Protein AF-A0A1Q6T4A1-F1 (afdb_monomer)

Foldseek 3Di:
DPDLLVLAQFQPAEDDPVVLVVLVVVCVPVQDFLVSLSVSLNHDLPQVSLQVSLQSLLVCLVVPHDCVRNVSNLLNSLQQGHYPPVSLVSSLVSCVVVVCNVSSVVRNPHARDDDPVRDGFNEAEQQNVAQERAQDLAEPPRGQEYDYHLNHAEHAHANYHPHHQHNLECQSNQNHAEYACANPDNVDHQARHHHLNYAYYHCHVNCSNADACQSNQNHAYYHHEDEECPPDPYAHHLCHAEYHHALYEPCLSCLQRQLSVQNHAYYEHALYACAPRPCVSHHLNHQEYEHENYDPDDLNNQAPQSNQNHAEYEHEQHEDANVSHDHHANHEYHYHHPHPDDDPPPPPGYPDPPPPPPPDDDDDDDDDDDDDDDPPPPPVVVVVVVVPVPD

Nearest PDB structures (foldseek):
  4r5c-assembly1_A  TM=5.746E-01  e=1.316E-04  synthetic construct
  8xft-assembly1_A  TM=5.928E-01  e=2.518E-03  Homo sapiens
  2omz-assembly1_A  TM=5.271E-01  e=1.299E-03  Listeria monocytogenes EGD-e
  3zyn-assembly1_A  TM=4.724E-01  e=1.676E-03  Mus musculus
  5gmg-assembly1_B  TM=4.368E-01  e=5.683E-03  Macaca mulatta

pLDDT: mean 75.98, std 19.89, range [24.84, 98.69]

Radius of gyration: 30.17 Å; Cα contacts (8 Å, |Δi|>4): 807; chains: 1; bounding box: 77×59×86 Å

Secondary structure (DSSP, 8-state):
---TTTT----SS---HHHHHHHHHTTTTT---HHHHHHHHTT---HHHHHHHHHHHHHHHHTT--HHHHHHHHHHHHSS----HHHHHHHHHHHHHTT-HHHHHHHHTSPP---TTS----EEE-GGGTTEEE-TT-B-TT-SEEE--TT--EEE-TT-BS--GGGGB-TT-TT--EEE-TT---TT-S--B--TT--EEE-TT-GGG--B-TT-TT--EEE-TTSBGGG---B--TT--EEE-TT-B-THHHHHHHTT-TT--EEE-TT-B-TT--GGGS-TT--EEE-TT-B---GGGSB-TT-TT--EEE-TT---BGGG-B--TT-EEE--S--B-----S-SSS-EE--------------------SSSHHHHHHHHHSSSS--

Sequence (391 aa):
MTDKRDYIIEITARKDPLTCFKMIEEQDGKGFSPAFGEKMLTHTNNPKIISMLAECTAAALAQGGDFAAYEALVFGIVAGREINDDTRGKLQEAVAAHGRKADFDYIDGLPKFIDRDGRRSNLFDAWHMGEHADLAGRDFTGYTGIGFAPEVREINLSQAKNLPSAAFDFSGCRNLRSLSLRGADARRADKVKLPEGLEELDLCRNMRLAGDLSGQKKLKKLVLEGENLIENKLKLPENLEELHCSETKGILAITGNLADCTKLKKLSLIGCDLKGCGLSRLSESVEELDLSFSYNMSRFMTDITAYKNLKKVTFNGTDFAVGDLKLPEGCAAVINGRAAVGAMSGIETAEAVRMDKVVKAGRSEKAAPERSKVLHGMIAGKRAMMSRNRA

Solvent-accessible surface area (backbone atoms only — not comparable to full-atom values): 20905 Å² total; per-residue (Å²): 131,82,61,82,70,73,33,54,60,57,59,81,57,78,55,58,70,67,62,52,49,51,62,54,60,73,36,64,95,70,63,88,49,41,71,59,50,43,52,46,40,19,21,48,77,50,41,67,62,47,26,52,52,39,44,55,49,25,52,43,42,71,74,69,45,62,57,84,69,32,44,56,34,59,42,28,56,36,36,15,50,54,56,50,68,73,43,50,51,50,35,48,52,45,39,38,78,72,74,40,39,71,58,48,57,53,34,51,66,38,72,44,52,57,46,100,80,55,44,93,39,31,37,43,80,44,38,92,44,40,46,53,36,80,43,56,58,40,74,32,78,85,34,54,25,62,40,70,27,78,65,19,28,35,40,34,34,30,43,16,31,55,52,28,62,56,53,38,59,38,55,82,36,64,48,26,32,38,41,33,37,34,49,25,40,61,92,77,51,76,51,52,41,68,29,68,53,28,28,35,41,32,25,25,56,34,50,73,31,58,45,72,35,53,79,33,66,49,25,31,36,42,34,41,24,59,36,71,36,73,83,53,84,58,37,64,23,44,51,22,29,34,42,37,34,33,48,19,41,44,51,55,66,44,42,75,47,39,39,56,16,61,47,24,28,36,42,33,38,28,46,16,59,37,59,84,45,59,63,91,42,52,27,54,46,30,27,35,41,35,40,24,44,21,38,63,66,48,86,75,71,22,61,47,48,80,30,70,51,28,45,36,38,34,35,37,56,26,69,50,67,54,62,56,53,41,70,20,78,72,20,34,40,41,55,50,65,81,51,52,90,47,68,90,82,74,68,87,66,40,66,66,56,68,78,73,88,70,85,77,90,81,85,87,81,92,88,86,88,90,90,90,86,77,82,74,64,71,71,59,57,62,63,65,62,68,66,66,82,74,123

Mean predicted aligned error: 16.11 Å

Structure (mmCIF, N/CA/C/O backbone):
data_AF-A0A1Q6T4A1-F1
#
_entry.id   AF-A0A1Q6T4A1-F1
#
loop_
_atom_site.group_PDB
_atom_site.id
_atom_site.type_symbol
_atom_site.label_atom_id
_atom_site.label_alt_id
_atom_site.label_comp_id
_atom_site.label_asym_id
_atom_site.label_entity_id
_atom_site.label_seq_id
_atom_site.pdbx_PDB_ins_code
_atom_site.Cartn_x
_atom_site.Cartn_y
_atom_site.Cartn_z
_atom_site.occupancy
_atom_site.B_iso_or_equiv
_atom_site.auth_seq_id
_atom_site.auth_comp_id
_atom_site.auth_asym_id
_atom_site.auth_atom_id
_atom_site.pdbx_PDB_model_num
ATOM 1 N N . MET A 1 1 ? 13.408 -1.510 -43.267 1.00 42.97 1 MET A N 1
ATOM 2 C CA . MET A 1 1 ? 13.386 -0.641 -42.076 1.00 42.97 1 MET A CA 1
ATOM 3 C C . MET A 1 1 ? 13.182 -1.555 -40.893 1.00 42.97 1 MET A C 1
ATOM 5 O O . MET A 1 1 ? 12.149 -2.208 -40.854 1.00 42.97 1 MET A O 1
ATOM 9 N N . THR A 1 2 ? 14.183 -1.674 -40.026 1.00 53.03 2 THR A N 1
ATOM 10 C CA . THR A 1 2 ? 14.058 -2.335 -38.720 1.00 53.03 2 THR A CA 1
ATOM 11 C C . THR A 1 2 ? 12.907 -1.671 -37.965 1.00 53.03 2 THR A C 1
ATOM 13 O O . THR A 1 2 ? 12.791 -0.439 -38.021 1.00 53.03 2 THR A O 1
ATOM 16 N N . ASP A 1 3 ? 12.017 -2.441 -37.334 1.00 59.25 3 ASP A N 1
ATOM 17 C CA . ASP A 1 3 ? 11.015 -1.822 -36.468 1.00 59.25 3 ASP A CA 1
ATOM 18 C C . ASP A 1 3 ? 11.801 -1.173 -35.324 1.00 59.25 3 ASP A C 1
ATOM 20 O O . ASP A 1 3 ? 12.651 -1.798 -34.701 1.00 59.25 3 ASP A O 1
ATOM 24 N N . LYS A 1 4 ? 11.569 0.111 -35.043 1.00 63.44 4 LYS A N 1
ATOM 25 C CA . LYS A 1 4 ? 12.288 0.823 -33.972 1.00 63.44 4 LYS A CA 1
ATOM 26 C C . LYS A 1 4 ? 12.027 0.210 -32.585 1.00 63.44 4 LYS A C 1
ATOM 28 O O . LYS A 1 4 ? 12.697 0.575 -31.625 1.00 63.44 4 LYS A O 1
ATOM 33 N N . ARG A 1 5 ? 11.060 -0.710 -32.474 1.00 57.22 5 ARG A N 1
ATOM 34 C CA . ARG A 1 5 ? 10.808 -1.560 -31.300 1.00 57.22 5 ARG A CA 1
ATOM 35 C C . ARG A 1 5 ? 11.788 -2.729 -31.155 1.00 57.22 5 ARG A C 1
ATOM 37 O O . ARG A 1 5 ? 11.893 -3.255 -30.054 1.00 57.22 5 ARG A O 1
ATOM 44 N N . ASP A 1 6 ? 12.521 -3.096 -32.203 1.00 67.56 6 ASP A N 1
ATOM 45 C CA . ASP A 1 6 ? 13.479 -4.213 -32.194 1.00 67.56 6 ASP A CA 1
ATOM 46 C C . ASP A 1 6 ? 14.709 -3.929 -31.311 1.00 67.56 6 ASP A C 1
ATOM 48 O O . ASP A 1 6 ? 15.439 -4.844 -30.946 1.00 67.56 6 ASP A O 1
ATOM 52 N N . TYR A 1 7 ? 14.922 -2.667 -30.918 1.00 76.38 7 TYR A N 1
ATOM 53 C CA . TYR A 1 7 ? 15.981 -2.270 -29.985 1.00 76.38 7 TYR A CA 1
ATOM 54 C C . TYR A 1 7 ? 15.615 -2.479 -28.510 1.00 76.38 7 TYR A C 1
ATOM 56 O O . TYR A 1 7 ? 16.428 -2.214 -27.629 1.00 76.38 7 TYR A O 1
ATOM 64 N N . ILE A 1 8 ? 14.398 -2.936 -28.210 1.00 72.69 8 ILE A N 1
ATOM 65 C CA . ILE A 1 8 ? 14.000 -3.251 -26.839 1.00 72.69 8 ILE A CA 1
ATOM 66 C C . ILE A 1 8 ? 14.679 -4.558 -26.420 1.00 72.69 8 ILE A C 1
ATOM 68 O O . ILE A 1 8 ? 14.382 -5.625 -26.949 1.00 72.69 8 ILE A O 1
ATOM 72 N N . ILE A 1 9 ? 15.562 -4.476 -25.424 1.00 76.25 9 ILE A N 1
ATOM 73 C CA . ILE A 1 9 ? 16.248 -5.644 -24.861 1.00 76.25 9 ILE A CA 1
ATOM 74 C C . ILE A 1 9 ? 15.502 -6.125 -23.614 1.00 76.25 9 ILE A C 1
ATOM 76 O O . ILE A 1 9 ? 15.462 -5.420 -22.602 1.00 76.25 9 ILE A O 1
ATOM 80 N N . GLU A 1 10 ? 14.930 -7.328 -23.687 1.00 71.50 10 GLU A N 1
ATOM 81 C CA . GLU A 1 10 ? 14.207 -7.970 -22.584 1.00 71.50 10 GLU A CA 1
ATOM 82 C C . GLU A 1 10 ? 15.141 -8.418 -21.451 1.00 71.50 10 GLU A C 1
ATOM 84 O O . GLU A 1 10 ? 16.257 -8.893 -21.678 1.00 71.50 10 GLU A O 1
ATOM 89 N N . ILE A 1 11 ? 14.658 -8.327 -20.207 1.00 74.38 11 ILE A N 1
ATOM 90 C CA . ILE A 1 11 ? 15.348 -8.921 -19.057 1.00 74.38 11 ILE A CA 1
ATOM 91 C C . ILE A 1 11 ? 15.044 -10.415 -19.017 1.00 74.38 11 ILE A C 1
ATOM 93 O O . ILE A 1 11 ? 13.937 -10.823 -18.680 1.00 74.38 11 ILE A O 1
ATOM 97 N N . THR A 1 12 ? 16.052 -11.231 -19.311 1.00 69.50 12 THR A N 1
ATOM 98 C CA . THR A 1 12 ? 15.940 -12.697 -19.365 1.00 69.50 12 THR A CA 1
ATOM 99 C C . THR A 1 12 ? 16.652 -13.395 -18.205 1.00 69.50 12 THR A C 1
ATOM 101 O O . THR A 1 12 ? 16.352 -14.548 -17.904 1.00 69.50 12 THR A O 1
ATOM 104 N N . ALA A 1 13 ? 17.569 -12.708 -17.514 1.00 73.25 13 ALA A N 1
ATOM 105 C CA . ALA A 1 13 ? 18.370 -13.274 -16.427 1.00 73.25 13 ALA A CA 1
ATOM 106 C C . ALA A 1 13 ? 18.638 -12.233 -15.326 1.00 73.25 13 ALA A C 1
ATOM 108 O O . ALA A 1 13 ? 19.761 -11.755 -15.157 1.00 73.25 13 ALA A O 1
ATOM 109 N N . ARG A 1 14 ? 17.586 -11.855 -14.585 1.00 75.19 14 ARG A N 1
ATOM 110 C CA . ARG A 1 14 ? 17.636 -10.760 -13.603 1.00 75.19 14 ARG A CA 1
ATOM 111 C C . ARG A 1 14 ? 18.705 -10.987 -12.525 1.00 75.19 14 ARG A C 1
ATOM 113 O O . ARG A 1 14 ? 18.715 -12.029 -11.873 1.00 75.19 14 ARG A O 1
ATOM 120 N N . LYS A 1 15 ? 19.548 -9.979 -12.290 1.00 79.81 15 LYS A N 1
ATOM 121 C CA . LYS A 1 15 ? 20.547 -9.951 -11.210 1.00 79.81 15 LYS A CA 1
ATOM 122 C C . LYS A 1 15 ? 20.324 -8.761 -10.281 1.00 79.81 15 LYS A C 1
ATOM 124 O O . LYS A 1 15 ? 19.749 -7.749 -10.681 1.00 79.81 15 LYS A O 1
ATOM 129 N N . ASP A 1 16 ? 20.773 -8.880 -9.035 1.00 80.94 16 ASP A N 1
ATOM 130 C CA . ASP A 1 16 ? 20.716 -7.776 -8.078 1.00 80.94 16 ASP A CA 1
ATOM 131 C C . ASP A 1 16 ? 21.664 -6.622 -8.489 1.00 80.94 16 ASP A C 1
ATOM 133 O O . ASP A 1 16 ? 22.641 -6.845 -9.220 1.00 80.94 16 ASP A O 1
ATOM 137 N N . PRO A 1 17 ? 21.400 -5.375 -8.047 1.00 81.06 17 PRO A N 1
ATOM 138 C CA . PRO A 1 17 ? 22.189 -4.214 -8.457 1.00 81.06 17 PRO A CA 1
ATOM 139 C C . PRO A 1 17 ? 23.671 -4.291 -8.082 1.00 81.06 17 PRO A C 1
ATOM 141 O O . PRO A 1 17 ? 24.499 -3.812 -8.852 1.00 81.06 17 PRO A O 1
ATOM 144 N N . LEU A 1 18 ? 24.020 -4.896 -6.941 1.00 81.25 18 LEU A N 1
ATOM 145 C CA . LEU A 1 18 ? 25.410 -4.988 -6.491 1.00 81.25 18 LEU A CA 1
ATOM 146 C C . LEU A 1 18 ? 26.205 -5.951 -7.377 1.00 81.25 18 LEU A C 1
ATOM 148 O O . LEU A 1 18 ? 27.327 -5.643 -7.771 1.00 81.25 18 LEU A O 1
ATOM 152 N N . THR A 1 19 ? 25.614 -7.088 -7.740 1.00 88.69 19 THR A N 1
ATOM 153 C CA . THR A 1 19 ? 26.206 -8.007 -8.718 1.00 88.69 19 THR A CA 1
ATOM 154 C C . THR A 1 19 ? 26.381 -7.329 -10.073 1.00 88.69 19 THR A C 1
ATOM 156 O O . THR A 1 19 ? 27.435 -7.457 -10.690 1.00 88.69 19 THR A O 1
ATOM 159 N N . CYS A 1 20 ? 25.383 -6.566 -10.527 1.00 87.38 20 CYS A N 1
ATOM 160 C CA . CYS A 1 20 ? 25.482 -5.828 -11.785 1.00 87.38 20 CYS A CA 1
ATOM 161 C C . CYS A 1 20 ? 26.591 -4.768 -11.757 1.00 87.38 20 CYS A C 1
ATOM 163 O O . CYS A 1 20 ? 27.335 -4.639 -12.723 1.00 87.38 20 CYS A O 1
ATOM 165 N N . PHE A 1 21 ? 26.715 -4.038 -10.648 1.00 89.12 21 PHE A N 1
ATOM 166 C CA . PHE A 1 21 ? 27.763 -3.045 -10.439 1.00 89.12 21 PHE A CA 1
ATOM 167 C C . PHE A 1 21 ? 29.156 -3.676 -10.525 1.00 89.12 21 PHE A C 1
ATOM 169 O O . PHE A 1 21 ? 29.967 -3.241 -11.337 1.00 89.12 21 PHE A O 1
ATOM 176 N N . LYS A 1 22 ? 29.392 -4.770 -9.787 1.00 90.25 22 LYS A N 1
ATOM 177 C CA . LYS A 1 22 ? 30.661 -5.516 -9.831 1.00 90.25 22 LYS A CA 1
ATOM 178 C C . LYS A 1 22 ? 30.997 -6.010 -11.235 1.00 90.25 22 LYS A C 1
ATOM 180 O O . LYS A 1 22 ? 32.134 -5.891 -11.668 1.00 90.25 22 LYS A O 1
ATOM 185 N N . MET A 1 23 ? 30.003 -6.513 -11.971 1.00 91.62 23 MET A N 1
ATOM 186 C CA . MET A 1 23 ? 30.204 -6.945 -13.358 1.00 91.62 23 MET A CA 1
ATOM 187 C C . MET A 1 23 ? 30.684 -5.802 -14.264 1.00 91.62 23 MET A C 1
ATOM 189 O O . MET A 1 23 ? 31.467 -6.062 -15.175 1.00 91.62 23 MET A O 1
ATOM 193 N N . ILE A 1 24 ? 30.216 -4.566 -14.040 1.00 88.38 24 ILE A N 1
ATOM 194 C CA . ILE A 1 24 ? 30.664 -3.378 -14.784 1.00 88.38 24 ILE A CA 1
ATOM 195 C C . ILE A 1 24 ? 32.059 -2.944 -14.325 1.00 88.38 24 ILE A C 1
ATOM 197 O O . ILE A 1 24 ? 32.909 -2.707 -15.176 1.00 88.38 24 ILE A O 1
ATOM 201 N N . GLU A 1 25 ? 32.324 -2.890 -13.017 1.00 86.31 25 GLU A N 1
ATOM 202 C CA . GLU A 1 25 ? 33.660 -2.563 -12.486 1.00 86.31 25 GLU A CA 1
ATOM 203 C C . GLU A 1 25 ? 34.735 -3.533 -12.989 1.00 86.31 25 GLU A C 1
ATOM 205 O O . GLU A 1 25 ? 35.843 -3.126 -13.317 1.00 86.31 25 GLU A O 1
ATOM 210 N N . GLU A 1 26 ? 34.408 -4.817 -13.136 1.00 86.75 26 GLU A N 1
ATOM 211 C CA . GLU A 1 26 ? 35.318 -5.818 -13.699 1.00 86.75 26 GLU A CA 1
ATOM 212 C C . GLU A 1 26 ? 35.705 -5.553 -15.167 1.00 86.75 26 GLU A C 1
ATOM 214 O O . GLU A 1 26 ? 36.644 -6.191 -15.661 1.00 86.75 26 GLU A O 1
ATOM 219 N N . GLN A 1 27 ? 34.996 -4.661 -15.871 1.00 82.19 27 GLN A N 1
ATOM 220 C CA . GLN A 1 27 ? 35.345 -4.204 -17.222 1.00 82.19 27 GLN A CA 1
ATOM 221 C C . G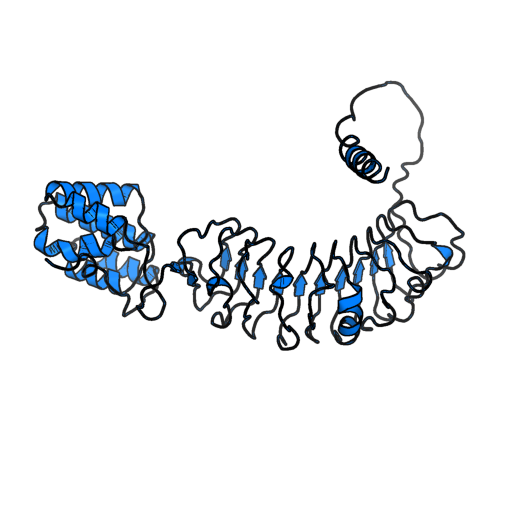LN A 1 27 ? 36.285 -2.995 -17.231 1.00 82.19 27 GLN A C 1
ATOM 223 O O . GLN A 1 27 ? 36.772 -2.625 -18.304 1.00 82.19 27 GLN A O 1
ATOM 228 N N . ASP A 1 28 ? 36.560 -2.387 -16.077 1.00 73.75 28 ASP A N 1
ATOM 229 C CA . ASP A 1 28 ? 37.467 -1.248 -16.001 1.00 73.75 28 ASP A CA 1
ATOM 230 C C . ASP A 1 28 ? 38.863 -1.624 -16.536 1.00 73.75 28 ASP A C 1
ATOM 232 O O . ASP A 1 28 ? 39.399 -2.703 -16.268 1.00 73.75 28 ASP A O 1
ATOM 236 N N . GLY A 1 29 ? 39.415 -0.770 -17.399 1.00 68.38 29 GLY A N 1
ATOM 237 C CA . GLY A 1 29 ? 40.675 -1.009 -18.113 1.00 68.38 29 GLY A CA 1
ATOM 238 C C . GLY A 1 29 ? 40.664 -2.092 -19.210 1.00 68.38 29 GLY A C 1
ATOM 239 O O . GLY A 1 29 ? 41.665 -2.232 -19.911 1.00 68.38 29 GLY A O 1
ATOM 240 N N . LYS A 1 30 ? 39.566 -2.839 -19.414 1.00 75.38 30 LYS A N 1
ATOM 241 C CA . LYS A 1 30 ? 39.453 -3.885 -20.462 1.00 75.38 30 LYS A CA 1
ATOM 242 C C . LYS A 1 30 ? 38.814 -3.399 -21.766 1.00 75.38 30 LYS A C 1
ATOM 244 O O . LYS A 1 30 ? 38.827 -4.124 -22.757 1.00 75.38 30 LYS A O 1
ATOM 249 N N . GLY A 1 31 ? 38.289 -2.174 -21.762 1.00 72.50 31 GLY A N 1
ATOM 250 C CA . GLY A 1 31 ? 37.495 -1.616 -22.852 1.00 72.50 31 GLY A CA 1
ATOM 251 C C . GLY A 1 31 ? 36.038 -2.065 -22.749 1.00 72.50 31 GLY A C 1
ATOM 252 O O . GLY A 1 31 ? 35.728 -3.255 -22.766 1.00 72.50 31 GLY A O 1
ATOM 253 N N . PHE A 1 32 ? 35.127 -1.101 -22.631 1.00 84.62 32 PHE A N 1
ATOM 254 C CA . PHE A 1 32 ? 33.694 -1.375 -22.640 1.00 84.62 32 PHE A CA 1
ATOM 255 C C . PHE A 1 32 ? 33.283 -1.851 -24.040 1.00 84.62 32 PHE A C 1
ATOM 257 O O . PHE A 1 32 ? 33.640 -1.212 -25.026 1.00 84.62 32 PHE A O 1
ATOM 264 N N . SER A 1 33 ? 32.570 -2.977 -24.139 1.00 90.81 33 SER A N 1
ATOM 265 C CA . SER A 1 33 ? 32.124 -3.535 -25.424 1.00 90.81 33 SER A CA 1
ATOM 266 C C . SER A 1 33 ? 30.596 -3.507 -25.555 1.00 90.81 33 SER A C 1
ATOM 268 O O . SER A 1 33 ? 29.904 -3.708 -24.549 1.00 90.81 33 SER A O 1
ATOM 270 N N . PRO A 1 34 ? 30.050 -3.339 -26.778 1.00 92.00 34 PRO A N 1
ATOM 271 C CA . PRO A 1 34 ? 28.604 -3.347 -27.004 1.00 92.00 34 PRO A CA 1
ATOM 272 C C . PRO A 1 34 ? 27.934 -4.626 -26.498 1.00 92.00 34 PRO A C 1
ATOM 274 O O . PRO A 1 34 ? 26.967 -4.570 -25.745 1.00 92.00 34 PRO A O 1
ATOM 277 N N . ALA A 1 35 ? 28.524 -5.785 -26.809 1.00 91.81 35 ALA A N 1
ATOM 278 C CA . ALA A 1 35 ? 27.999 -7.091 -26.417 1.00 91.81 35 ALA A CA 1
ATOM 279 C C . ALA A 1 35 ? 27.900 -7.264 -24.891 1.00 91.81 35 ALA A C 1
ATOM 281 O O . ALA A 1 35 ? 26.961 -7.882 -24.385 1.00 91.81 35 ALA A O 1
ATOM 282 N N . PHE A 1 36 ? 28.856 -6.709 -24.135 1.00 93.19 36 PHE A N 1
ATOM 283 C CA . PHE A 1 36 ? 28.770 -6.695 -22.677 1.00 93.19 36 PHE A CA 1
ATOM 284 C C . PHE A 1 36 ? 27.623 -5.802 -22.197 1.00 93.19 36 PHE A C 1
ATOM 286 O O . PHE A 1 36 ? 26.835 -6.230 -21.353 1.00 93.19 36 PHE A O 1
ATOM 293 N N . GLY A 1 37 ? 27.500 -4.589 -22.742 1.00 92.69 37 GLY A N 1
ATOM 294 C CA . GLY A 1 37 ? 26.412 -3.681 -22.390 1.00 92.69 37 GLY A CA 1
ATOM 295 C C . GLY A 1 37 ? 25.036 -4.283 -22.687 1.00 92.69 37 GLY A C 1
ATOM 296 O O . GLY A 1 37 ? 24.164 -4.262 -21.823 1.00 92.69 37 GLY A O 1
ATOM 297 N N . GLU A 1 38 ? 24.853 -4.907 -23.852 1.00 91.38 38 GLU A N 1
ATOM 298 C CA . GLU A 1 38 ? 23.599 -5.577 -24.227 1.00 91.38 38 GLU A CA 1
ATOM 299 C C . GLU A 1 38 ? 23.277 -6.725 -23.269 1.00 91.38 38 GLU A C 1
ATOM 301 O O . GLU A 1 38 ? 22.156 -6.838 -22.768 1.00 91.38 38 GLU A O 1
ATOM 306 N N . LYS A 1 39 ? 24.284 -7.533 -22.914 1.00 91.25 39 LYS A N 1
ATOM 307 C CA . LYS A 1 39 ? 24.136 -8.559 -21.879 1.00 91.25 39 LYS A CA 1
ATOM 308 C C . LYS A 1 39 ? 23.697 -7.947 -20.551 1.00 91.25 39 LYS A C 1
ATOM 310 O O . LYS A 1 39 ? 22.801 -8.495 -19.915 1.00 91.25 39 LYS A O 1
ATOM 315 N N . MET A 1 40 ? 24.270 -6.819 -20.137 1.00 91.00 40 MET A N 1
ATOM 316 C CA . MET A 1 40 ? 23.855 -6.129 -18.913 1.00 91.00 40 MET A CA 1
ATOM 317 C C . MET A 1 40 ? 22.398 -5.656 -18.974 1.00 91.00 40 MET A C 1
ATOM 319 O O . MET A 1 40 ? 21.677 -5.798 -17.983 1.00 91.00 40 MET A O 1
ATOM 323 N N . LEU A 1 41 ? 21.925 -5.188 -20.132 1.00 87.94 41 LEU A N 1
ATOM 324 C CA . LEU A 1 41 ? 20.521 -4.816 -20.329 1.00 87.94 41 LEU A CA 1
ATOM 325 C C . LEU A 1 41 ? 19.562 -6.005 -20.137 1.00 87.94 41 LEU A C 1
ATOM 327 O O . LEU A 1 41 ? 18.455 -5.810 -19.632 1.00 87.94 41 LEU A O 1
ATOM 331 N N . THR A 1 42 ? 19.996 -7.240 -20.418 1.00 85.81 42 THR A N 1
ATOM 332 C CA . THR A 1 42 ? 19.200 -8.451 -20.115 1.00 85.81 42 THR A CA 1
ATOM 333 C C . THR A 1 42 ? 19.160 -8.832 -18.629 1.00 85.81 42 THR A C 1
ATOM 335 O O . THR A 1 42 ? 18.426 -9.742 -18.241 1.00 85.81 42 THR A O 1
ATOM 338 N N . HIS A 1 43 ? 19.971 -8.189 -17.784 1.00 83.94 43 HIS A N 1
ATOM 339 C CA . HIS A 1 43 ? 20.129 -8.553 -16.373 1.00 83.94 43 HIS A CA 1
ATOM 340 C C . HIS A 1 43 ? 19.480 -7.549 -15.415 1.00 83.94 43 HIS A C 1
ATOM 342 O O . HIS A 1 43 ? 19.151 -7.911 -14.284 1.00 83.94 43 HIS A O 1
ATOM 348 N N . THR A 1 44 ? 19.298 -6.289 -15.816 1.00 80.69 44 THR A N 1
ATOM 349 C CA . THR A 1 44 ? 18.822 -5.241 -14.904 1.00 80.69 44 THR A CA 1
ATOM 350 C C . THR A 1 44 ? 18.153 -4.083 -15.633 1.00 80.69 44 THR A C 1
ATOM 352 O O . THR A 1 44 ? 18.463 -3.822 -16.791 1.00 80.69 44 THR A O 1
ATOM 355 N N . ASN A 1 45 ? 17.253 -3.378 -14.940 1.00 79.31 45 ASN A N 1
ATOM 356 C CA . ASN A 1 45 ? 16.752 -2.053 -15.326 1.00 79.31 45 ASN A CA 1
ATOM 357 C C . ASN A 1 45 ? 17.032 -0.985 -14.258 1.00 79.31 45 ASN A C 1
ATOM 359 O O . ASN A 1 45 ? 16.402 0.067 -14.238 1.00 79.31 45 ASN A O 1
ATOM 363 N N . ASN A 1 46 ? 17.941 -1.271 -13.319 1.00 80.94 46 ASN A N 1
ATOM 364 C CA . ASN A 1 46 ? 18.225 -0.363 -12.217 1.00 80.94 46 ASN A CA 1
ATOM 365 C C . ASN A 1 46 ? 18.727 0.994 -12.757 1.00 80.94 46 ASN A C 1
ATOM 367 O O . ASN A 1 46 ? 19.766 0.999 -13.419 1.00 80.94 46 ASN A O 1
ATOM 371 N N . PRO A 1 47 ? 18.082 2.132 -12.432 1.00 80.19 47 PRO A N 1
ATOM 372 C CA . PRO A 1 47 ? 18.401 3.417 -13.059 1.00 80.19 47 PRO A CA 1
ATOM 373 C C . PRO A 1 47 ? 19.861 3.847 -12.899 1.00 80.19 47 PRO A C 1
ATOM 375 O O . PRO A 1 47 ? 20.436 4.451 -13.803 1.00 80.19 47 PRO A O 1
ATOM 378 N N . LYS A 1 48 ? 20.498 3.502 -11.770 1.00 83.25 48 LYS A N 1
ATOM 379 C CA . LYS A 1 48 ? 21.918 3.803 -11.541 1.00 83.25 48 LYS A CA 1
ATOM 380 C C . LYS A 1 48 ? 22.810 2.975 -12.458 1.00 83.25 48 LYS A C 1
ATOM 382 O O . LYS A 1 48 ? 23.703 3.527 -13.085 1.00 83.25 48 LYS A O 1
ATOM 387 N N . ILE A 1 49 ? 22.535 1.677 -12.581 1.00 88.50 49 ILE A N 1
ATOM 388 C CA . ILE A 1 49 ? 23.294 0.787 -13.467 1.00 88.50 49 ILE A CA 1
ATOM 389 C C . ILE A 1 49 ? 23.085 1.159 -14.937 1.00 88.50 49 ILE A C 1
ATOM 391 O O . ILE A 1 49 ? 24.053 1.225 -15.686 1.00 88.50 49 ILE A O 1
ATOM 395 N N . ILE A 1 50 ? 21.848 1.452 -15.348 1.00 89.38 50 ILE A N 1
ATOM 396 C CA . ILE A 1 50 ? 21.562 1.904 -16.715 1.00 89.38 50 ILE A CA 1
ATOM 397 C C . ILE A 1 50 ? 22.269 3.232 -17.003 1.00 89.38 50 ILE A C 1
ATOM 399 O O . ILE A 1 50 ? 22.852 3.382 -18.073 1.00 89.38 50 ILE A O 1
ATOM 403 N N . SER A 1 51 ? 22.305 4.158 -16.039 1.00 89.44 51 SER A N 1
ATOM 404 C CA . SER A 1 51 ? 23.077 5.400 -16.178 1.00 89.44 51 SER A CA 1
ATOM 405 C C . SER A 1 51 ? 24.576 5.123 -16.325 1.00 89.44 51 SER A C 1
ATOM 407 O O . SER A 1 51 ? 25.198 5.672 -17.222 1.00 89.44 51 SER A O 1
ATOM 409 N N . MET A 1 52 ? 25.157 4.206 -15.547 1.00 91.19 52 MET A N 1
ATOM 410 C CA . MET A 1 52 ? 26.564 3.817 -15.731 1.00 91.19 52 MET A CA 1
ATOM 411 C C . MET A 1 52 ? 26.830 3.231 -17.125 1.00 91.19 52 MET A C 1
ATOM 413 O O . MET A 1 52 ? 27.790 3.622 -17.783 1.00 91.19 52 MET A O 1
ATOM 417 N N . LEU A 1 53 ? 25.967 2.330 -17.612 1.00 92.44 53 LEU A N 1
ATOM 418 C CA . LEU A 1 53 ? 26.087 1.773 -18.965 1.00 92.44 53 LEU A CA 1
ATOM 419 C C . LEU A 1 53 ? 25.997 2.867 -20.032 1.00 92.44 53 LEU A C 1
ATOM 421 O O . LEU A 1 53 ? 26.765 2.848 -20.993 1.00 92.44 53 LEU A O 1
ATOM 425 N N . ALA A 1 54 ? 25.088 3.826 -19.858 1.00 93.56 54 ALA A N 1
ATOM 426 C CA . ALA A 1 54 ? 24.933 4.970 -20.745 1.00 93.56 54 ALA A CA 1
ATOM 427 C C . ALA A 1 54 ? 26.179 5.867 -20.755 1.00 93.56 54 ALA A C 1
ATOM 429 O O . ALA A 1 54 ? 26.616 6.269 -21.831 1.00 93.56 54 ALA A O 1
ATOM 430 N N . GLU A 1 55 ? 26.802 6.120 -19.601 1.00 92.38 55 GLU A N 1
ATOM 431 C CA . GLU A 1 55 ? 28.061 6.873 -19.513 1.00 92.38 55 GLU A CA 1
ATOM 432 C C . GLU A 1 55 ? 29.208 6.157 -20.221 1.00 92.38 55 GLU A C 1
ATOM 434 O O . GLU A 1 55 ? 29.885 6.766 -21.050 1.00 92.38 55 GLU A O 1
ATOM 439 N N . CYS A 1 56 ? 29.397 4.860 -19.956 1.00 91.75 56 CYS A N 1
ATOM 440 C CA . CYS A 1 56 ? 30.418 4.058 -20.629 1.00 91.75 56 CYS A CA 1
ATOM 441 C C . CYS A 1 56 ? 30.201 4.028 -22.149 1.00 91.75 56 CYS A C 1
ATOM 443 O O . CYS A 1 56 ? 31.154 4.163 -22.915 1.00 91.75 56 CYS A O 1
ATOM 445 N N . THR A 1 57 ? 28.946 3.899 -22.585 1.00 93.31 57 THR A N 1
ATOM 446 C CA . THR A 1 57 ? 28.576 3.875 -24.006 1.00 93.31 57 THR A CA 1
ATOM 447 C C . THR A 1 57 ? 28.840 5.222 -24.677 1.00 93.31 57 THR A C 1
ATOM 449 O O . THR A 1 57 ? 29.464 5.269 -25.736 1.00 93.31 57 THR A O 1
ATOM 452 N N . ALA A 1 58 ? 28.422 6.328 -24.054 1.00 92.56 58 ALA A N 1
ATOM 453 C CA . ALA A 1 58 ? 28.666 7.670 -24.575 1.00 92.56 58 ALA A CA 1
ATOM 454 C C . ALA A 1 58 ? 30.171 7.973 -24.668 1.00 92.56 58 ALA A C 1
ATOM 456 O O . ALA A 1 58 ? 30.630 8.507 -25.677 1.00 92.56 58 ALA A O 1
ATOM 457 N N . ALA A 1 59 ? 30.951 7.579 -23.655 1.00 90.94 59 ALA A N 1
ATOM 458 C CA . ALA A 1 59 ? 32.403 7.733 -23.660 1.00 90.94 59 ALA A CA 1
ATOM 459 C C . ALA A 1 59 ? 33.073 6.914 -24.777 1.00 90.94 59 ALA A C 1
ATOM 461 O O . ALA A 1 59 ? 33.950 7.432 -25.466 1.00 90.94 59 ALA A O 1
ATOM 462 N N . ALA A 1 60 ? 32.643 5.666 -24.994 1.00 90.88 60 ALA A N 1
ATOM 463 C CA . ALA A 1 60 ? 33.174 4.815 -26.057 1.00 90.88 60 ALA A CA 1
ATOM 464 C C . ALA A 1 60 ? 32.891 5.387 -27.458 1.00 90.88 60 ALA A C 1
ATOM 466 O O . ALA A 1 60 ? 33.782 5.411 -28.307 1.00 90.88 60 ALA A O 1
ATOM 467 N N . LEU A 1 61 ? 31.681 5.906 -27.691 1.00 91.19 61 LEU A N 1
ATOM 468 C CA . LEU A 1 61 ? 31.331 6.580 -28.947 1.00 91.19 61 LEU A CA 1
ATOM 469 C C . LEU A 1 61 ? 32.150 7.862 -29.153 1.00 91.19 61 LEU A C 1
ATOM 471 O O . LEU A 1 61 ? 32.702 8.073 -30.230 1.00 91.19 61 LEU A O 1
ATOM 475 N N . ALA A 1 62 ? 32.311 8.682 -28.108 1.00 88.81 62 ALA A N 1
ATOM 476 C CA . ALA A 1 62 ? 33.120 9.901 -28.169 1.00 88.81 62 ALA A CA 1
ATOM 477 C C . ALA A 1 62 ? 34.609 9.630 -28.471 1.00 88.81 62 ALA A C 1
ATOM 479 O O . ALA A 1 62 ? 35.285 10.478 -29.049 1.00 88.81 62 ALA A O 1
ATOM 480 N N . GLN A 1 63 ? 35.118 8.445 -28.116 1.00 88.81 63 GLN A N 1
ATOM 481 C CA . GLN A 1 63 ? 36.484 7.997 -28.415 1.00 88.81 63 GLN A CA 1
ATOM 482 C C . GLN A 1 63 ? 36.630 7.346 -29.806 1.00 88.81 63 GLN A C 1
ATOM 484 O O . GLN A 1 63 ? 37.684 6.791 -30.114 1.00 88.81 63 GLN A O 1
ATOM 489 N N . GLY A 1 64 ? 35.606 7.428 -30.663 1.00 87.12 64 GLY A N 1
ATOM 490 C CA . GLY A 1 64 ? 35.642 6.911 -32.034 1.00 87.12 64 GLY A CA 1
ATOM 491 C C . GLY A 1 64 ? 35.127 5.479 -32.189 1.00 87.12 64 GLY A C 1
ATOM 492 O O . GLY A 1 64 ? 35.456 4.821 -33.174 1.00 87.12 64 GLY A O 1
ATOM 493 N N . GLY A 1 65 ? 34.338 4.980 -31.232 1.00 87.50 65 GLY A N 1
ATOM 494 C CA . GLY A 1 65 ? 33.649 3.698 -31.361 1.00 87.50 65 GLY A CA 1
ATOM 495 C C . GLY A 1 65 ? 32.727 3.650 -32.586 1.00 87.50 65 GLY A C 1
ATOM 496 O O . GLY A 1 65 ? 32.082 4.637 -32.937 1.00 87.50 65 GLY A O 1
ATOM 497 N N . ASP A 1 66 ? 32.649 2.486 -33.233 1.00 90.81 66 ASP A N 1
ATOM 498 C CA . ASP A 1 66 ? 31.763 2.279 -34.381 1.00 90.81 66 ASP A CA 1
ATOM 499 C C . ASP A 1 66 ? 30.297 2.259 -33.935 1.00 90.81 66 ASP A C 1
ATOM 501 O O . ASP A 1 66 ? 29.834 1.299 -33.316 1.00 90.81 66 ASP A O 1
ATOM 505 N N . PHE A 1 67 ? 29.552 3.310 -34.279 1.00 91.88 67 PHE A N 1
ATOM 506 C CA . PHE A 1 67 ? 28.141 3.418 -33.929 1.00 91.88 67 PHE A CA 1
ATOM 507 C C . PHE A 1 67 ? 27.322 2.214 -34.402 1.00 91.88 67 PHE A C 1
ATOM 509 O O . PHE A 1 67 ? 26.435 1.787 -33.672 1.00 91.88 67 PHE A O 1
ATOM 516 N N . ALA A 1 68 ? 27.625 1.624 -35.565 1.00 91.06 68 ALA A N 1
ATOM 517 C CA . ALA A 1 68 ? 26.878 0.469 -36.063 1.00 91.06 68 ALA A CA 1
ATOM 518 C C . ALA A 1 68 ? 26.978 -0.737 -35.111 1.00 91.06 68 ALA A C 1
ATOM 520 O O . ALA A 1 68 ? 26.008 -1.471 -34.936 1.00 91.06 68 ALA A O 1
ATOM 521 N N . ALA A 1 69 ? 28.122 -0.903 -34.441 1.00 92.19 69 ALA A N 1
ATOM 522 C CA . ALA A 1 69 ? 28.322 -1.935 -33.429 1.00 92.19 69 ALA A CA 1
ATOM 523 C C . ALA A 1 69 ? 27.647 -1.601 -32.087 1.00 92.19 69 ALA A C 1
ATOM 525 O O . ALA A 1 69 ? 27.300 -2.508 -31.338 1.00 92.19 69 ALA A O 1
ATOM 526 N N . TYR A 1 70 ? 27.465 -0.316 -31.773 1.00 93.56 70 TYR A N 1
ATOM 527 C CA . TYR A 1 70 ? 26.846 0.161 -30.530 1.00 93.56 70 TYR A CA 1
ATOM 528 C C . TYR A 1 70 ? 25.345 0.429 -30.646 1.00 93.56 70 TYR A C 1
ATOM 530 O O . TYR A 1 70 ? 24.689 0.648 -29.632 1.00 93.56 70 TYR A O 1
ATOM 538 N N . GLU A 1 71 ? 24.793 0.424 -31.856 1.00 92.19 71 GLU A N 1
ATOM 539 C CA . GLU A 1 71 ? 23.433 0.871 -32.139 1.00 92.19 71 GLU A CA 1
ATOM 540 C C . GLU A 1 71 ? 22.388 0.154 -31.274 1.00 92.19 71 GLU A C 1
ATOM 542 O O . GLU A 1 71 ? 21.538 0.802 -30.658 1.00 92.19 71 GLU A O 1
ATOM 547 N N . ALA A 1 72 ? 22.493 -1.174 -31.174 1.00 89.81 72 ALA A N 1
ATOM 548 C CA . ALA A 1 72 ? 21.582 -1.985 -30.375 1.00 89.81 72 ALA A CA 1
ATOM 549 C C . ALA A 1 72 ? 21.673 -1.669 -28.878 1.00 89.81 72 ALA A C 1
ATOM 551 O O . ALA A 1 72 ? 20.647 -1.514 -28.216 1.00 89.81 72 ALA A O 1
ATOM 552 N N . LEU A 1 73 ? 22.888 -1.489 -28.359 1.00 93.25 73 LEU A N 1
ATOM 553 C CA . LEU A 1 73 ? 23.110 -1.084 -26.977 1.00 93.25 73 LEU A CA 1
ATOM 554 C C . LEU A 1 73 ? 22.557 0.316 -26.692 1.00 93.25 73 LEU A C 1
ATOM 556 O O . LEU A 1 73 ? 21.834 0.506 -25.719 1.00 93.25 73 LEU A O 1
ATOM 560 N N . VAL A 1 74 ? 22.890 1.299 -27.527 1.00 93.62 74 VAL A N 1
ATOM 561 C CA . VAL A 1 74 ? 22.503 2.700 -27.322 1.00 93.62 74 VAL A CA 1
ATOM 562 C C . VAL A 1 74 ? 20.991 2.840 -27.293 1.00 93.62 74 VAL A C 1
ATOM 564 O O . VAL A 1 74 ? 20.436 3.434 -26.368 1.00 93.62 74 VAL A O 1
ATOM 567 N N . PHE A 1 75 ? 20.318 2.263 -28.284 1.00 90.81 75 PHE A N 1
ATOM 568 C CA . PHE A 1 75 ? 18.870 2.305 -28.326 1.00 90.81 75 PHE A CA 1
ATOM 569 C C . PHE A 1 75 ? 18.244 1.408 -27.264 1.00 90.81 75 PHE A C 1
ATOM 571 O O . PHE A 1 75 ? 17.262 1.825 -26.667 1.00 90.81 75 PHE A O 1
ATOM 578 N N . GLY A 1 76 ? 18.841 0.265 -26.922 1.00 87.69 76 GLY A N 1
ATOM 579 C CA . GLY A 1 76 ? 18.388 -0.574 -25.810 1.00 87.69 76 GLY A CA 1
ATOM 580 C C . GLY A 1 76 ? 18.510 0.080 -24.433 1.00 87.69 76 GLY A C 1
ATOM 581 O O . GLY A 1 76 ? 17.709 -0.218 -23.545 1.00 87.69 76 GLY A O 1
ATOM 582 N N . ILE A 1 77 ? 19.470 0.993 -24.256 1.00 89.94 77 ILE A N 1
ATOM 583 C CA . ILE A 1 77 ? 19.638 1.805 -23.047 1.00 89.94 77 ILE A CA 1
ATOM 584 C C . ILE A 1 77 ? 18.479 2.789 -22.898 1.00 89.94 77 ILE A C 1
ATOM 586 O O . ILE A 1 77 ? 17.960 2.920 -21.797 1.00 89.94 77 ILE A O 1
ATOM 590 N N . VAL A 1 78 ? 18.065 3.471 -23.970 1.00 87.75 78 VAL A N 1
ATOM 591 C CA . VAL A 1 78 ? 16.997 4.489 -23.902 1.00 87.75 78 VAL A CA 1
ATOM 592 C C . VAL A 1 78 ? 15.601 3.939 -24.163 1.00 87.75 78 VAL A C 1
ATOM 594 O O . VAL A 1 78 ? 14.615 4.576 -23.802 1.00 87.75 78 VAL A O 1
ATOM 597 N N . ALA A 1 79 ? 15.497 2.738 -24.733 1.00 81.25 79 ALA A N 1
ATOM 598 C CA . ALA A 1 79 ? 14.239 2.067 -25.018 1.00 81.25 79 ALA A CA 1
ATOM 599 C C . ALA A 1 79 ? 13.536 1.648 -23.724 1.00 81.25 79 ALA A C 1
ATOM 601 O O . ALA A 1 79 ? 13.646 0.521 -23.240 1.00 81.25 79 ALA A O 1
ATOM 602 N N . GLY A 1 80 ? 12.774 2.586 -23.176 1.00 65.56 80 GLY A N 1
ATOM 603 C CA . GLY A 1 80 ? 11.885 2.355 -22.060 1.00 65.56 80 GLY A CA 1
ATOM 604 C C . GLY A 1 80 ? 12.577 2.143 -20.711 1.00 65.56 80 GLY A C 1
ATOM 605 O O . GLY A 1 80 ? 12.015 1.475 -19.840 1.00 65.56 80 GLY A O 1
ATOM 606 N N . ARG A 1 81 ? 13.765 2.721 -20.513 1.00 76.81 81 ARG A N 1
ATOM 607 C CA . ARG A 1 81 ? 14.527 2.629 -19.259 1.00 76.81 81 ARG A CA 1
ATOM 608 C C . ARG A 1 81 ? 14.732 4.000 -18.633 1.00 76.81 81 ARG A C 1
ATOM 610 O O . ARG A 1 81 ? 14.683 5.033 -19.297 1.00 76.81 81 ARG A O 1
ATOM 617 N N . GLU A 1 82 ? 14.915 4.023 -17.319 1.00 76.12 82 GLU A N 1
ATOM 618 C CA . GLU A 1 82 ? 15.186 5.260 -16.593 1.00 76.12 82 GLU A CA 1
ATOM 619 C C . GLU A 1 82 ? 16.692 5.516 -16.505 1.00 76.12 82 GLU A C 1
ATOM 621 O O . GLU A 1 82 ? 17.475 4.627 -16.177 1.00 76.12 82 GLU A O 1
ATOM 626 N N . ILE A 1 83 ? 17.077 6.752 -16.815 1.00 81.69 83 ILE A N 1
ATOM 627 C CA . ILE A 1 83 ? 18.460 7.230 -16.899 1.00 81.69 83 ILE A CA 1
ATOM 628 C C . ILE A 1 83 ? 18.492 8.621 -16.271 1.00 81.69 83 ILE A C 1
ATOM 630 O O . ILE A 1 83 ? 17.520 9.370 -16.416 1.00 81.69 83 ILE A O 1
ATOM 634 N N . ASN A 1 84 ? 19.590 8.973 -15.606 1.00 83.19 84 ASN A N 1
ATOM 635 C CA . ASN A 1 84 ? 19.865 10.353 -15.214 1.00 83.19 84 ASN A CA 1
ATOM 636 C C . ASN A 1 84 ? 19.839 11.282 -16.450 1.00 83.19 84 ASN A C 1
ATOM 63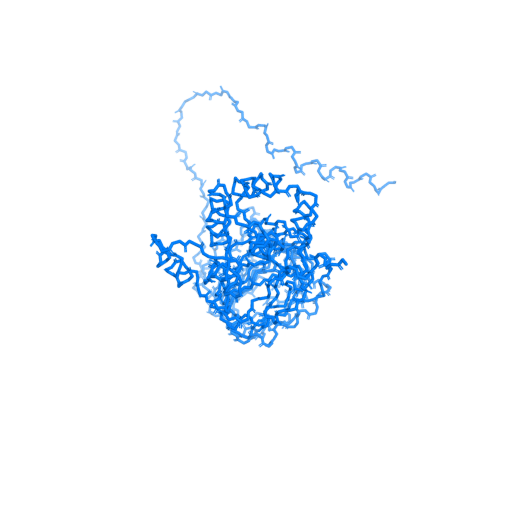8 O O . ASN A 1 84 ? 20.385 10.933 -17.497 1.00 83.19 84 ASN A O 1
ATOM 642 N N . ASP A 1 85 ? 19.214 12.454 -16.317 1.00 79.94 85 ASP A N 1
ATOM 643 C CA . ASP A 1 85 ? 19.076 13.469 -17.365 1.00 79.94 85 ASP A CA 1
ATOM 644 C C . ASP A 1 85 ? 20.431 13.930 -17.929 1.00 79.94 85 ASP A C 1
ATOM 646 O O . ASP A 1 85 ? 20.578 14.016 -19.150 1.00 79.94 85 ASP A O 1
ATOM 650 N N . ASP A 1 86 ? 21.442 14.129 -17.076 1.00 84.62 86 ASP A N 1
ATOM 651 C CA . ASP A 1 86 ? 22.788 14.547 -17.504 1.00 84.62 86 ASP A CA 1
ATOM 652 C C . ASP A 1 86 ? 23.434 13.494 -18.413 1.00 84.62 86 ASP A C 1
ATOM 654 O O . ASP A 1 86 ? 24.022 13.791 -19.456 1.00 84.62 86 ASP A O 1
ATOM 658 N N . THR A 1 87 ? 23.309 12.228 -18.020 1.00 86.81 87 THR A N 1
ATOM 659 C CA . THR A 1 87 ? 23.825 11.091 -18.776 1.00 86.81 87 THR A CA 1
ATOM 660 C C . THR A 1 87 ? 23.041 10.883 -20.072 1.00 86.81 87 THR A C 1
ATOM 662 O O . THR A 1 87 ? 23.639 10.608 -21.115 1.00 86.81 87 THR A O 1
ATOM 665 N N . ARG A 1 88 ? 21.711 11.047 -20.030 1.00 89.00 88 ARG A N 1
ATOM 666 C CA . ARG A 1 88 ? 20.848 10.979 -21.215 1.00 89.00 88 ARG A CA 1
ATOM 667 C C . ARG A 1 88 ? 21.274 12.018 -22.252 1.00 89.00 88 ARG A C 1
ATOM 669 O O . ARG A 1 88 ? 21.397 11.666 -23.421 1.00 89.00 88 ARG A O 1
ATOM 676 N N . GLY A 1 89 ? 21.554 13.252 -21.824 1.00 90.94 89 GLY A N 1
ATOM 677 C CA . GLY A 1 89 ? 22.041 14.323 -22.699 1.00 90.94 89 GLY A CA 1
ATOM 678 C C . GLY A 1 89 ? 23.347 13.957 -23.408 1.00 90.94 89 GLY A C 1
ATOM 679 O O . GLY A 1 89 ? 23.426 14.042 -24.631 1.00 90.94 89 GLY A O 1
ATOM 680 N N . LYS A 1 90 ? 24.338 13.435 -22.672 1.00 92.94 90 LYS A N 1
ATOM 681 C CA . LYS A 1 90 ? 25.620 12.985 -23.255 1.00 92.94 90 LYS A CA 1
ATOM 682 C C . LYS A 1 90 ? 25.437 11.883 -24.300 1.00 92.94 90 LYS A C 1
ATOM 684 O O . LYS A 1 90 ? 26.076 11.908 -25.351 1.00 92.94 90 LYS A O 1
ATOM 689 N N . LEU A 1 91 ? 24.570 10.909 -24.022 1.00 92.94 91 LEU A N 1
ATOM 690 C CA . LEU A 1 91 ? 24.295 9.822 -24.960 1.00 92.94 91 LEU A CA 1
ATOM 691 C C . LEU A 1 91 ? 23.561 10.337 -26.209 1.00 92.94 91 LEU A C 1
ATOM 693 O O . LEU A 1 91 ? 23.900 9.937 -27.320 1.00 92.94 91 LEU A O 1
ATOM 697 N N . GLN A 1 92 ? 22.616 11.266 -26.046 1.00 94.81 92 GLN A N 1
ATOM 698 C CA . GLN A 1 92 ? 21.920 11.918 -27.157 1.00 94.81 92 GLN A CA 1
ATOM 699 C C . GLN A 1 92 ? 22.887 12.701 -28.055 1.00 94.81 92 GLN A C 1
ATOM 701 O O . GLN A 1 92 ? 22.794 12.603 -29.278 1.00 94.81 92 GLN A O 1
ATOM 706 N N . GLU A 1 93 ? 23.820 13.459 -27.472 1.00 93.50 93 GLU A N 1
ATOM 707 C CA . GLU A 1 93 ? 24.850 14.199 -28.211 1.00 93.50 93 GLU A CA 1
ATOM 708 C C . GLU A 1 93 ? 25.759 13.259 -29.009 1.00 93.50 93 GLU A C 1
ATOM 710 O O . GLU A 1 93 ? 25.978 13.484 -30.202 1.00 93.50 93 GLU A O 1
ATOM 715 N N . ALA A 1 94 ? 26.218 12.166 -28.389 1.00 90.75 94 ALA A N 1
ATOM 716 C CA . ALA A 1 94 ? 27.011 11.146 -29.070 1.00 90.75 94 ALA A CA 1
ATOM 717 C C . ALA A 1 94 ? 26.246 10.556 -30.266 1.00 90.75 94 ALA A C 1
ATOM 719 O O . ALA A 1 94 ? 26.773 10.473 -31.371 1.00 90.75 94 ALA A O 1
ATOM 720 N N . VAL A 1 95 ? 24.965 10.226 -30.091 1.00 91.69 95 VAL A N 1
ATOM 721 C CA . VAL A 1 95 ? 24.107 9.692 -31.163 1.00 91.69 95 VAL A CA 1
ATOM 722 C C . VAL A 1 95 ? 23.845 10.726 -32.263 1.00 91.69 95 VAL A C 1
ATOM 724 O O . VAL A 1 95 ? 23.771 10.386 -33.450 1.00 91.69 95 VAL A O 1
ATOM 727 N N . ALA A 1 96 ? 23.714 12.000 -31.892 1.00 92.62 96 ALA A N 1
ATOM 728 C CA . ALA A 1 96 ? 23.523 13.097 -32.830 1.00 92.62 96 ALA A CA 1
ATOM 729 C C . ALA A 1 96 ? 24.742 13.296 -33.739 1.00 92.62 96 ALA A C 1
ATOM 731 O O . ALA A 1 96 ? 24.555 13.537 -34.933 1.00 92.62 96 ALA A O 1
ATOM 732 N N . ALA A 1 97 ? 25.962 13.110 -33.221 1.00 91.19 97 ALA A N 1
ATOM 733 C CA . ALA A 1 97 ? 27.193 13.157 -34.015 1.00 91.19 97 ALA A CA 1
ATOM 734 C C . ALA A 1 97 ? 27.224 12.103 -35.142 1.00 91.19 97 ALA A C 1
ATOM 736 O O . ALA A 1 97 ? 27.869 12.313 -36.166 1.00 91.19 97 ALA A O 1
ATOM 737 N N . HIS A 1 98 ? 26.461 11.014 -34.999 1.00 89.56 98 HIS A N 1
ATOM 738 C CA . HIS A 1 98 ? 26.291 9.971 -36.016 1.00 89.56 98 HIS A CA 1
ATOM 739 C C . HIS A 1 98 ? 25.016 10.134 -36.866 1.00 89.56 98 HIS A C 1
ATOM 741 O O . HIS A 1 98 ? 24.645 9.231 -37.612 1.00 89.56 98 HIS A O 1
ATOM 747 N N . GLY A 1 99 ? 24.315 11.271 -36.768 1.00 91.38 99 GLY A N 1
ATOM 748 C CA . GLY A 1 99 ? 23.120 11.560 -37.569 1.00 91.38 99 GLY A CA 1
ATOM 749 C C . GLY A 1 99 ? 21.859 10.800 -37.141 1.00 91.38 99 GLY A C 1
ATOM 750 O O . GLY A 1 99 ? 20.883 10.762 -37.887 1.00 91.38 99 GLY A O 1
ATOM 751 N N . ARG A 1 100 ? 21.847 10.201 -35.942 1.00 92.19 100 ARG A N 1
ATOM 752 C CA . ARG A 1 100 ? 20.761 9.323 -35.464 1.00 92.19 100 ARG A CA 1
ATOM 753 C C . ARG A 1 100 ? 19.896 9.939 -34.357 1.00 92.19 100 ARG A C 1
ATOM 755 O O . ARG A 1 100 ? 19.098 9.246 -33.732 1.00 92.19 100 ARG A O 1
ATOM 762 N N . LYS A 1 101 ? 19.992 11.258 -34.141 1.00 92.12 101 LYS A N 1
ATOM 763 C CA . LYS A 1 101 ? 19.233 11.989 -33.105 1.00 92.12 101 LYS A CA 1
ATOM 764 C C . LYS A 1 101 ? 17.719 11.760 -33.185 1.00 92.12 101 LYS A C 1
ATOM 766 O O . LYS A 1 101 ? 17.080 11.544 -32.168 1.00 92.12 101 LYS A O 1
ATOM 771 N N . ALA A 1 102 ? 17.142 11.775 -34.387 1.00 88.94 102 ALA A N 1
ATOM 772 C CA . ALA A 1 102 ? 15.700 11.578 -34.558 1.00 88.94 102 ALA A CA 1
ATOM 773 C C . ALA A 1 102 ? 15.233 10.174 -34.130 1.00 88.94 102 ALA A C 1
ATOM 775 O O . ALA A 1 102 ? 14.105 10.006 -33.670 1.00 88.94 102 ALA A O 1
ATOM 776 N N . ASP A 1 103 ? 16.094 9.166 -34.276 1.00 88.19 103 ASP A N 1
ATOM 777 C CA . ASP A 1 103 ? 15.799 7.812 -33.813 1.00 88.19 103 ASP A CA 1
ATOM 778 C C . ASP A 1 103 ? 15.929 7.715 -32.299 1.00 88.19 103 ASP A C 1
ATOM 780 O O . ASP A 1 103 ? 15.056 7.135 -31.663 1.00 88.19 103 ASP A O 1
ATOM 784 N N . PHE A 1 104 ? 16.947 8.358 -31.725 1.00 91.06 104 PHE A N 1
ATOM 785 C CA . PHE A 1 104 ? 17.091 8.484 -30.279 1.00 91.06 104 PHE A CA 1
ATOM 786 C C . PHE A 1 104 ? 15.864 9.135 -29.643 1.00 91.06 104 PHE A C 1
ATOM 788 O O . PHE A 1 104 ? 15.255 8.535 -28.770 1.00 91.06 104 PHE A O 1
ATOM 795 N N . ASP A 1 105 ? 15.462 10.316 -30.122 1.00 87.25 105 ASP A N 1
ATOM 796 C CA . ASP A 1 105 ? 14.328 11.072 -29.576 1.00 87.25 105 ASP A CA 1
ATOM 797 C C . ASP A 1 105 ? 13.024 10.265 -29.669 1.00 87.25 105 ASP A C 1
ATOM 799 O O . ASP A 1 105 ? 12.195 10.285 -28.760 1.00 87.25 105 ASP A O 1
ATOM 803 N N . TYR A 1 106 ? 12.847 9.515 -30.763 1.00 83.44 106 TYR A N 1
ATOM 804 C CA . TYR A 1 106 ? 11.708 8.617 -30.922 1.00 83.44 106 TYR A CA 1
ATOM 805 C C . TYR A 1 106 ? 11.739 7.463 -29.911 1.00 83.44 106 TYR A C 1
ATOM 807 O O . TYR A 1 106 ? 10.707 7.160 -29.317 1.00 83.44 106 TYR A O 1
ATOM 815 N N . ILE A 1 107 ? 12.893 6.807 -29.741 1.00 82.06 107 ILE A N 1
ATOM 816 C CA . ILE A 1 107 ? 13.047 5.618 -28.890 1.00 82.06 107 ILE A CA 1
ATOM 817 C C . ILE A 1 107 ? 13.018 5.988 -27.399 1.00 82.06 107 ILE A C 1
ATOM 819 O O . ILE A 1 107 ? 12.352 5.303 -26.630 1.00 82.06 107 ILE A O 1
ATOM 823 N N . ASP A 1 108 ? 13.656 7.087 -26.998 1.00 82.94 108 ASP A N 1
ATOM 824 C CA . ASP A 1 108 ? 13.602 7.643 -25.635 1.00 82.94 108 ASP A CA 1
ATOM 825 C C . ASP A 1 108 ? 12.181 8.116 -25.275 1.00 82.94 108 ASP A C 1
ATOM 827 O O . ASP A 1 108 ? 11.734 7.989 -24.136 1.00 82.94 108 ASP A O 1
ATOM 831 N N . GLY A 1 109 ? 11.421 8.580 -26.275 1.00 71.31 109 GLY A N 1
ATOM 832 C CA . GLY A 1 109 ? 9.999 8.892 -26.145 1.00 71.31 109 GLY A CA 1
ATOM 833 C C . GLY A 1 109 ? 9.076 7.668 -26.079 1.00 71.31 109 GLY A C 1
ATOM 834 O O . GLY A 1 109 ? 7.867 7.834 -25.871 1.00 71.31 109 GLY A O 1
ATOM 835 N N . LEU A 1 110 ? 9.589 6.442 -26.261 1.00 69.25 110 LEU A N 1
ATOM 836 C CA . LEU A 1 110 ? 8.779 5.238 -26.092 1.00 69.25 110 LEU A CA 1
ATOM 837 C C . LEU A 1 110 ? 8.411 5.048 -24.609 1.00 69.25 110 LEU A C 1
ATOM 839 O O . LEU A 1 110 ? 9.196 5.369 -23.717 1.00 69.25 110 LEU A O 1
ATOM 843 N N . PRO A 1 111 ? 7.220 4.497 -24.311 1.00 56.19 111 PRO A N 1
ATOM 844 C CA . PRO A 1 111 ? 6.826 4.201 -22.936 1.00 56.19 111 PRO A CA 1
ATOM 845 C C . PRO A 1 111 ? 7.869 3.338 -22.207 1.00 56.19 111 PRO A C 1
ATOM 847 O O . PRO A 1 111 ? 8.481 2.462 -22.811 1.00 56.19 111 PRO A O 1
ATOM 850 N N . LYS A 1 112 ? 8.066 3.564 -20.904 1.00 63.22 112 LYS A N 1
ATOM 851 C CA . LYS A 1 112 ? 9.026 2.801 -20.090 1.00 63.22 112 LYS A CA 1
ATOM 852 C C . LYS A 1 112 ? 8.530 1.364 -19.867 1.00 63.22 112 LYS A C 1
ATOM 854 O O . LYS A 1 112 ? 7.424 1.187 -19.360 1.00 63.22 112 LYS A O 1
ATOM 859 N N . PHE A 1 113 ? 9.304 0.357 -20.293 1.00 51.56 113 PHE A N 1
ATOM 860 C CA . PHE A 1 113 ? 8.905 -1.057 -20.380 1.00 51.56 113 PHE A CA 1
ATOM 861 C C . PHE A 1 113 ? 9.739 -1.942 -19.442 1.00 51.56 113 PHE A C 1
ATOM 863 O O . PHE A 1 113 ? 10.954 -1.785 -19.366 1.00 51.56 113 PHE A O 1
ATOM 870 N N . ILE A 1 114 ? 9.072 -2.891 -18.770 1.00 49.91 114 ILE A N 1
ATOM 871 C CA . ILE A 1 114 ? 9.405 -4.330 -18.622 1.00 49.91 114 ILE A CA 1
ATOM 872 C C . ILE A 1 114 ? 8.632 -4.868 -17.404 1.00 49.91 114 ILE A C 1
ATOM 874 O O . ILE A 1 114 ? 8.795 -4.377 -16.285 1.00 49.91 114 ILE A O 1
ATOM 878 N N . ASP A 1 115 ? 7.798 -5.891 -17.617 1.00 46.84 115 ASP A N 1
ATOM 879 C CA . ASP A 1 115 ? 7.225 -6.693 -16.532 1.00 46.84 115 ASP A CA 1
ATOM 880 C C . ASP A 1 115 ? 8.041 -7.934 -16.181 1.00 46.84 115 ASP A C 1
ATOM 882 O O . ASP A 1 115 ? 9.093 -8.217 -16.751 1.00 46.84 115 ASP A O 1
ATOM 886 N N . ARG A 1 116 ? 7.552 -8.657 -15.169 1.00 40.25 116 ARG A N 1
ATOM 887 C CA . ARG A 1 116 ? 8.208 -9.821 -14.571 1.00 40.25 116 ARG A CA 1
ATOM 888 C C . ARG A 1 116 ? 8.401 -10.992 -15.545 1.00 40.25 116 ARG A C 1
ATOM 890 O O . ARG A 1 116 ? 9.206 -11.861 -15.230 1.00 40.25 116 ARG A O 1
ATOM 897 N N . ASP A 1 117 ? 7.703 -10.993 -16.682 1.00 40.91 117 ASP A N 1
ATOM 898 C CA . ASP A 1 117 ? 7.656 -12.093 -17.651 1.00 40.91 117 ASP A CA 1
ATOM 899 C C . ASP A 1 117 ? 8.140 -11.665 -19.056 1.00 40.91 117 ASP A C 1
ATOM 901 O O . ASP A 1 117 ? 7.874 -12.360 -20.037 1.00 40.91 117 ASP A O 1
ATOM 905 N N . GLY A 1 118 ? 8.821 -10.515 -19.174 1.00 42.25 118 GLY A N 1
ATOM 906 C CA . GLY A 1 118 ? 9.323 -9.992 -20.454 1.00 42.25 118 GLY A CA 1
ATOM 907 C C . GLY A 1 118 ? 8.231 -9.434 -21.370 1.00 42.25 118 GLY A C 1
ATOM 908 O O . GLY A 1 118 ? 8.496 -9.082 -22.515 1.00 42.25 118 GLY A O 1
ATOM 909 N N . ARG A 1 119 ? 6.988 -9.312 -20.890 1.00 40.59 119 ARG A N 1
ATOM 910 C CA . ARG A 1 119 ? 5.886 -8.763 -21.676 1.00 40.59 119 ARG A CA 1
ATOM 911 C C . ARG A 1 119 ? 5.786 -7.247 -21.522 1.00 40.59 119 ARG A C 1
ATOM 913 O O . ARG A 1 119 ? 6.242 -6.604 -20.574 1.00 40.59 119 ARG A O 1
ATOM 920 N N . ARG A 1 120 ? 5.201 -6.650 -22.556 1.00 44.53 120 ARG A N 1
ATOM 921 C CA . ARG A 1 120 ? 5.003 -5.212 -22.704 1.00 44.53 120 ARG A CA 1
ATOM 922 C C . ARG A 1 120 ? 3.986 -4.707 -21.675 1.00 44.53 120 ARG A C 1
ATOM 924 O O . ARG A 1 120 ? 2.785 -4.867 -21.881 1.00 44.53 120 ARG A O 1
ATOM 931 N N . SER A 1 121 ? 4.436 -4.020 -20.628 1.00 51.66 121 SER A N 1
ATOM 932 C CA . SER A 1 121 ? 3.559 -3.177 -19.805 1.00 51.66 121 SER A CA 1
ATOM 933 C C . SER A 1 121 ? 4.303 -1.974 -19.211 1.00 51.66 121 SER A C 1
ATOM 935 O O . SER A 1 121 ? 5.506 -2.031 -18.958 1.00 51.66 121 SER A O 1
ATOM 937 N N . ASN A 1 122 ? 3.591 -0.854 -19.042 1.00 62.59 122 ASN A N 1
ATOM 938 C CA . ASN A 1 122 ? 4.120 0.399 -18.496 1.00 62.59 122 ASN A CA 1
ATOM 939 C C . ASN A 1 122 ? 4.223 0.292 -16.963 1.00 62.59 122 ASN A C 1
ATOM 941 O O . ASN A 1 122 ? 3.500 0.973 -16.240 1.00 62.59 122 ASN A O 1
ATOM 945 N N . LEU A 1 123 ? 5.026 -0.617 -16.422 1.00 70.06 123 LEU A N 1
ATOM 946 C CA . LEU A 1 123 ? 5.137 -0.764 -14.969 1.00 70.06 123 LEU A CA 1
ATOM 947 C C . LEU A 1 123 ? 6.142 0.225 -14.384 1.00 70.06 123 LEU A C 1
ATOM 949 O O . LEU A 1 123 ? 7.208 0.461 -14.944 1.00 70.06 123 LEU A O 1
ATOM 953 N N . PHE A 1 124 ? 5.813 0.777 -13.222 1.00 76.75 124 PHE A N 1
ATOM 954 C CA . PHE A 1 124 ? 6.774 1.490 -12.397 1.00 76.75 124 PHE A CA 1
ATOM 955 C C . PHE A 1 124 ? 7.661 0.480 -11.646 1.00 76.75 124 PHE A C 1
ATOM 957 O O . PHE A 1 124 ? 7.134 -0.340 -10.895 1.00 76.75 124 PHE A O 1
ATOM 964 N N . ASP A 1 125 ? 8.986 0.519 -11.825 1.00 73.94 125 ASP A N 1
ATOM 965 C CA . ASP A 1 125 ? 9.915 -0.405 -11.150 1.00 73.94 125 ASP A CA 1
ATOM 966 C C . ASP A 1 125 ? 10.296 0.094 -9.743 1.00 73.94 125 ASP A C 1
ATOM 968 O O . ASP A 1 125 ? 11.172 0.944 -9.569 1.00 73.94 125 ASP A O 1
ATOM 972 N N . ALA A 1 126 ? 9.653 -0.472 -8.721 1.00 80.62 126 ALA A N 1
ATOM 973 C CA . ALA A 1 126 ? 9.949 -0.238 -7.309 1.00 80.62 126 ALA A CA 1
ATOM 974 C C . ALA A 1 126 ? 10.884 -1.305 -6.705 1.00 80.62 126 ALA A C 1
ATOM 976 O O . ALA A 1 126 ? 11.104 -1.319 -5.496 1.00 80.62 126 ALA A O 1
ATOM 977 N N . TRP A 1 127 ? 11.459 -2.211 -7.503 1.00 72.94 127 TRP A N 1
ATOM 978 C CA . TRP A 1 127 ? 12.254 -3.329 -6.979 1.00 72.94 127 TRP A CA 1
ATOM 979 C C . TRP A 1 127 ? 13.520 -2.871 -6.251 1.00 72.94 127 TRP A C 1
ATOM 981 O O . TRP A 1 127 ? 13.925 -3.457 -5.253 1.00 72.94 127 TRP A O 1
ATOM 991 N N . HIS A 1 128 ? 14.144 -1.789 -6.713 1.00 65.69 128 HIS A N 1
ATOM 992 C CA . HIS A 1 128 ? 15.353 -1.237 -6.096 1.00 65.69 128 HIS A CA 1
ATOM 993 C C . HIS A 1 1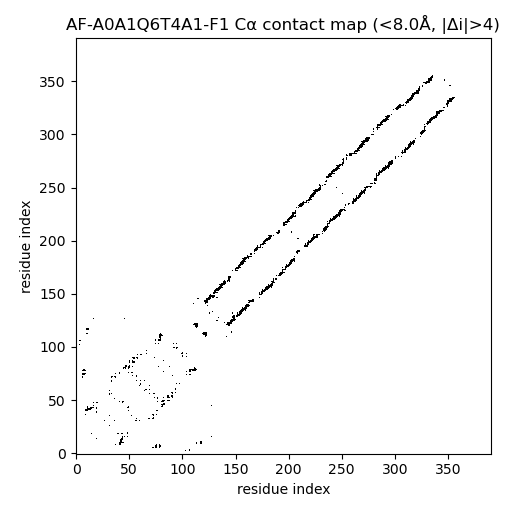28 ? 15.146 -0.734 -4.654 1.00 65.69 128 HIS A C 1
ATOM 995 O O . HIS A 1 128 ? 16.128 -0.420 -3.986 1.00 65.69 128 HIS A O 1
ATOM 1001 N N . MET A 1 129 ? 13.897 -0.645 -4.184 1.00 77.00 129 MET A N 1
ATOM 1002 C CA . MET A 1 129 ? 13.549 -0.224 -2.825 1.00 77.00 129 MET A CA 1
ATOM 1003 C C . MET A 1 129 ? 13.674 -1.361 -1.792 1.00 77.00 129 MET A C 1
ATOM 1005 O O . MET A 1 129 ? 13.700 -1.098 -0.592 1.00 77.00 129 MET A O 1
ATOM 1009 N N . GLY A 1 130 ? 13.810 -2.618 -2.234 1.00 81.38 130 GLY A N 1
ATOM 1010 C CA . GLY A 1 130 ? 14.034 -3.766 -1.350 1.00 81.38 130 GLY A CA 1
ATOM 1011 C C . GLY A 1 130 ? 12.848 -4.052 -0.422 1.00 81.38 130 GLY A C 1
ATOM 1012 O O . GLY A 1 130 ? 11.709 -4.160 -0.877 1.00 81.38 130 GLY A O 1
ATOM 1013 N N . GLU A 1 131 ? 13.111 -4.197 0.883 1.00 92.44 131 GLU A N 1
ATOM 1014 C CA . GLU A 1 131 ? 12.086 -4.564 1.875 1.00 92.44 131 GLU A CA 1
ATOM 1015 C C . GLU A 1 131 ? 11.053 -3.447 2.139 1.00 92.44 131 GLU A C 1
ATOM 1017 O O . GLU A 1 131 ? 9.920 -3.755 2.517 1.00 92.44 131 GLU A O 1
ATOM 1022 N N . HIS A 1 132 ? 11.402 -2.177 1.899 1.00 96.06 132 HIS A N 1
ATOM 1023 C CA . HIS A 1 132 ? 10.558 -1.018 2.212 1.00 96.06 132 HIS A CA 1
ATOM 1024 C C . HIS A 1 132 ? 10.356 -0.136 0.976 1.00 96.06 132 HIS A C 1
ATOM 1026 O O . HIS A 1 132 ? 11.247 0.613 0.577 1.00 96.06 132 HIS A O 1
ATOM 1032 N N . ALA A 1 133 ? 9.165 -0.192 0.383 1.00 92.44 133 ALA A N 1
ATOM 1033 C CA . ALA A 1 133 ? 8.798 0.623 -0.768 1.00 92.44 133 ALA A CA 1
ATOM 1034 C C . ALA A 1 133 ? 7.949 1.827 -0.333 1.00 92.44 133 ALA A C 1
ATOM 1036 O O . ALA A 1 133 ? 6.720 1.737 -0.250 1.00 92.44 133 ALA A O 1
ATOM 1037 N N . ASP A 1 134 ? 8.605 2.961 -0.075 1.00 95.38 134 ASP A N 1
ATOM 1038 C CA . ASP A 1 134 ? 7.922 4.232 0.181 1.00 95.38 134 ASP A CA 1
ATOM 1039 C C . ASP A 1 134 ? 7.719 5.025 -1.116 1.00 95.38 134 ASP A C 1
ATOM 1041 O O . ASP A 1 134 ? 8.657 5.496 -1.762 1.00 95.38 134 ASP A O 1
ATOM 1045 N N . LEU A 1 135 ? 6.457 5.137 -1.513 1.00 93.50 135 LEU A N 1
ATOM 1046 C CA . LEU A 1 135 ? 5.986 5.766 -2.742 1.00 93.50 135 LEU A CA 1
ATOM 1047 C C . LEU A 1 135 ? 4.914 6.824 -2.441 1.00 93.50 135 LEU A C 1
ATOM 1049 O O . LEU A 1 135 ? 4.101 7.160 -3.310 1.00 93.50 135 LEU A O 1
ATOM 1053 N N . ALA A 1 136 ? 4.896 7.346 -1.212 1.00 95.12 136 ALA A N 1
ATOM 1054 C CA . ALA A 1 136 ? 3.910 8.325 -0.793 1.00 95.12 136 ALA A CA 1
ATOM 1055 C C . ALA A 1 136 ? 3.937 9.595 -1.665 1.00 95.12 136 ALA A C 1
ATOM 1057 O O . ALA A 1 136 ? 4.989 10.129 -2.012 1.00 95.12 136 ALA A O 1
ATOM 1058 N N . GLY A 1 137 ? 2.754 10.087 -2.035 1.00 91.62 137 GLY A N 1
ATOM 1059 C CA . GLY A 1 137 ? 2.568 11.314 -2.815 1.00 91.62 137 GLY A CA 1
ATOM 1060 C C . GLY A 1 137 ? 2.958 11.222 -4.294 1.00 91.62 137 GLY A C 1
ATOM 1061 O O . GLY A 1 137 ? 2.762 12.194 -5.028 1.00 91.62 137 GLY A O 1
ATOM 1062 N N . ARG A 1 138 ? 3.494 10.082 -4.750 1.00 90.12 138 ARG A N 1
ATOM 1063 C CA . ARG A 1 138 ? 3.990 9.911 -6.119 1.00 90.12 138 ARG A CA 1
ATOM 1064 C C . ARG A 1 138 ? 2.861 9.934 -7.148 1.00 90.12 138 ARG A C 1
ATOM 1066 O O . ARG A 1 138 ? 1.783 9.400 -6.905 1.00 90.12 138 ARG A O 1
ATOM 1073 N N . ASP A 1 139 ? 3.132 10.512 -8.315 1.00 87.38 139 ASP A N 1
ATOM 1074 C CA . ASP A 1 139 ? 2.238 10.473 -9.474 1.00 87.38 139 ASP A CA 1
ATOM 1075 C C . ASP A 1 139 ? 2.603 9.312 -10.408 1.00 87.38 139 ASP A C 1
ATOM 1077 O O . ASP A 1 139 ? 3.751 9.192 -10.842 1.00 87.38 139 ASP A O 1
ATOM 1081 N N . PHE A 1 140 ? 1.619 8.465 -10.708 1.00 83.69 140 PHE A N 1
ATOM 1082 C CA . PHE A 1 140 ? 1.753 7.300 -11.579 1.00 83.69 140 PHE A CA 1
ATOM 1083 C C . PHE A 1 140 ? 1.133 7.500 -12.972 1.00 83.69 140 PHE A C 1
ATOM 1085 O O . PHE A 1 140 ? 0.882 6.529 -13.689 1.00 83.69 140 PHE A O 1
ATOM 1092 N N . THR A 1 141 ? 0.914 8.746 -13.399 1.00 81.94 141 THR A N 1
ATOM 1093 C CA . THR A 1 141 ? 0.455 9.055 -14.761 1.00 81.94 141 THR A CA 1
ATOM 1094 C C . THR A 1 141 ? 1.336 8.370 -15.809 1.00 81.94 141 THR A C 1
ATOM 1096 O O . THR A 1 141 ? 2.553 8.534 -15.825 1.00 81.94 141 THR A O 1
ATOM 1099 N N . GLY A 1 142 ? 0.706 7.602 -16.700 1.00 75.25 142 GLY A N 1
ATOM 1100 C CA . GLY A 1 142 ? 1.381 6.873 -17.778 1.00 75.25 142 GLY A CA 1
ATOM 1101 C C . GLY A 1 142 ? 1.790 5.440 -17.427 1.00 75.25 142 GLY A C 1
ATOM 1102 O O . GLY A 1 142 ? 2.039 4.654 -18.346 1.00 75.25 142 GLY A O 1
ATOM 1103 N N . TYR A 1 143 ? 1.780 5.062 -16.145 1.00 77.19 143 TYR A N 1
ATOM 1104 C CA . TYR A 1 143 ? 2.035 3.688 -15.721 1.00 77.19 143 TYR A CA 1
ATOM 1105 C C . TYR A 1 143 ? 0.751 2.848 -15.739 1.00 77.19 143 TYR A C 1
ATOM 1107 O O . TYR A 1 143 ? -0.342 3.327 -15.452 1.00 77.19 143 TYR A O 1
ATOM 1115 N N . THR A 1 144 ? 0.884 1.569 -16.075 1.00 75.38 144 THR A N 1
ATOM 1116 C CA . THR A 1 144 ? -0.164 0.544 -16.066 1.00 75.38 144 THR A CA 1
ATOM 1117 C C . THR A 1 144 ? -0.070 -0.379 -14.852 1.00 75.38 144 THR A C 1
ATOM 1119 O O . THR A 1 144 ? -0.970 -1.188 -14.664 1.00 75.38 144 THR A O 1
ATOM 1122 N N . GLY A 1 145 ? 0.970 -0.266 -14.019 1.00 79.56 145 GLY A N 1
ATOM 1123 C CA . GLY A 1 145 ? 1.133 -1.030 -12.775 1.00 79.56 145 GLY A CA 1
ATOM 1124 C C . GLY A 1 145 ? 2.427 -0.678 -12.034 1.00 79.56 145 GLY A C 1
ATOM 1125 O O . GLY A 1 145 ? 3.128 0.253 -12.425 1.00 79.56 145 GLY A O 1
ATOM 1126 N N . ILE A 1 146 ? 2.737 -1.413 -10.964 1.00 83.44 146 ILE A N 1
ATOM 1127 C CA . ILE A 1 146 ? 3.940 -1.226 -10.139 1.00 83.44 146 ILE A CA 1
ATOM 1128 C C . ILE A 1 146 ? 4.576 -2.597 -9.879 1.00 83.44 146 ILE A C 1
ATOM 1130 O O . ILE A 1 146 ? 3.881 -3.532 -9.486 1.00 83.44 146 ILE A O 1
ATOM 1134 N N . GLY A 1 147 ? 5.884 -2.721 -10.102 1.00 80.94 147 GLY A N 1
ATOM 1135 C CA . GLY A 1 147 ? 6.665 -3.916 -9.796 1.00 80.94 147 GLY A CA 1
ATOM 1136 C C . GLY A 1 147 ? 7.420 -3.759 -8.480 1.00 80.94 147 GLY A C 1
ATOM 1137 O O . GLY A 1 147 ? 8.328 -2.940 -8.394 1.00 80.94 147 GLY A O 1
ATOM 1138 N N . PHE A 1 148 ? 7.070 -4.553 -7.469 1.00 83.44 148 PHE A N 1
ATOM 1139 C CA . PHE A 1 148 ? 7.766 -4.577 -6.179 1.00 83.44 148 PHE A CA 1
ATOM 1140 C C . PHE A 1 148 ? 8.804 -5.703 -6.104 1.00 83.44 148 PHE A C 1
ATOM 1142 O O . PHE A 1 148 ? 8.703 -6.705 -6.819 1.00 83.44 148 PHE A O 1
ATOM 1149 N N . ALA A 1 149 ? 9.784 -5.546 -5.212 1.00 77.06 149 ALA A N 1
ATOM 1150 C CA . ALA A 1 149 ? 10.767 -6.584 -4.925 1.00 77.06 149 ALA A CA 1
ATOM 1151 C C . ALA A 1 149 ? 10.103 -7.821 -4.275 1.00 77.06 149 ALA A C 1
ATOM 1153 O O . ALA A 1 149 ? 9.169 -7.663 -3.486 1.00 77.06 149 ALA A O 1
ATOM 1154 N N . PRO A 1 150 ? 10.562 -9.056 -4.550 1.00 76.88 150 PRO A N 1
ATOM 1155 C CA . PRO A 1 150 ? 10.050 -10.271 -3.907 1.00 76.88 150 PRO A CA 1
ATOM 1156 C C . PRO A 1 150 ? 10.139 -10.257 -2.373 1.00 76.88 150 PRO A C 1
ATOM 1158 O O . PRO A 1 150 ? 9.308 -10.860 -1.692 1.00 76.88 150 PRO A O 1
ATOM 1161 N N . GLU A 1 151 ? 11.148 -9.584 -1.832 1.00 82.81 151 GLU A N 1
ATOM 1162 C CA . GLU A 1 151 ? 11.418 -9.409 -0.407 1.00 82.81 151 GLU A CA 1
ATOM 1163 C C . GLU A 1 151 ? 10.625 -8.267 0.246 1.00 82.81 151 GLU A C 1
ATOM 1165 O O . GLU A 1 151 ? 10.734 -8.095 1.457 1.00 82.81 151 GLU A O 1
ATOM 1170 N N . VAL A 1 152 ? 9.812 -7.513 -0.511 1.00 92.50 152 VAL A N 1
ATOM 1171 C CA . VAL A 1 152 ? 9.060 -6.369 0.025 1.00 92.50 152 VAL A CA 1
ATOM 1172 C C . VAL A 1 152 ? 8.198 -6.784 1.223 1.00 92.50 152 VAL A C 1
ATOM 1174 O O . VAL A 1 152 ? 7.417 -7.739 1.155 1.00 92.50 152 VAL A O 1
ATOM 1177 N N . ARG A 1 153 ? 8.345 -6.055 2.330 1.00 97.81 153 ARG A N 1
ATOM 1178 C CA . ARG A 1 153 ? 7.598 -6.242 3.581 1.00 97.81 153 ARG A CA 1
ATOM 1179 C C . ARG A 1 153 ? 6.671 -5.080 3.874 1.00 97.81 153 ARG A C 1
ATOM 1181 O O . ARG A 1 153 ? 5.635 -5.287 4.504 1.00 97.81 153 ARG A O 1
ATOM 1188 N N . GLU A 1 154 ? 7.005 -3.892 3.390 1.00 98.56 154 GLU A N 1
ATOM 1189 C CA . GLU A 1 154 ? 6.233 -2.680 3.635 1.00 98.56 154 GLU A CA 1
ATOM 1190 C C . GLU A 1 154 ? 6.052 -1.892 2.342 1.00 98.56 154 GLU A C 1
ATOM 1192 O O . GLU A 1 154 ? 7.012 -1.626 1.618 1.00 98.56 154 GLU A O 1
ATOM 1197 N N . ILE A 1 155 ? 4.805 -1.520 2.054 1.00 98.19 155 ILE A N 1
ATOM 1198 C CA . ILE A 1 155 ? 4.453 -0.668 0.918 1.00 98.19 155 ILE A CA 1
ATOM 1199 C C . ILE A 1 155 ? 3.661 0.525 1.438 1.00 98.19 155 ILE A C 1
ATOM 1201 O O . ILE A 1 155 ? 2.573 0.371 1.999 1.00 98.19 155 ILE A O 1
ATOM 1205 N N . ASN A 1 156 ? 4.178 1.725 1.189 1.00 98.00 156 ASN A N 1
ATOM 1206 C CA . ASN A 1 156 ? 3.482 2.969 1.471 1.00 98.00 156 ASN A CA 1
ATOM 1207 C C . ASN A 1 156 ? 3.124 3.686 0.166 1.00 98.00 156 ASN A C 1
ATOM 1209 O O . ASN A 1 156 ? 3.981 4.234 -0.518 1.00 98.00 156 ASN A O 1
ATOM 1213 N N . LEU A 1 157 ? 1.836 3.706 -0.168 1.00 96.38 157 LEU A N 1
ATOM 1214 C CA . LEU A 1 157 ? 1.263 4.412 -1.319 1.00 96.38 157 LEU A CA 1
ATOM 1215 C C . LEU A 1 157 ? 0.346 5.559 -0.868 1.00 96.38 157 LEU A C 1
ATOM 1217 O O . LEU A 1 157 ? -0.543 5.992 -1.606 1.00 96.38 157 LEU A O 1
ATOM 1221 N N . SER A 1 158 ? 0.539 6.057 0.356 1.00 96.00 158 SER A N 1
ATOM 1222 C CA . SER A 1 158 ? -0.237 7.170 0.903 1.00 96.00 158 SER A CA 1
ATOM 1223 C C . SER A 1 158 ? -0.224 8.368 -0.044 1.00 96.00 158 SER A C 1
ATOM 1225 O O . SER A 1 158 ? 0.834 8.809 -0.472 1.00 96.00 158 SER A O 1
ATOM 1227 N N . GLN A 1 159 ? -1.388 8.940 -0.352 1.00 94.81 159 GLN A N 1
ATOM 1228 C CA . GLN A 1 159 ? -1.534 10.119 -1.220 1.00 94.81 159 GLN A CA 1
ATOM 1229 C C . GLN A 1 159 ? -0.977 9.950 -2.648 1.00 94.81 159 GLN A C 1
ATOM 1231 O O . GLN A 1 159 ? -0.814 10.947 -3.355 1.00 94.81 159 GLN A O 1
ATOM 1236 N N . ALA A 1 160 ? -0.681 8.724 -3.092 1.00 93.62 160 ALA A N 1
ATOM 1237 C CA . ALA A 1 160 ? -0.274 8.473 -4.469 1.00 93.62 160 ALA A CA 1
ATOM 1238 C C . ALA A 1 160 ? -1.377 8.909 -5.449 1.00 93.62 160 ALA A C 1
ATOM 1240 O O . ALA A 1 160 ? -2.566 8.740 -5.174 1.00 93.62 160 ALA A O 1
ATOM 1241 N N . LYS A 1 161 ? -0.988 9.469 -6.594 1.00 90.50 161 LYS A N 1
ATOM 1242 C CA . LYS A 1 161 ? -1.886 10.019 -7.617 1.00 90.50 161 LYS A CA 1
ATOM 1243 C C . LYS A 1 161 ? -1.892 9.141 -8.858 1.00 90.50 161 LYS A C 1
ATOM 1245 O O . LYS A 1 161 ? -0.857 8.587 -9.221 1.00 90.50 161 LYS A O 1
ATOM 1250 N N . ASN A 1 162 ? -3.041 9.065 -9.531 1.00 86.50 162 ASN A N 1
ATOM 1251 C CA . ASN A 1 162 ? -3.197 8.344 -10.795 1.00 86.50 162 ASN A CA 1
ATOM 1252 C C . ASN A 1 162 ? -2.723 6.880 -10.714 1.00 86.50 162 ASN A C 1
ATOM 1254 O O . ASN A 1 162 ? -2.092 6.383 -11.646 1.00 86.50 162 ASN A O 1
ATOM 1258 N N . LEU A 1 163 ? -3.011 6.194 -9.597 1.00 88.00 163 LEU A N 1
ATOM 1259 C CA . LEU A 1 163 ? -2.618 4.797 -9.433 1.00 88.00 163 LEU A CA 1
ATOM 1260 C C . LEU A 1 163 ? -3.279 3.930 -10.513 1.00 88.00 163 LEU A C 1
ATOM 1262 O O . LEU A 1 163 ? -4.505 3.974 -10.672 1.00 88.00 163 LEU A O 1
ATOM 1266 N N . PRO A 1 164 ? -2.504 3.110 -11.238 1.00 81.81 164 PRO A N 1
ATOM 1267 C CA . PRO A 1 164 ? -3.076 2.202 -12.214 1.00 81.81 164 PRO A CA 1
ATOM 1268 C C . PRO A 1 164 ? -3.912 1.124 -11.531 1.00 81.81 164 PRO A C 1
ATOM 1270 O O . PRO A 1 164 ? -3.542 0.619 -10.474 1.00 81.81 164 PRO A O 1
ATOM 1273 N N . SER A 1 165 ? -5.005 0.693 -12.168 1.00 80.31 165 SER A N 1
ATOM 1274 C CA . SER A 1 165 ? -5.878 -0.350 -11.608 1.00 80.31 165 SER A CA 1
ATOM 1275 C C . SER A 1 165 ? -5.127 -1.653 -11.287 1.00 80.31 165 SER A C 1
ATOM 1277 O O . SER A 1 165 ? -5.463 -2.315 -10.310 1.00 80.31 165 SER A O 1
ATOM 1279 N N . ALA A 1 166 ? -4.077 -2.003 -12.042 1.00 76.75 166 ALA A N 1
ATOM 1280 C CA . ALA A 1 166 ? -3.266 -3.191 -11.758 1.00 76.75 166 ALA A CA 1
ATOM 1281 C C . ALA A 1 166 ? -2.387 -3.060 -10.498 1.00 76.75 166 ALA A C 1
ATOM 1283 O O . ALA A 1 166 ? -1.964 -4.075 -9.956 1.00 76.75 166 ALA A O 1
ATOM 1284 N N . ALA A 1 167 ? -2.134 -1.844 -9.992 1.00 81.12 167 ALA A N 1
ATOM 1285 C CA . ALA A 1 167 ? -1.384 -1.646 -8.748 1.00 81.12 167 ALA A CA 1
ATOM 1286 C C . ALA A 1 167 ? -2.154 -2.099 -7.496 1.00 81.12 167 ALA A C 1
ATOM 1288 O O . ALA A 1 167 ? -1.566 -2.170 -6.425 1.00 81.12 167 ALA A O 1
ATOM 1289 N N . PHE A 1 168 ? -3.447 -2.419 -7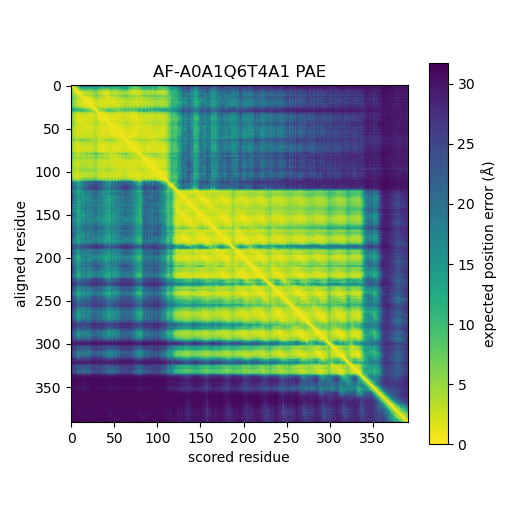.613 1.00 85.94 168 PHE A N 1
ATOM 1290 C CA . PHE A 1 168 ? -4.270 -2.908 -6.503 1.00 85.94 168 PHE A CA 1
ATOM 1291 C C . PHE A 1 168 ? -4.282 -4.445 -6.379 1.00 85.94 168 PHE A C 1
ATOM 1293 O O . PHE A 1 168 ? -5.097 -4.990 -5.632 1.00 85.94 168 PHE A O 1
ATOM 1300 N N . ASP A 1 169 ? -3.390 -5.155 -7.081 1.00 87.69 169 ASP A N 1
ATOM 1301 C CA . ASP A 1 169 ? -3.168 -6.594 -6.905 1.00 87.69 169 ASP A CA 1
ATOM 1302 C C . ASP A 1 169 ? -1.847 -6.880 -6.173 1.00 87.69 169 ASP A C 1
ATOM 1304 O O . ASP A 1 169 ? -0.784 -7.003 -6.779 1.00 87.69 169 ASP A O 1
ATOM 1308 N N . PHE A 1 170 ? -1.919 -7.018 -4.848 1.00 90.75 170 PHE A N 1
ATOM 1309 C CA . PHE A 1 170 ? -0.773 -7.335 -3.989 1.00 90.75 170 PHE A CA 1
ATOM 1310 C C . PHE A 1 170 ? -0.667 -8.828 -3.660 1.00 90.75 170 PHE A C 1
ATOM 1312 O O . PHE A 1 170 ? 0.173 -9.220 -2.849 1.00 90.75 170 PHE A O 1
ATOM 1319 N N . SER A 1 171 ? -1.480 -9.687 -4.283 1.00 86.62 171 SER A N 1
ATOM 1320 C CA . SER A 1 171 ? -1.482 -11.132 -4.001 1.00 86.62 171 SER A CA 1
ATOM 1321 C C . SER A 1 171 ? -0.123 -11.799 -4.271 1.00 86.62 171 SER A C 1
ATOM 1323 O O . SER A 1 171 ? 0.250 -12.765 -3.603 1.00 86.62 171 SER A O 1
ATOM 1325 N N . GLY A 1 172 ? 0.660 -11.241 -5.200 1.00 82.56 172 GLY A N 1
ATOM 1326 C CA . GLY A 1 172 ? 2.023 -11.675 -5.510 1.00 82.56 172 GLY A CA 1
ATOM 1327 C C . GLY A 1 172 ? 3.086 -11.272 -4.476 1.00 82.56 172 GLY A C 1
ATOM 1328 O O . GLY A 1 172 ? 4.166 -11.863 -4.468 1.00 82.56 172 GLY A O 1
ATOM 1329 N N . CYS A 1 173 ? 2.798 -10.316 -3.587 1.00 89.56 173 CYS A N 1
ATOM 1330 C CA . CYS A 1 173 ? 3.740 -9.794 -2.590 1.00 89.56 173 CYS A CA 1
ATOM 1331 C C . CYS A 1 173 ? 3.731 -10.670 -1.323 1.00 89.56 173 CYS A C 1
ATOM 1333 O O . CYS A 1 173 ? 3.244 -10.272 -0.268 1.00 89.56 173 CYS A O 1
ATOM 1335 N N . ARG A 1 174 ? 4.243 -11.904 -1.422 1.00 89.88 174 ARG A N 1
ATOM 1336 C CA . ARG A 1 174 ? 4.128 -12.943 -0.368 1.00 89.88 174 ARG A CA 1
ATOM 1337 C C . ARG A 1 174 ? 4.752 -12.555 0.986 1.00 89.88 174 ARG A C 1
ATOM 1339 O O . ARG A 1 174 ? 4.325 -13.051 2.033 1.00 89.88 174 ARG A O 1
ATOM 1346 N N . ASN A 1 175 ? 5.751 -11.676 0.971 1.00 94.12 175 ASN A N 1
ATOM 1347 C CA . ASN A 1 175 ? 6.451 -11.206 2.168 1.00 94.12 175 ASN A CA 1
ATOM 1348 C C . ASN A 1 175 ? 5.862 -9.925 2.766 1.00 94.12 175 ASN A C 1
ATOM 1350 O O . ASN A 1 175 ? 6.260 -9.553 3.867 1.00 94.12 175 ASN A O 1
ATOM 1354 N N . LEU A 1 176 ? 4.873 -9.312 2.108 1.00 97.75 176 LEU A N 1
ATOM 1355 C CA . LEU A 1 176 ? 4.246 -8.082 2.571 1.00 97.75 176 LEU A CA 1
ATOM 1356 C C . LEU A 1 176 ? 3.584 -8.294 3.939 1.00 97.75 176 LEU A C 1
ATOM 1358 O O . LEU A 1 176 ? 2.886 -9.290 4.164 1.00 97.75 176 LEU A O 1
ATOM 1362 N N . ARG A 1 177 ? 3.828 -7.353 4.848 1.00 98.31 177 ARG A N 1
ATOM 1363 C CA . ARG A 1 177 ? 3.297 -7.304 6.214 1.00 98.31 177 ARG A CA 1
ATOM 1364 C C . ARG A 1 177 ? 2.528 -6.020 6.477 1.00 98.31 177 ARG A C 1
ATOM 1366 O O . ARG A 1 177 ? 1.495 -6.108 7.128 1.00 98.31 177 ARG A O 1
ATOM 1373 N N . SER A 1 178 ? 2.957 -4.887 5.924 1.00 98.69 178 SER A N 1
ATOM 1374 C CA . SER A 1 178 ? 2.257 -3.606 6.068 1.00 98.69 178 SER A CA 1
ATOM 1375 C C . SER A 1 178 ? 1.961 -2.970 4.710 1.00 98.69 178 SER A C 1
ATOM 1377 O O . SER A 1 178 ? 2.831 -2.906 3.837 1.00 98.69 178 SER A O 1
ATOM 1379 N N . LEU A 1 179 ? 0.721 -2.519 4.522 1.00 98.06 179 LEU A N 1
ATOM 1380 C CA . LEU A 1 179 ? 0.268 -1.811 3.326 1.00 98.06 179 LEU A CA 1
ATOM 1381 C C . LEU A 1 179 ? -0.510 -0.556 3.723 1.00 98.06 179 LEU A C 1
ATOM 1383 O O . LEU A 1 179 ? -1.553 -0.653 4.370 1.00 98.06 179 LEU A O 1
ATOM 1387 N N . SER A 1 180 ? -0.062 0.609 3.253 1.00 97.75 180 SER A N 1
ATOM 1388 C CA . SER A 1 180 ? -0.835 1.848 3.351 1.00 97.75 180 SER A CA 1
ATOM 1389 C C . SER A 1 180 ? -1.260 2.363 1.981 1.00 97.75 180 SER A C 1
ATOM 1391 O O . SER A 1 180 ? -0.440 2.591 1.094 1.00 97.75 180 SER A O 1
ATOM 1393 N N . LEU A 1 181 ? -2.564 2.582 1.830 1.00 95.25 181 LEU A N 1
ATOM 1394 C CA . LEU A 1 181 ? -3.212 3.229 0.689 1.00 95.25 181 LEU A CA 1
ATOM 1395 C C . LEU A 1 181 ? -3.909 4.523 1.132 1.00 95.25 181 LEU A C 1
ATOM 1397 O O . LEU A 1 181 ? -4.877 4.958 0.505 1.00 95.25 181 LEU A O 1
ATOM 1401 N N . ARG A 1 182 ? -3.453 5.149 2.223 1.00 94.38 182 ARG A N 1
ATOM 1402 C CA . ARG A 1 182 ? -4.106 6.312 2.834 1.00 94.38 182 ARG A CA 1
ATOM 1403 C C . ARG A 1 182 ? -4.311 7.459 1.846 1.00 94.38 182 ARG A C 1
ATOM 1405 O O . ARG A 1 182 ? -3.362 8.124 1.432 1.00 94.38 182 ARG A O 1
ATOM 1412 N N . GLY A 1 183 ? -5.565 7.741 1.502 1.00 91.88 183 GLY A N 1
ATOM 1413 C CA . GLY A 1 183 ? -5.963 8.788 0.557 1.00 91.88 183 GLY A CA 1
ATOM 1414 C C . GLY A 1 183 ? -5.284 8.701 -0.812 1.00 91.88 183 GLY A C 1
ATOM 1415 O O . GLY A 1 183 ? -5.163 9.711 -1.497 1.00 91.88 183 GLY A O 1
ATOM 1416 N N . ALA A 1 184 ? -4.819 7.513 -1.191 1.00 91.75 184 ALA A N 1
ATOM 1417 C CA . ALA A 1 184 ? -4.361 7.220 -2.533 1.00 91.75 184 ALA A CA 1
ATOM 1418 C C . ALA A 1 184 ? -5.501 7.372 -3.555 1.00 91.75 184 ALA A C 1
ATOM 1420 O O . ALA A 1 184 ? -6.670 7.089 -3.291 1.00 91.75 184 ALA A O 1
ATOM 1421 N N . ASP A 1 185 ? -5.166 7.801 -4.754 1.00 85.38 185 ASP A N 1
ATOM 1422 C CA . ASP A 1 185 ? -6.124 8.058 -5.810 1.00 85.38 185 ASP A CA 1
ATOM 1423 C C . ASP A 1 185 ? -6.523 6.768 -6.546 1.00 85.38 185 ASP A C 1
ATOM 1425 O O . ASP A 1 185 ? -5.981 6.422 -7.595 1.00 85.38 185 ASP A O 1
ATOM 1429 N N . ALA A 1 186 ? -7.485 6.041 -5.977 1.00 74.56 186 ALA A N 1
ATOM 1430 C CA . ALA A 1 186 ? -7.974 4.764 -6.496 1.00 74.56 186 ALA A CA 1
ATOM 1431 C C . ALA A 1 186 ? -9.265 4.909 -7.325 1.00 74.56 186 ALA A C 1
ATOM 1433 O O . ALA A 1 186 ? -10.231 4.172 -7.120 1.00 74.56 186 ALA A O 1
ATOM 1434 N N . ARG A 1 187 ? -9.323 5.904 -8.223 1.00 66.56 187 ARG A N 1
ATOM 1435 C CA . ARG A 1 187 ? -10.534 6.333 -8.963 1.00 66.56 187 ARG A CA 1
ATOM 1436 C C . ARG A 1 187 ? -11.248 5.241 -9.792 1.00 66.56 187 ARG A C 1
ATOM 1438 O O . ARG A 1 187 ? -12.359 5.493 -10.249 1.00 66.56 187 ARG A O 1
ATOM 1445 N N . ARG A 1 188 ? -10.642 4.065 -10.020 1.00 63.91 188 ARG A N 1
ATOM 1446 C CA . ARG A 1 188 ? -11.159 2.997 -10.911 1.00 63.91 188 ARG A CA 1
ATOM 1447 C C . ARG A 1 188 ? -10.861 1.562 -10.440 1.00 63.91 188 ARG A C 1
ATOM 1449 O O . ARG A 1 188 ? -10.696 0.674 -11.275 1.00 63.91 188 ARG A O 1
ATOM 1456 N N . ALA A 1 189 ? -10.705 1.336 -9.139 1.00 63.84 189 ALA A N 1
ATOM 1457 C CA . ALA A 1 189 ? -10.433 0.001 -8.603 1.00 63.84 189 ALA A CA 1
ATOM 1458 C C . ALA A 1 189 ? -11.657 -0.542 -7.860 1.00 63.84 189 ALA A C 1
ATOM 1460 O O . ALA A 1 189 ? -12.201 0.151 -7.003 1.00 63.84 189 ALA A O 1
ATOM 1461 N N . ASP A 1 190 ? -12.058 -1.776 -8.181 1.00 69.06 190 ASP A N 1
ATOM 1462 C CA . ASP A 1 190 ? -13.178 -2.439 -7.509 1.00 69.06 190 ASP A CA 1
ATOM 1463 C C . ASP A 1 190 ? -12.803 -2.774 -6.061 1.00 69.06 190 ASP A C 1
ATOM 1465 O O . ASP A 1 190 ? -13.453 -2.312 -5.128 1.00 69.06 190 ASP A O 1
ATOM 1469 N N . LYS A 1 191 ? -11.742 -3.571 -5.866 1.00 84.50 191 LYS A N 1
ATOM 1470 C CA . LYS A 1 191 ? -11.233 -4.014 -4.558 1.00 84.50 191 LYS A CA 1
ATOM 1471 C C . LYS A 1 191 ? -9.736 -4.285 -4.624 1.00 84.50 191 LYS A C 1
ATOM 1473 O O . LYS A 1 191 ? -9.232 -4.715 -5.661 1.00 84.50 191 LYS A O 1
ATOM 1478 N N . VAL A 1 192 ? -9.043 -4.090 -3.505 1.00 89.75 192 VAL A N 1
ATOM 1479 C CA . VAL A 1 192 ? -7.639 -4.492 -3.376 1.00 89.75 192 VAL A CA 1
ATOM 1480 C C . VAL A 1 192 ? -7.544 -6.004 -3.148 1.00 89.75 192 VAL A C 1
ATOM 1482 O O . VAL A 1 192 ? -8.263 -6.562 -2.317 1.00 89.75 192 VAL A O 1
ATOM 1485 N N . LYS A 1 193 ? -6.657 -6.686 -3.877 1.00 91.12 193 LYS A N 1
ATOM 1486 C CA . LYS A 1 193 ? -6.302 -8.080 -3.583 1.00 91.12 193 LYS A CA 1
ATOM 1487 C C . LYS A 1 193 ? -5.094 -8.087 -2.663 1.00 91.12 193 LYS A C 1
ATOM 1489 O O . LYS A 1 193 ? -4.048 -7.541 -3.004 1.00 91.12 193 LYS A O 1
ATOM 1494 N N . LEU A 1 194 ? -5.250 -8.700 -1.498 1.00 94.00 194 LEU A N 1
ATOM 1495 C CA . LEU A 1 194 ? -4.256 -8.686 -0.429 1.00 94.00 194 LEU A CA 1
ATOM 1496 C C . LEU A 1 194 ? -3.530 -10.037 -0.345 1.00 94.00 194 LEU A C 1
ATOM 1498 O O . LEU A 1 194 ? -4.160 -11.071 -0.578 1.00 94.00 194 LEU A O 1
ATOM 1502 N N . PRO A 1 195 ? -2.239 -10.061 0.022 1.00 93.56 195 PRO A N 1
ATOM 1503 C CA . PRO A 1 195 ? -1.542 -11.306 0.317 1.00 93.56 195 PRO A CA 1
ATOM 1504 C C . PRO A 1 195 ? -2.015 -11.888 1.658 1.00 93.56 195 PRO A C 1
ATOM 1506 O O . PRO A 1 195 ? -2.343 -11.157 2.591 1.00 93.56 195 PRO A O 1
ATOM 1509 N N . GLU A 1 196 ? -2.001 -13.218 1.788 1.00 91.75 196 GLU A N 1
ATOM 1510 C CA . GLU A 1 196 ? -2.431 -13.924 3.014 1.00 91.75 196 GLU A CA 1
ATOM 1511 C C . GLU A 1 196 ? -1.602 -13.557 4.257 1.00 91.75 196 GLU A C 1
ATOM 1513 O O . GLU A 1 196 ? -2.053 -13.715 5.392 1.00 91.75 196 GLU A O 1
ATOM 1518 N N . GLY A 1 197 ? -0.366 -13.100 4.037 1.00 95.06 197 GLY A N 1
ATOM 1519 C CA . GLY A 1 197 ? 0.601 -12.767 5.075 1.00 95.06 197 GLY A CA 1
ATOM 1520 C C . GLY A 1 197 ? 0.451 -11.379 5.697 1.00 95.06 197 GLY A C 1
ATOM 1521 O O . GLY A 1 197 ? 1.235 -11.070 6.588 1.00 95.06 197 GLY A O 1
ATOM 1522 N N . LEU A 1 198 ? -0.486 -10.553 5.221 1.00 97.56 198 LEU A N 1
ATOM 1523 C CA . LEU A 1 198 ? -0.602 -9.154 5.629 1.00 97.56 198 LEU A CA 1
ATOM 1524 C C . LEU A 1 198 ? -1.002 -9.024 7.107 1.00 97.56 198 LEU A C 1
ATOM 1526 O O . LEU A 1 198 ? -1.946 -9.677 7.552 1.00 97.5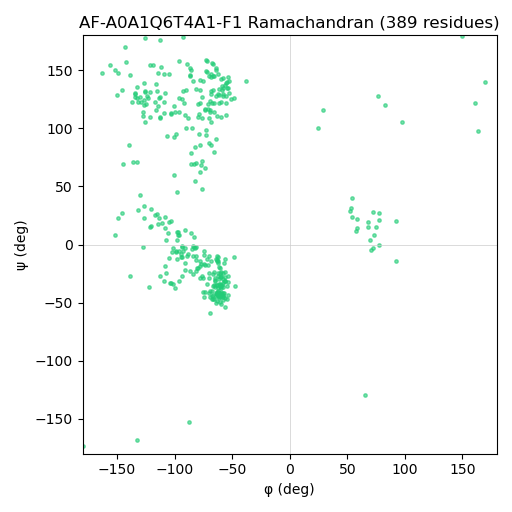6 198 LEU A O 1
ATOM 1530 N N . GLU A 1 199 ? -0.301 -8.163 7.845 1.00 98.31 199 GLU A N 1
ATOM 1531 C CA . GLU A 1 199 ? -0.505 -7.920 9.279 1.00 98.31 199 GLU A CA 1
ATOM 1532 C C . GLU A 1 199 ? -1.119 -6.542 9.554 1.00 98.31 199 GLU A C 1
ATOM 1534 O O . GLU A 1 199 ? -1.921 -6.404 10.479 1.00 98.31 199 GLU A O 1
ATOM 1539 N N . GLU A 1 200 ? -0.822 -5.545 8.719 1.00 98.56 200 GLU A N 1
ATOM 1540 C CA . GLU A 1 200 ? -1.324 -4.180 8.856 1.00 98.56 200 GLU A CA 1
ATOM 1541 C C . GLU A 1 200 ? -1.862 -3.639 7.529 1.00 98.56 200 GLU A C 1
ATOM 1543 O O . GLU A 1 200 ? -1.232 -3.776 6.475 1.00 98.56 200 GLU A O 1
ATOM 1548 N N . LEU A 1 201 ? -3.029 -2.997 7.591 1.00 97.69 201 LEU A N 1
ATOM 1549 C CA . LEU A 1 201 ? -3.682 -2.396 6.436 1.00 97.69 201 LEU A CA 1
ATOM 1550 C C . LEU A 1 201 ? -4.256 -1.019 6.780 1.00 97.69 201 LEU A C 1
ATOM 1552 O O . LEU A 1 201 ? -5.127 -0.896 7.644 1.00 97.69 201 LEU A O 1
ATOM 1556 N N . ASP A 1 202 ? -3.821 0.002 6.047 1.00 96.94 202 ASP A N 1
ATOM 1557 C CA . ASP A 1 202 ? -4.366 1.356 6.130 1.00 96.94 202 ASP A CA 1
ATOM 1558 C C . ASP A 1 202 ? -5.104 1.739 4.841 1.00 96.94 202 ASP A C 1
ATOM 1560 O O . ASP A 1 202 ? -4.506 1.942 3.782 1.00 96.94 202 ASP A O 1
ATOM 1564 N N . LEU A 1 203 ? -6.431 1.839 4.949 1.00 93.06 203 LEU A N 1
ATOM 1565 C CA . LEU A 1 203 ? -7.353 2.281 3.902 1.00 93.06 203 LEU A CA 1
ATOM 1566 C C . LEU A 1 203 ? -8.056 3.591 4.287 1.00 93.06 203 LEU A C 1
ATOM 1568 O O . LEU A 1 203 ? -9.167 3.851 3.814 1.00 93.06 203 LEU A O 1
ATOM 1572 N N . CYS A 1 204 ? -7.447 4.424 5.135 1.00 91.38 204 CYS A N 1
ATOM 1573 C CA . CYS A 1 204 ? -7.949 5.765 5.433 1.00 91.38 204 CYS A CA 1
ATOM 1574 C C . CYS A 1 204 ? -8.277 6.499 4.119 1.00 91.38 204 CYS A C 1
ATOM 1576 O O . CYS A 1 204 ? -7.445 6.568 3.210 1.00 91.38 204 CYS A O 1
ATOM 1578 N N . ARG A 1 205 ? -9.504 7.022 3.989 1.00 87.94 205 ARG A N 1
ATOM 1579 C CA . ARG A 1 205 ? -10.019 7.656 2.754 1.00 87.94 205 ARG A CA 1
ATOM 1580 C C . ARG A 1 205 ? -10.037 6.772 1.490 1.00 87.94 205 ARG A C 1
ATOM 1582 O O . ARG A 1 205 ? -10.015 7.275 0.368 1.00 87.94 205 ARG A O 1
ATOM 1589 N N . ASN A 1 206 ? -10.026 5.449 1.657 1.00 87.75 206 ASN A N 1
ATOM 1590 C CA . ASN A 1 206 ? -10.067 4.455 0.576 1.00 87.75 206 ASN A CA 1
ATOM 1591 C C . ASN A 1 206 ? -10.771 3.149 0.966 1.00 87.75 206 ASN A C 1
ATOM 1593 O O . ASN A 1 206 ? -10.582 2.110 0.337 1.00 87.75 206 ASN A O 1
ATOM 1597 N N . MET A 1 207 ? -11.638 3.193 1.972 1.00 81.06 207 MET A N 1
ATOM 1598 C CA . MET A 1 207 ? -12.353 2.023 2.481 1.00 81.06 207 MET A CA 1
ATOM 1599 C C . MET A 1 207 ? -13.165 1.273 1.417 1.00 81.06 207 MET A C 1
ATOM 1601 O O . MET A 1 207 ? -13.323 0.069 1.538 1.00 81.06 207 MET A O 1
ATOM 1605 N N . ARG A 1 208 ? -13.641 1.930 0.352 1.00 81.88 208 ARG A N 1
ATOM 1606 C CA . ARG A 1 208 ? -14.319 1.250 -0.775 1.00 81.88 208 ARG A CA 1
ATOM 1607 C C . ARG A 1 208 ? -13.477 0.145 -1.426 1.00 81.88 208 ARG A C 1
ATOM 1609 O O . ARG A 1 208 ? -14.025 -0.756 -2.045 1.00 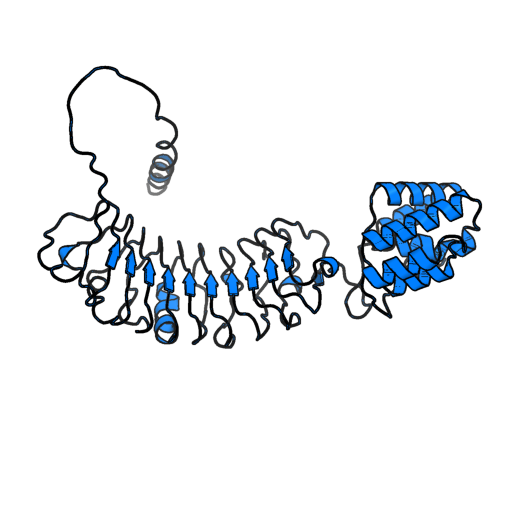81.88 208 ARG A O 1
ATOM 1616 N N . LEU A 1 209 ? -12.151 0.219 -1.286 1.00 83.94 209 LEU A N 1
ATOM 1617 C CA . LEU A 1 209 ? -11.233 -0.816 -1.755 1.00 83.94 209 LEU A CA 1
ATOM 1618 C C . LEU A 1 209 ? -11.267 -2.061 -0.868 1.00 83.94 209 LEU A C 1
ATOM 1620 O O . LEU A 1 209 ? -10.799 -3.119 -1.292 1.00 83.94 209 LEU A O 1
ATOM 1624 N N . ALA A 1 210 ? -11.791 -1.940 0.354 1.00 80.00 210 ALA A N 1
ATOM 1625 C CA . ALA A 1 210 ? -11.940 -3.046 1.274 1.00 80.00 210 ALA A CA 1
ATOM 1626 C C . ALA A 1 210 ? -12.948 -4.051 0.703 1.00 80.00 210 ALA A C 1
ATOM 1628 O O . ALA A 1 210 ? -14.100 -3.741 0.392 1.00 80.00 210 ALA A O 1
ATOM 1629 N N . GLY A 1 211 ? -12.482 -5.284 0.536 1.00 80.88 211 GLY A N 1
ATOM 1630 C CA . GLY A 1 211 ? -13.324 -6.416 0.192 1.00 80.88 211 GLY A CA 1
ATOM 1631 C C . GLY A 1 211 ? -13.913 -7.101 1.419 1.00 80.88 211 GLY A C 1
ATOM 1632 O O . GLY A 1 211 ? -14.114 -6.504 2.472 1.00 80.88 211 GLY A O 1
ATOM 1633 N N . ASP A 1 212 ? -14.188 -8.391 1.261 1.00 86.19 212 ASP A N 1
ATOM 1634 C CA . ASP A 1 212 ? -14.368 -9.278 2.406 1.00 86.19 212 ASP A CA 1
ATOM 1635 C C . ASP A 1 212 ? -12.981 -9.525 3.020 1.00 86.19 212 ASP A C 1
ATOM 1637 O O . ASP A 1 212 ? -12.111 -10.055 2.326 1.00 86.19 212 ASP A O 1
ATOM 1641 N N . LEU A 1 213 ? -12.763 -9.097 4.270 1.00 90.75 213 LEU A N 1
ATOM 1642 C CA . LEU A 1 213 ? -11.488 -9.279 4.971 1.00 90.75 213 LEU A CA 1
ATOM 1643 C C . LEU A 1 213 ? -11.494 -10.488 5.920 1.00 90.75 213 LEU A C 1
ATOM 1645 O O . LEU A 1 213 ? -10.506 -10.725 6.610 1.00 90.75 213 LEU A O 1
ATOM 1649 N N . SER A 1 214 ? -12.571 -11.281 5.966 1.00 88.69 214 SER A N 1
ATOM 1650 C CA . SER A 1 214 ? -12.672 -12.434 6.877 1.00 88.69 214 SER A CA 1
ATOM 1651 C C . SER A 1 214 ? -11.609 -13.511 6.608 1.00 88.69 214 SER A C 1
ATOM 1653 O O . SER A 1 214 ? -11.215 -14.246 7.514 1.00 88.69 214 SER A O 1
ATOM 1655 N N . GLY A 1 215 ? -11.089 -13.578 5.377 1.00 89.38 215 GLY A N 1
ATOM 1656 C CA . GLY A 1 215 ? -10.004 -14.481 4.984 1.00 89.38 215 GLY A CA 1
ATOM 1657 C C . GLY A 1 215 ? -8.603 -14.033 5.421 1.00 89.38 215 GLY A C 1
ATOM 1658 O O . GLY A 1 215 ? -7.675 -14.843 5.397 1.00 89.38 215 GLY A O 1
ATOM 1659 N N . GLN A 1 216 ? -8.417 -12.778 5.844 1.00 93.75 216 GLN A N 1
ATOM 1660 C CA . GLN A 1 216 ? -7.116 -12.220 6.232 1.00 93.75 216 GLN A CA 1
ATOM 1661 C C . GLN A 1 216 ? -6.746 -12.619 7.668 1.00 93.75 216 GLN A C 1
ATOM 1663 O O . GLN A 1 216 ? -6.697 -11.806 8.588 1.00 93.75 216 GLN A O 1
ATOM 1668 N N . LYS A 1 217 ? -6.439 -13.905 7.860 1.00 92.88 217 LYS A N 1
ATOM 1669 C CA . LYS A 1 217 ? -6.190 -14.515 9.179 1.00 92.88 217 LYS A CA 1
ATOM 1670 C C . LYS A 1 217 ? -5.000 -13.931 9.947 1.00 92.88 217 LYS A C 1
ATOM 1672 O O . LYS A 1 217 ? -4.926 -14.152 11.151 1.00 92.88 217 LYS A O 1
ATOM 1677 N N . LYS A 1 218 ? -4.062 -13.250 9.283 1.00 96.25 218 LYS A N 1
ATOM 1678 C CA . LYS A 1 218 ? -2.894 -12.626 9.928 1.00 96.25 218 LYS A CA 1
ATOM 1679 C C . LYS A 1 218 ? -3.050 -11.128 10.181 1.00 96.25 218 LYS A C 1
ATOM 1681 O O . LYS A 1 218 ? -2.179 -10.561 10.833 1.00 96.25 218 LYS A O 1
ATOM 1686 N N . LEU A 1 219 ? -4.131 -10.507 9.704 1.00 97.06 219 LEU A N 1
ATOM 1687 C CA . LEU A 1 219 ? -4.328 -9.071 9.844 1.00 97.06 219 LEU A CA 1
ATOM 1688 C C . LEU A 1 219 ? -4.629 -8.728 11.303 1.00 97.06 219 LEU A C 1
ATOM 1690 O O . LEU A 1 219 ? -5.645 -9.153 11.849 1.00 97.06 219 LEU A O 1
ATOM 1694 N N . LYS A 1 220 ? -3.735 -7.952 11.913 1.00 97.69 220 LYS A N 1
ATOM 1695 C CA . LYS A 1 220 ? -3.810 -7.497 13.305 1.00 97.69 220 LYS A CA 1
ATOM 1696 C C . LYS A 1 220 ? -4.289 -6.058 13.400 1.00 97.69 220 LYS A C 1
ATOM 1698 O O . LYS A 1 220 ? -4.998 -5.735 14.345 1.00 97.69 220 LYS A O 1
ATOM 1703 N N . LYS A 1 221 ? -3.933 -5.206 12.436 1.00 98.12 221 LYS A N 1
ATOM 1704 C CA . LYS A 1 221 ? -4.265 -3.778 12.457 1.00 98.12 221 LYS A CA 1
ATOM 1705 C C . LYS A 1 221 ? -4.982 -3.338 11.193 1.00 98.12 221 LYS A C 1
ATOM 1707 O O . LYS A 1 221 ? -4.512 -3.593 10.084 1.00 98.12 221 LYS A O 1
ATOM 1712 N N . LEU A 1 222 ? -6.091 -2.627 11.375 1.00 95.69 222 LEU A N 1
ATOM 1713 C CA . LEU A 1 222 ? -6.906 -2.102 10.288 1.00 95.69 222 LEU A CA 1
ATOM 1714 C C . LEU A 1 222 ? -7.300 -0.642 10.545 1.00 95.69 222 LEU A C 1
ATOM 1716 O O . LEU A 1 222 ? -7.868 -0.309 11.585 1.00 95.69 222 LEU A O 1
ATOM 1720 N N . VAL A 1 223 ? -7.023 0.227 9.571 1.00 94.94 223 VAL A N 1
ATOM 1721 C CA . VAL A 1 223 ? -7.366 1.657 9.608 1.00 94.94 223 VAL A CA 1
ATOM 1722 C C . VAL A 1 223 ? -8.343 1.982 8.480 1.00 94.94 223 VAL A C 1
ATOM 1724 O O . VAL A 1 223 ? -8.050 1.751 7.308 1.00 94.94 223 VAL A O 1
ATOM 1727 N N . LEU A 1 224 ? -9.511 2.519 8.834 1.00 90.38 224 LEU A N 1
ATOM 1728 C CA . LEU A 1 224 ? -10.648 2.774 7.940 1.00 90.38 224 LEU A CA 1
ATOM 1729 C C . LEU A 1 224 ? -11.220 4.196 8.092 1.00 90.38 224 LEU A C 1
ATOM 1731 O O . LEU A 1 224 ? -12.413 4.419 7.920 1.00 90.38 224 LEU A O 1
ATOM 1735 N N . GLU A 1 225 ? -10.391 5.167 8.457 1.00 87.81 225 GLU A N 1
ATOM 1736 C CA . GLU A 1 225 ? -10.861 6.496 8.863 1.00 87.81 225 GLU A CA 1
ATOM 1737 C C . GLU A 1 225 ? -11.403 7.360 7.706 1.00 87.81 225 GLU A C 1
ATOM 1739 O O . GLU A 1 225 ? -10.891 7.324 6.580 1.00 87.81 225 GLU A O 1
ATOM 1744 N N . GLY A 1 226 ? -12.385 8.212 8.027 1.00 75.38 226 GLY A N 1
ATOM 1745 C CA . GLY A 1 226 ? -12.835 9.331 7.191 1.00 75.38 226 GLY A CA 1
ATOM 1746 C C . GLY A 1 226 ? -13.740 8.982 6.002 1.00 75.38 226 GLY A C 1
ATOM 1747 O O . GLY A 1 226 ? -13.816 9.772 5.062 1.00 75.38 226 GLY A O 1
ATOM 1748 N N . GLU A 1 227 ? -14.407 7.824 6.016 1.00 73.94 227 GLU A N 1
ATOM 1749 C CA . GLU A 1 227 ? -15.241 7.317 4.908 1.00 73.94 227 GLU A CA 1
ATOM 1750 C C . GLU A 1 227 ? -16.679 6.960 5.338 1.00 73.94 227 GLU A C 1
ATOM 1752 O O . GLU A 1 227 ? -17.062 7.093 6.503 1.00 73.94 227 GLU A O 1
ATOM 1757 N N . ASN A 1 228 ? -17.516 6.536 4.383 1.00 76.56 228 ASN A N 1
ATOM 1758 C CA . ASN A 1 228 ? -18.888 6.083 4.633 1.00 76.56 228 ASN A CA 1
ATOM 1759 C C . ASN A 1 228 ? -19.001 4.545 4.588 1.00 76.56 228 ASN A C 1
ATOM 1761 O O . ASN A 1 228 ? -18.869 3.937 3.528 1.00 76.56 228 ASN A O 1
ATOM 1765 N N . LEU A 1 229 ? -19.298 3.916 5.730 1.00 73.94 229 LEU A N 1
ATOM 1766 C CA . LEU A 1 229 ? -19.471 2.463 5.866 1.00 73.94 229 LEU A CA 1
ATOM 1767 C C . LEU A 1 229 ? -20.819 1.937 5.366 1.00 73.94 229 LEU A C 1
ATOM 1769 O O . LEU A 1 229 ? -20.929 0.739 5.127 1.00 73.94 229 LEU A O 1
ATOM 1773 N N . ILE A 1 230 ? -21.839 2.789 5.204 1.00 67.38 230 ILE A N 1
ATOM 1774 C CA . ILE A 1 230 ? -23.219 2.349 4.898 1.00 67.38 230 ILE A CA 1
ATOM 1775 C C . ILE A 1 230 ? -23.286 1.524 3.600 1.00 67.38 230 ILE A C 1
ATOM 1777 O O . ILE A 1 230 ? -24.125 0.638 3.466 1.00 67.38 230 ILE A O 1
ATOM 1781 N N . GLU A 1 231 ? -22.383 1.787 2.657 1.00 61.94 231 GLU A N 1
ATOM 1782 C CA . GLU A 1 231 ? -22.364 1.151 1.336 1.00 61.94 231 GLU A CA 1
ATOM 1783 C C . GLU A 1 231 ? -21.412 -0.058 1.253 1.00 61.94 231 GLU A C 1
ATOM 1785 O O . GLU A 1 231 ? -21.404 -0.774 0.251 1.00 61.94 231 GLU A O 1
ATOM 1790 N N . ASN A 1 232 ? -20.636 -0.337 2.307 1.00 63.97 232 ASN A N 1
ATOM 1791 C CA . ASN A 1 232 ? -19.621 -1.387 2.303 1.00 63.97 232 ASN A CA 1
ATOM 1792 C C . ASN A 1 232 ? -20.109 -2.660 3.010 1.00 63.97 232 ASN A C 1
ATOM 1794 O O . ASN A 1 232 ? -20.344 -2.678 4.215 1.00 63.97 232 ASN A O 1
ATOM 1798 N N . LYS A 1 233 ? -20.165 -3.780 2.274 1.00 70.88 233 LYS A N 1
ATOM 1799 C CA . LYS A 1 233 ? -20.353 -5.141 2.827 1.00 70.88 233 LYS A CA 1
ATOM 1800 C C . LYS A 1 233 ? -19.056 -5.674 3.456 1.00 70.88 233 LYS A C 1
ATOM 1802 O O . LYS A 1 233 ? -18.616 -6.777 3.135 1.00 70.88 233 LYS A O 1
ATOM 1807 N N . LEU A 1 234 ? -18.406 -4.857 4.279 1.00 81.25 234 LEU A N 1
ATOM 1808 C CA . LEU A 1 234 ? -17.149 -5.204 4.926 1.00 81.25 234 LEU A CA 1
ATOM 1809 C C . LEU A 1 234 ? -17.395 -6.309 5.955 1.00 81.25 234 LEU A C 1
ATOM 1811 O O . LEU A 1 234 ? -18.290 -6.187 6.785 1.00 81.25 234 LEU A O 1
ATOM 1815 N N . LYS A 1 235 ? -16.572 -7.356 5.928 1.00 85.50 235 LYS A N 1
ATOM 1816 C CA . LYS A 1 235 ? -16.455 -8.331 7.016 1.00 85.50 235 LYS A CA 1
ATOM 1817 C C . LYS A 1 235 ? -15.060 -8.236 7.597 1.00 85.50 235 LYS A C 1
ATOM 1819 O O . LYS A 1 235 ? -14.097 -8.197 6.836 1.00 85.50 235 LYS A O 1
ATOM 1824 N N . LEU A 1 236 ? -14.975 -8.165 8.917 1.00 88.88 236 LEU A N 1
ATOM 1825 C CA . LEU A 1 236 ? -13.713 -8.029 9.634 1.00 88.88 236 LEU A CA 1
ATOM 1826 C C . LEU A 1 236 ? -13.078 -9.413 9.867 1.00 88.88 236 LEU A C 1
ATOM 1828 O O . LEU A 1 236 ? -13.809 -10.401 9.964 1.00 88.88 236 LEU A O 1
ATOM 1832 N N . PRO A 1 237 ? -11.740 -9.508 9.942 1.00 90.25 237 PRO A N 1
ATOM 1833 C CA . PRO A 1 237 ? -11.073 -10.742 10.334 1.00 90.25 237 PRO A CA 1
ATOM 1834 C C . PRO A 1 237 ? -11.185 -10.980 11.843 1.00 90.25 237 PRO A C 1
ATOM 1836 O O . PRO A 1 237 ? -11.009 -10.064 12.640 1.00 90.25 237 PRO A O 1
ATOM 1839 N N . GLU A 1 238 ? -11.384 -12.237 12.238 1.00 89.38 238 GLU A N 1
ATOM 1840 C CA . GLU A 1 238 ? -11.505 -12.659 13.645 1.00 89.38 238 GLU A CA 1
ATOM 1841 C C . GLU A 1 238 ? -10.260 -12.316 14.490 1.00 89.38 238 GLU A C 1
ATOM 1843 O O . GLU A 1 238 ? -10.365 -11.966 15.664 1.00 89.38 238 GLU A O 1
ATOM 1848 N N . ASN A 1 239 ? -9.068 -12.379 13.883 1.00 91.69 239 ASN A N 1
ATOM 1849 C CA . ASN A 1 239 ? -7.789 -12.147 14.564 1.00 91.69 239 ASN A CA 1
ATOM 1850 C C . ASN A 1 239 ? -7.397 -10.666 14.696 1.00 91.69 239 ASN A C 1
ATOM 1852 O O . ASN A 1 239 ? -6.280 -10.386 15.130 1.00 91.69 239 ASN A O 1
ATOM 1856 N N . LEU A 1 240 ? -8.274 -9.734 14.315 1.00 95.25 240 LEU A N 1
ATOM 1857 C CA . LEU A 1 240 ? -7.981 -8.309 14.386 1.00 95.25 240 LEU A CA 1
ATOM 1858 C C . LEU A 1 240 ? -7.740 -7.878 15.841 1.00 95.25 240 LEU A C 1
ATOM 1860 O O . LEU A 1 240 ? -8.560 -8.158 16.708 1.00 95.25 240 LEU A O 1
ATOM 1864 N N . GLU A 1 241 ? -6.634 -7.181 16.097 1.00 96.69 241 GLU A N 1
ATOM 1865 C CA . GLU A 1 241 ? -6.236 -6.693 17.425 1.00 96.69 241 GLU A CA 1
ATOM 1866 C C . GLU A 1 241 ? -6.481 -5.184 17.587 1.00 96.69 241 GLU A C 1
ATOM 1868 O O . GLU A 1 241 ? -6.834 -4.730 18.676 1.00 96.69 241 GLU A O 1
ATOM 1873 N N . GLU A 1 242 ? -6.333 -4.407 16.511 1.00 97.19 242 GLU A N 1
ATOM 1874 C CA . GLU A 1 242 ? -6.502 -2.951 16.497 1.00 97.19 242 GLU A CA 1
ATOM 1875 C C . GLU A 1 242 ? -7.386 -2.506 15.322 1.00 97.19 242 GLU A C 1
ATOM 1877 O O . GLU A 1 242 ? -7.096 -2.801 14.157 1.00 97.19 242 GLU A O 1
ATOM 1882 N N . LEU A 1 243 ? -8.448 -1.752 15.623 1.00 94.00 243 LEU A N 1
ATOM 1883 C CA . LEU A 1 243 ? -9.343 -1.162 14.628 1.00 94.00 243 LEU A CA 1
ATOM 1884 C C . LEU A 1 243 ? -9.499 0.346 14.843 1.00 94.00 243 LEU A C 1
ATOM 1886 O O . LEU A 1 243 ? -9.936 0.798 15.904 1.00 94.00 243 LEU A O 1
ATOM 1890 N N . HIS A 1 244 ? -9.212 1.116 13.793 1.00 93.75 244 HIS A N 1
ATOM 1891 C CA . HIS A 1 244 ? -9.380 2.567 13.772 1.00 93.75 244 HIS A CA 1
ATOM 1892 C C . HIS A 1 244 ? -10.435 2.977 12.743 1.00 93.75 244 HIS A C 1
ATOM 1894 O O . HIS A 1 244 ? -10.249 2.793 11.540 1.00 93.75 244 HIS A O 1
ATOM 1900 N N . CYS A 1 245 ? -11.533 3.564 13.214 1.00 90.19 245 CYS A N 1
ATOM 1901 C CA . CYS A 1 245 ? -12.645 4.038 12.391 1.00 90.19 245 CYS A CA 1
ATOM 1902 C C . CYS A 1 245 ? -12.977 5.512 12.667 1.00 90.19 245 CYS A C 1
ATOM 1904 O O . CYS A 1 245 ? -14.133 5.913 12.563 1.00 90.19 245 CYS A O 1
ATOM 1906 N N . SER A 1 246 ? -11.986 6.338 12.998 1.00 88.06 246 SER A N 1
ATOM 1907 C CA . SER A 1 246 ? -12.181 7.768 13.247 1.00 88.06 246 SER A CA 1
ATOM 1908 C C . SER A 1 246 ? -12.915 8.476 12.097 1.00 88.06 246 SER A C 1
ATOM 1910 O O . SER A 1 246 ? -12.689 8.186 10.921 1.00 88.06 246 SER A O 1
ATOM 1912 N N . GLU A 1 247 ? -13.807 9.405 12.435 1.00 86.38 247 GLU A N 1
ATOM 1913 C CA . GLU A 1 247 ? -14.610 10.235 11.529 1.00 86.38 247 GLU A CA 1
ATOM 1914 C C . GLU A 1 247 ? -15.396 9.436 10.473 1.00 86.38 247 GLU A C 1
ATOM 1916 O O . GLU A 1 247 ? -15.682 9.924 9.377 1.00 86.38 247 GLU A O 1
ATOM 1921 N N . THR A 1 248 ? -15.760 8.193 10.794 1.00 84.88 248 THR A N 1
ATOM 1922 C CA . THR A 1 248 ? -16.448 7.295 9.863 1.00 84.88 248 THR A CA 1
ATOM 1923 C C . THR A 1 248 ? -17.964 7.401 10.011 1.00 84.88 248 THR A C 1
ATOM 1925 O O . THR A 1 248 ? -18.518 7.335 11.110 1.00 84.88 248 THR A O 1
ATOM 1928 N N . LYS A 1 249 ? -18.675 7.534 8.888 1.00 81.12 249 LYS A N 1
ATOM 1929 C CA . LYS A 1 249 ? -20.147 7.512 8.861 1.00 81.12 249 LYS A CA 1
ATOM 1930 C C . LYS A 1 249 ? -20.655 6.080 8.755 1.00 81.12 249 LYS A C 1
ATOM 1932 O O . LYS A 1 249 ? -20.058 5.272 8.056 1.00 81.12 249 LYS A O 1
ATOM 1937 N N . GLY A 1 250 ? -21.787 5.770 9.389 1.00 77.56 250 GLY A N 1
ATOM 1938 C CA . GLY A 1 250 ? -22.436 4.464 9.230 1.00 77.56 250 GLY A CA 1
ATOM 1939 C C . GLY A 1 250 ? -21.796 3.315 9.998 1.00 77.56 250 GLY A C 1
ATOM 1940 O O . GLY A 1 250 ? -21.927 2.170 9.577 1.00 77.56 250 GLY A O 1
ATOM 1941 N N . ILE A 1 251 ? -21.122 3.599 11.114 1.00 79.81 251 ILE A N 1
ATOM 1942 C CA . ILE A 1 251 ? -20.426 2.593 11.928 1.00 79.81 251 ILE A CA 1
ATOM 1943 C C . ILE A 1 251 ? -21.330 1.420 12.347 1.00 79.81 251 ILE A C 1
ATOM 1945 O O . ILE A 1 251 ? -20.857 0.290 12.452 1.00 79.81 251 ILE A O 1
ATOM 1949 N N . LEU A 1 252 ? -22.649 1.642 12.455 1.00 75.56 252 LEU A N 1
ATOM 1950 C CA . LEU A 1 252 ? -23.658 0.600 12.665 1.00 75.56 252 LEU A CA 1
ATOM 1951 C C . LEU A 1 252 ? -23.492 -0.603 11.718 1.00 75.56 252 LEU A C 1
ATOM 1953 O O . LEU A 1 252 ? -23.692 -1.734 12.154 1.00 75.56 252 LEU A O 1
ATOM 1957 N N . ALA A 1 253 ? -23.072 -0.377 10.469 1.00 74.94 253 ALA A N 1
ATOM 1958 C CA . ALA A 1 253 ? -22.887 -1.423 9.463 1.00 74.94 253 ALA A CA 1
ATOM 1959 C C . ALA A 1 253 ? -21.843 -2.482 9.861 1.00 74.94 253 ALA A C 1
ATOM 1961 O O . ALA A 1 253 ? -21.964 -3.632 9.448 1.00 74.94 253 ALA A O 1
ATOM 1962 N N . ILE A 1 254 ? -20.851 -2.121 10.684 1.00 73.81 254 ILE A N 1
ATOM 1963 C CA . ILE A 1 254 ? -19.815 -3.057 11.148 1.00 73.81 254 ILE A CA 1
ATOM 1964 C C . ILE A 1 254 ? -20.002 -3.496 12.596 1.00 73.81 254 ILE A C 1
ATOM 1966 O O . ILE A 1 254 ? -19.356 -4.451 13.010 1.00 73.81 254 ILE A O 1
ATOM 1970 N N . THR A 1 255 ? -20.894 -2.859 13.363 1.00 68.75 255 THR A N 1
ATOM 1971 C CA . THR A 1 255 ? -21.103 -3.206 14.783 1.00 68.75 255 THR A CA 1
ATOM 1972 C C . THR A 1 255 ? -21.481 -4.668 15.011 1.00 68.75 255 THR A C 1
ATOM 1974 O O . THR A 1 255 ? -21.086 -5.230 16.026 1.00 68.75 255 THR A O 1
ATOM 1977 N N . GLY A 1 256 ? -22.184 -5.306 14.067 1.00 67.12 256 GLY A N 1
ATOM 1978 C CA . GLY A 1 256 ? -22.467 -6.744 14.125 1.00 67.12 256 GLY A CA 1
ATOM 1979 C C . GLY A 1 256 ? -21.213 -7.615 13.996 1.00 67.12 256 GLY A C 1
ATOM 1980 O O . GLY A 1 256 ? -21.116 -8.622 14.681 1.00 67.12 256 GLY A O 1
ATOM 1981 N N . ASN A 1 257 ? -20.235 -7.187 13.194 1.00 74.62 257 ASN A N 1
ATOM 1982 C CA . ASN A 1 257 ? -18.982 -7.916 12.967 1.00 74.62 257 ASN A CA 1
ATOM 1983 C C . ASN A 1 257 ? -17.960 -7.715 14.099 1.00 74.62 257 ASN A C 1
ATOM 1985 O O . ASN A 1 257 ? -17.021 -8.495 14.225 1.00 74.62 257 ASN A O 1
ATOM 1989 N N . LEU A 1 258 ? -18.091 -6.651 14.903 1.00 79.31 258 LEU A N 1
ATOM 1990 C CA . LEU A 1 258 ? -17.164 -6.384 16.014 1.00 79.31 258 LEU A CA 1
ATOM 1991 C C . LEU A 1 258 ? -17.263 -7.439 17.123 1.00 79.31 258 LEU A C 1
ATOM 1993 O O . LEU A 1 258 ? -16.284 -7.652 17.836 1.00 79.31 258 LEU A O 1
ATOM 1997 N N . ALA A 1 259 ? -18.415 -8.104 17.249 1.00 78.75 259 ALA A N 1
ATOM 1998 C CA . ALA A 1 259 ? -18.601 -9.238 18.154 1.00 78.75 259 ALA A CA 1
ATOM 1999 C C . ALA A 1 259 ? -17.705 -10.428 17.772 1.00 78.75 259 ALA A C 1
ATOM 2001 O O . ALA A 1 259 ? -17.187 -11.118 18.645 1.00 78.75 259 ALA A O 1
ATOM 2002 N N . ASP A 1 260 ? -17.486 -10.624 16.469 1.00 83.12 260 ASP A N 1
ATOM 2003 C CA . ASP A 1 260 ? -16.698 -11.733 15.922 1.00 83.12 260 ASP A CA 1
ATOM 2004 C C . ASP A 1 260 ? -15.183 -11.465 15.982 1.00 83.12 260 ASP A C 1
ATOM 2006 O O . ASP A 1 260 ? -14.375 -12.360 15.745 1.00 83.12 260 ASP A O 1
ATOM 2010 N N . CYS A 1 261 ? -14.765 -10.238 16.309 1.00 87.94 261 CYS A N 1
ATOM 2011 C CA . CYS A 1 261 ? -13.357 -9.869 16.454 1.00 87.94 261 CYS A CA 1
ATOM 2012 C C . CYS A 1 261 ? -12.846 -10.257 17.853 1.00 87.94 261 CYS A C 1
ATOM 2014 O O . CYS A 1 261 ? -12.571 -9.398 18.691 1.00 87.94 261 CYS A O 1
ATOM 2016 N N . THR A 1 262 ? -12.731 -11.560 18.115 1.00 88.12 262 THR A N 1
ATOM 2017 C CA . THR A 1 262 ? -12.447 -12.133 19.448 1.00 88.12 262 THR A CA 1
ATOM 2018 C C . THR A 1 262 ? -11.082 -11.754 20.032 1.00 88.12 262 THR A C 1
ATOM 2020 O O . THR A 1 262 ? -10.838 -11.970 21.220 1.00 88.12 262 THR A O 1
ATOM 2023 N N . LYS A 1 263 ? -10.185 -11.180 19.220 1.00 92.94 263 LYS A N 1
ATOM 2024 C CA . LYS A 1 263 ? -8.863 -10.684 19.640 1.00 92.94 263 LYS A CA 1
ATOM 2025 C C . LYS A 1 263 ? -8.744 -9.164 19.678 1.00 92.94 263 LYS A C 1
ATOM 2027 O O . LYS A 1 263 ? -7.654 -8.664 19.958 1.00 92.94 263 LYS A O 1
ATOM 2032 N N . LEU A 1 264 ? -9.826 -8.431 19.418 1.00 93.25 264 LEU A N 1
ATOM 2033 C CA . LEU A 1 264 ? -9.796 -6.975 19.344 1.00 93.25 264 LEU A CA 1
ATOM 2034 C C . LEU A 1 264 ? -9.460 -6.393 20.713 1.00 93.25 264 LEU A C 1
ATOM 2036 O O . LEU A 1 264 ? -10.254 -6.523 21.639 1.00 93.25 264 LEU A O 1
ATOM 2040 N N . LYS A 1 265 ? -8.301 -5.746 20.832 1.00 95.19 265 LYS A N 1
ATOM 2041 C CA . LYS A 1 265 ? -7.827 -5.091 22.057 1.00 95.19 265 LYS A CA 1
ATOM 2042 C C . LYS A 1 265 ? -8.068 -3.592 22.016 1.00 95.19 265 LYS A C 1
ATOM 2044 O O . LYS A 1 265 ? -8.395 -3.012 23.045 1.00 95.19 265 LYS A O 1
ATOM 2049 N N . LYS A 1 266 ? -7.908 -2.958 20.851 1.00 95.75 266 LYS A N 1
ATOM 2050 C CA . LYS A 1 266 ? -8.047 -1.504 20.705 1.00 95.75 266 LYS A CA 1
ATOM 2051 C C . LYS A 1 266 ? -9.084 -1.149 19.658 1.00 95.75 266 LYS A C 1
ATOM 2053 O O . LYS A 1 266 ? -8.998 -1.595 18.514 1.00 95.75 266 LYS A O 1
ATOM 2058 N N . LEU A 1 267 ? -10.024 -0.297 20.047 1.00 92.62 267 LEU A N 1
ATOM 2059 C CA . LEU A 1 267 ? -11.058 0.224 19.168 1.00 92.62 267 LEU A CA 1
ATOM 2060 C C . LEU A 1 267 ? -11.119 1.748 19.262 1.00 92.62 267 LEU A C 1
ATOM 2062 O O . LEU A 1 267 ? -11.357 2.311 20.328 1.00 92.62 267 LEU A O 1
ATOM 2066 N N . SER A 1 268 ? -10.946 2.418 18.125 1.00 92.56 268 SER A N 1
ATOM 2067 C CA . SER A 1 268 ? -11.083 3.869 18.014 1.00 92.56 268 SER A CA 1
ATOM 2068 C C . SER A 1 268 ? -12.265 4.231 17.119 1.00 92.56 268 SER A C 1
ATOM 2070 O O . SER A 1 268 ? -12.294 3.876 15.941 1.00 92.56 268 SER A O 1
ATOM 2072 N N . LEU A 1 269 ? -13.235 4.946 17.689 1.00 89.62 269 LEU A N 1
ATOM 2073 C CA . LEU A 1 269 ? -14.444 5.445 17.027 1.00 89.62 269 LEU A CA 1
ATOM 2074 C C . LEU A 1 269 ? -14.532 6.974 17.111 1.00 89.62 269 LEU A C 1
ATOM 2076 O O . LEU A 1 269 ? -15.624 7.538 17.168 1.00 89.62 269 LEU A O 1
ATOM 2080 N N . ILE A 1 270 ? -13.386 7.654 17.143 1.00 88.88 270 ILE A N 1
ATOM 2081 C CA . ILE A 1 270 ? -13.313 9.105 17.335 1.00 88.88 270 ILE A CA 1
ATOM 2082 C C . ILE A 1 270 ? -14.198 9.819 16.305 1.00 88.88 270 ILE A C 1
ATOM 2084 O O . ILE A 1 270 ? -14.160 9.487 15.128 1.00 88.88 270 ILE A O 1
ATOM 2088 N N . GLY A 1 271 ? -15.001 10.803 16.705 1.00 87.12 271 GLY A N 1
ATOM 2089 C CA . GLY A 1 271 ? -15.783 11.612 15.763 1.00 87.12 271 GLY A CA 1
ATOM 2090 C C . GLY A 1 271 ? -16.911 10.866 15.034 1.00 87.12 271 GLY A C 1
ATOM 2091 O O . GLY A 1 271 ? -17.408 11.370 14.023 1.00 87.12 271 GLY A O 1
ATOM 2092 N N . CYS A 1 272 ? -17.310 9.675 15.493 1.00 85.81 272 CYS A N 1
ATOM 2093 C CA . CYS A 1 272 ? -18.362 8.883 14.850 1.00 85.81 272 CYS A CA 1
ATOM 2094 C C . CYS A 1 272 ? -19.777 9.256 15.325 1.00 85.81 272 CYS A C 1
ATOM 2096 O O . CYS A 1 272 ? -19.992 9.663 16.470 1.00 85.81 272 CYS A O 1
ATOM 2098 N N . ASP A 1 273 ? -20.763 9.044 14.445 1.00 83.00 273 ASP A N 1
ATOM 2099 C CA . ASP A 1 273 ? -22.179 8.984 14.832 1.00 83.00 273 ASP A CA 1
ATOM 2100 C C . ASP A 1 273 ? -22.466 7.610 15.438 1.00 83.00 273 ASP A C 1
ATOM 2102 O O . ASP A 1 273 ? -22.432 6.593 14.742 1.00 83.00 273 ASP A O 1
ATOM 2106 N N . LEU A 1 274 ? -22.749 7.584 16.735 1.00 80.12 274 LEU A N 1
ATOM 2107 C CA . LEU A 1 274 ? -22.954 6.355 17.490 1.00 80.12 274 LEU A CA 1
ATOM 2108 C C . LEU A 1 274 ? -24.436 5.994 17.660 1.00 80.12 274 LEU A C 1
ATOM 2110 O O . LEU A 1 274 ? -24.777 5.066 18.401 1.00 80.12 274 LEU A O 1
ATOM 2114 N N . LYS A 1 275 ? -25.345 6.677 16.954 1.00 77.88 275 LYS A N 1
ATOM 2115 C CA . LYS A 1 275 ? -26.781 6.398 17.030 1.00 77.88 275 LYS A CA 1
ATOM 2116 C C . LYS A 1 275 ? -27.084 4.931 16.712 1.00 77.88 275 LYS A C 1
ATOM 2118 O O . LYS A 1 275 ? -26.786 4.433 15.630 1.00 77.88 275 LYS A O 1
ATOM 2123 N N . GLY A 1 276 ? -27.718 4.242 17.662 1.00 72.06 276 GLY A N 1
ATOM 2124 C CA . GLY A 1 276 ? -28.137 2.845 17.505 1.00 72.06 276 GLY A CA 1
ATOM 2125 C C . GLY A 1 276 ? -26.992 1.830 17.462 1.00 72.06 276 GLY A C 1
ATOM 2126 O O . GLY A 1 276 ? -27.253 0.646 17.272 1.00 72.06 276 GLY A O 1
ATOM 2127 N N . CYS A 1 277 ? -25.743 2.260 17.652 1.00 72.94 277 CYS A N 1
ATOM 2128 C CA . CYS A 1 277 ? -24.609 1.351 17.696 1.00 72.94 277 CYS A CA 1
ATOM 2129 C C . CYS A 1 277 ? -24.696 0.522 18.978 1.00 72.94 277 CYS A C 1
ATOM 2131 O O . CYS A 1 277 ? -24.622 1.045 20.087 1.00 72.94 277 CYS A O 1
ATOM 2133 N N . GLY A 1 278 ? -24.911 -0.781 18.836 1.00 65.00 278 GLY A N 1
ATOM 2134 C CA . GLY A 1 278 ? -25.002 -1.694 19.969 1.00 65.00 278 GLY A CA 1
ATOM 2135 C C . GLY A 1 278 ? -23.619 -2.013 20.511 1.00 65.00 278 GLY A C 1
ATOM 2136 O O . GLY A 1 278 ? -23.180 -3.148 20.353 1.00 65.00 278 GLY A O 1
ATOM 2137 N N . LEU A 1 279 ? -22.932 -1.036 21.122 1.00 67.75 279 LEU A N 1
ATOM 2138 C CA . LEU A 1 279 ? -21.608 -1.278 21.700 1.00 67.75 279 LEU A CA 1
ATOM 2139 C C . LEU A 1 279 ? -21.661 -2.462 22.655 1.00 67.75 279 LEU A C 1
ATOM 2141 O O . LEU A 1 279 ? -20.722 -3.238 22.637 1.00 67.75 279 LEU A O 1
ATOM 2145 N N . SER A 1 280 ? -22.774 -2.706 23.363 1.00 63.16 280 SER A N 1
ATOM 2146 C CA . SER A 1 280 ? -23.018 -3.893 24.211 1.00 63.16 280 SER A CA 1
ATOM 2147 C C . SER A 1 280 ? -22.698 -5.257 23.564 1.00 63.16 280 SER A C 1
ATOM 2149 O O . SER A 1 280 ? -22.734 -6.272 24.246 1.00 63.16 280 SER A O 1
ATOM 2151 N N . ARG A 1 281 ? -22.436 -5.296 22.251 1.00 66.69 281 ARG A N 1
ATOM 2152 C CA . ARG A 1 281 ? -22.031 -6.460 21.454 1.00 66.69 281 ARG A CA 1
ATOM 2153 C C . ARG A 1 281 ? -20.548 -6.456 21.045 1.00 66.69 281 ARG A C 1
ATOM 2155 O O . ARG A 1 281 ? -20.167 -7.244 20.192 1.00 66.69 281 ARG A O 1
ATOM 2162 N N . LEU A 1 282 ? -19.719 -5.559 21.577 1.00 73.62 282 LEU A N 1
ATOM 2163 C CA . LEU A 1 282 ? -18.269 -5.605 21.381 1.00 73.62 282 LEU A CA 1
ATOM 2164 C C . LEU A 1 282 ? -17.696 -6.875 22.018 1.00 73.62 282 LEU A C 1
ATOM 2166 O O . LEU A 1 282 ? -18.209 -7.348 23.032 1.00 73.62 282 LEU A O 1
ATOM 2170 N N . SER A 1 283 ? -16.607 -7.384 21.442 1.00 75.38 283 SER A N 1
ATOM 2171 C CA . SER A 1 283 ? -15.842 -8.483 22.032 1.00 75.38 283 SER A CA 1
ATOM 2172 C C . SER A 1 283 ? -15.395 -8.148 23.462 1.00 75.38 283 SER A C 1
ATOM 2174 O O . SER A 1 283 ? -14.929 -7.039 23.734 1.00 75.38 283 SER A O 1
ATOM 2176 N N . GLU A 1 284 ? -15.467 -9.125 24.372 1.00 82.81 284 GLU A N 1
ATOM 2177 C CA . GLU A 1 284 ? -14.948 -8.990 25.742 1.00 82.81 284 GLU A CA 1
ATOM 2178 C C . GLU A 1 284 ? -13.427 -8.760 25.776 1.00 82.81 284 GLU A C 1
ATOM 2180 O O . GLU A 1 284 ? -12.895 -8.366 26.810 1.00 82.81 284 GLU A O 1
ATOM 2185 N N . SER A 1 285 ? -12.715 -8.990 24.667 1.00 88.31 285 SER A N 1
ATOM 2186 C CA . SER A 1 285 ? -11.265 -8.789 24.544 1.00 88.31 285 SER A CA 1
ATOM 2187 C C . SER A 1 285 ? -10.825 -7.323 24.515 1.00 88.31 285 SER A C 1
ATOM 2189 O O . SER A 1 285 ? -9.627 -7.064 24.614 1.00 88.31 285 SER A O 1
ATOM 2191 N N . VAL A 1 286 ? -11.749 -6.371 24.339 1.00 90.44 286 VAL A N 1
ATOM 2192 C CA . VAL A 1 286 ? -11.402 -4.952 24.180 1.00 90.44 286 VAL A CA 1
ATOM 2193 C C . VAL A 1 286 ? -10.821 -4.402 25.482 1.00 90.44 286 VAL A C 1
ATOM 2195 O O . VAL A 1 286 ? -11.474 -4.408 26.522 1.00 90.44 286 VAL A O 1
ATOM 2198 N N . GLU A 1 287 ? -9.597 -3.887 25.398 1.00 93.88 287 GLU A N 1
ATOM 2199 C CA . GLU A 1 287 ? -8.845 -3.291 26.503 1.00 93.88 287 GLU A CA 1
ATOM 2200 C C . GLU A 1 287 ? -8.848 -1.756 26.447 1.00 93.88 287 GLU A C 1
ATOM 2202 O O . GLU A 1 287 ? -8.853 -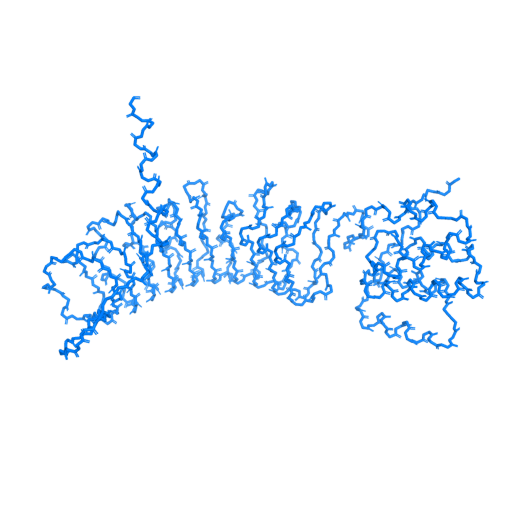1.098 27.488 1.00 93.88 287 GLU A O 1
ATOM 2207 N N . GLU A 1 288 ? -8.870 -1.174 25.244 1.00 94.06 288 GLU A N 1
ATOM 2208 C CA . GLU A 1 288 ? -8.869 0.273 25.027 1.00 94.06 288 GLU A CA 1
ATOM 2209 C C . GLU A 1 288 ? -9.974 0.695 24.054 1.00 94.06 288 GLU A C 1
ATOM 2211 O O . GLU A 1 288 ? -10.052 0.206 22.923 1.00 94.06 288 GLU A O 1
ATOM 2216 N N . LEU A 1 289 ? -10.794 1.656 24.484 1.00 90.25 289 LEU A N 1
ATOM 2217 C CA . LEU A 1 289 ? -11.884 2.221 23.695 1.00 90.25 289 LEU A CA 1
ATOM 2218 C C . LEU A 1 289 ? -11.778 3.750 23.625 1.00 90.25 289 LEU A C 1
ATOM 2220 O O . LEU A 1 289 ? -11.834 4.438 24.645 1.00 90.25 289 LEU A O 1
ATOM 2224 N N . ASP A 1 290 ? -11.662 4.304 22.421 1.00 90.56 290 ASP A N 1
ATOM 2225 C CA . ASP A 1 290 ? -11.658 5.754 22.208 1.00 90.56 290 ASP A CA 1
ATOM 2226 C C . ASP A 1 290 ? -12.945 6.218 21.520 1.00 90.56 290 ASP A C 1
ATOM 2228 O O . ASP A 1 290 ? -13.201 5.893 20.360 1.00 90.56 290 ASP A O 1
ATOM 2232 N N . LEU A 1 291 ? -13.749 6.989 22.253 1.00 87.19 291 LEU A N 1
ATOM 2233 C CA . LEU A 1 291 ? -15.024 7.565 21.826 1.00 87.19 291 LEU A CA 1
ATOM 2234 C C . LEU A 1 291 ? -14.961 9.097 21.755 1.00 87.19 291 LEU A C 1
ATOM 2236 O O . LEU A 1 291 ? -16.005 9.757 21.740 1.00 87.19 291 LEU A O 1
ATOM 2240 N N . SER A 1 292 ? -13.762 9.683 21.717 1.00 86.38 292 SER A N 1
ATOM 2241 C CA . SER A 1 292 ? -13.576 11.136 21.666 1.00 86.38 292 SER A CA 1
ATOM 2242 C C . SER A 1 292 ? -14.346 11.771 20.505 1.00 86.38 292 SER A C 1
ATOM 2244 O O . SER A 1 292 ? -14.392 11.225 19.410 1.00 86.38 292 SER A O 1
ATOM 2246 N N . PHE A 1 293 ? -14.963 12.929 20.724 1.00 84.94 293 PHE A N 1
ATOM 2247 C CA . PHE A 1 293 ? -15.723 13.713 19.742 1.00 84.94 293 PHE A CA 1
ATOM 2248 C C . PHE A 1 293 ? -16.891 12.967 19.078 1.00 84.94 293 PHE A C 1
ATOM 2250 O O . PHE A 1 293 ? -17.454 13.448 18.093 1.00 84.94 293 PHE A O 1
ATOM 2257 N N . SER A 1 294 ? -17.267 11.799 19.599 1.00 83.25 294 SER A N 1
ATOM 2258 C CA . SER A 1 294 ? -18.425 11.050 19.115 1.00 83.25 294 SER A CA 1
ATOM 2259 C C . SER A 1 294 ? -19.728 11.739 19.520 1.00 83.25 294 SER A C 1
ATOM 2261 O O . SER A 1 294 ? -19.769 12.516 20.475 1.00 83.25 294 SER A O 1
ATOM 2263 N N . TYR A 1 295 ? -20.814 11.466 18.801 1.00 78.31 295 TYR A N 1
ATOM 2264 C CA . TYR A 1 295 ? -22.106 12.117 19.038 1.00 78.31 295 TYR A CA 1
ATOM 2265 C C . TYR A 1 295 ? -23.287 11.159 18.837 1.00 78.31 295 TYR A C 1
ATOM 2267 O O . TYR A 1 295 ? -23.125 10.029 18.379 1.00 78.31 295 TYR A O 1
ATOM 2275 N N . ASN A 1 296 ? -24.487 11.608 19.233 1.00 77.00 296 ASN A N 1
ATOM 2276 C CA . ASN A 1 296 ? -25.725 10.813 19.271 1.00 77.00 296 ASN A CA 1
ATOM 2277 C C . ASN A 1 296 ? -25.602 9.494 20.054 1.00 77.00 296 ASN A C 1
ATOM 2279 O O . ASN A 1 296 ? -26.279 8.508 19.745 1.00 77.00 296 ASN A O 1
ATOM 2283 N N . MET A 1 297 ? -24.757 9.476 21.085 1.00 71.81 297 MET A N 1
ATOM 2284 C CA . MET A 1 297 ? -24.687 8.347 21.999 1.00 71.81 297 MET A CA 1
ATOM 2285 C C . MET A 1 297 ? -26.038 8.171 22.693 1.00 71.81 297 MET A C 1
ATOM 2287 O O . MET A 1 297 ? -26.561 9.093 23.319 1.00 71.81 297 MET A O 1
ATOM 2291 N N . SER A 1 298 ? -26.636 6.989 22.547 1.00 64.12 298 SER A N 1
ATOM 2292 C CA . SER A 1 298 ? -27.893 6.688 23.231 1.00 64.12 298 SER A CA 1
ATOM 2293 C C . SER A 1 298 ? -27.658 6.468 24.727 1.00 64.12 298 SER A C 1
ATOM 2295 O O . SER A 1 298 ? -26.567 6.083 25.140 1.00 64.12 298 SER A O 1
ATOM 2297 N N . ARG A 1 299 ? -28.715 6.613 25.532 1.00 54.91 299 ARG A N 1
ATOM 2298 C CA . ARG A 1 299 ? -28.708 6.314 26.975 1.00 54.91 299 ARG A CA 1
ATOM 2299 C C . ARG A 1 299 ? -28.303 4.868 27.315 1.00 54.91 299 ARG A C 1
ATOM 2301 O O . ARG A 1 299 ? -27.975 4.579 28.451 1.00 54.91 299 ARG A O 1
ATOM 2308 N N . PHE A 1 300 ? -28.320 3.961 26.334 1.00 48.25 300 PHE A N 1
ATOM 2309 C CA . PHE A 1 300 ? -27.875 2.570 26.471 1.00 48.25 300 PHE A CA 1
ATOM 2310 C C . PHE A 1 300 ? -26.359 2.391 26.296 1.00 48.25 300 PHE A C 1
ATOM 2312 O O . PHE A 1 300 ? -25.844 1.311 26.552 1.00 48.25 300 PHE A O 1
ATOM 2319 N N . MET A 1 301 ? -25.636 3.424 25.850 1.00 58.53 301 MET A N 1
ATOM 2320 C CA . MET A 1 301 ? -24.177 3.371 25.662 1.00 58.53 301 MET A CA 1
ATOM 2321 C C . MET A 1 301 ? -23.384 3.638 26.930 1.00 58.53 301 MET A C 1
ATOM 2323 O O . MET A 1 301 ? -22.158 3.680 26.903 1.00 58.53 301 MET A O 1
ATOM 2327 N N . THR A 1 302 ? -24.083 3.898 28.019 1.00 58.84 302 THR A N 1
ATOM 2328 C CA . THR A 1 302 ? -23.461 4.336 29.246 1.00 58.84 302 THR A CA 1
ATOM 2329 C C . THR A 1 302 ? -23.271 3.171 30.212 1.00 58.84 302 THR A C 1
ATOM 2331 O O . THR A 1 302 ? -22.472 3.305 31.116 1.00 58.84 302 THR A O 1
ATOM 2334 N N . ASP A 1 303 ? -23.875 1.995 29.999 1.00 69.50 303 ASP A N 1
ATOM 2335 C CA . ASP A 1 303 ? -23.548 0.782 30.763 1.00 69.50 303 ASP A CA 1
ATOM 2336 C C . ASP A 1 303 ? -22.581 -0.115 29.977 1.00 69.50 303 ASP A C 1
ATOM 2338 O O . ASP A 1 303 ? -22.995 -0.892 29.116 1.00 69.50 303 ASP A O 1
ATOM 2342 N N . ILE A 1 304 ? -21.282 0.026 30.253 1.00 76.12 304 ILE A N 1
ATOM 2343 C CA . ILE A 1 304 ? -20.207 -0.749 29.613 1.00 76.12 304 ILE A CA 1
ATOM 2344 C C . ILE A 1 304 ? -19.537 -1.732 30.584 1.00 76.12 304 ILE A C 1
ATOM 2346 O O . ILE A 1 304 ? -18.442 -2.234 30.337 1.00 76.12 304 ILE A O 1
ATOM 2350 N N . THR A 1 305 ? -20.215 -2.041 31.691 1.00 77.44 305 THR A N 1
ATOM 2351 C CA . THR A 1 305 ? -19.739 -2.956 32.745 1.00 77.44 305 THR A CA 1
ATOM 2352 C C . THR A 1 305 ? -19.489 -4.383 32.251 1.00 77.44 305 THR A C 1
ATOM 2354 O O . THR A 1 305 ? -18.735 -5.130 32.872 1.00 77.44 305 THR A O 1
ATOM 2357 N N . ALA A 1 306 ? -20.081 -4.760 31.114 1.00 75.12 306 ALA A N 1
ATOM 2358 C CA . ALA A 1 306 ? -19.890 -6.063 30.491 1.00 75.12 306 ALA A CA 1
ATOM 2359 C C . ALA A 1 306 ? -18.454 -6.301 29.974 1.00 75.12 306 ALA A C 1
ATOM 2361 O O . ALA A 1 306 ? -18.039 -7.455 29.886 1.00 75.12 306 ALA A O 1
ATOM 2362 N N . TYR A 1 307 ? -17.665 -5.259 29.669 1.00 79.38 307 TYR A N 1
ATOM 2363 C CA . TYR A 1 307 ? -16.295 -5.437 29.154 1.00 79.38 307 TYR A CA 1
ATOM 2364 C C . TYR A 1 307 ? -15.284 -5.597 30.281 1.00 79.38 307 TYR A C 1
ATOM 2366 O O . TYR A 1 307 ? -14.545 -4.680 30.627 1.00 79.38 307 TYR A O 1
ATOM 2374 N N . LYS A 1 308 ? -15.220 -6.795 30.851 1.00 81.38 308 LYS A N 1
ATOM 2375 C CA . LYS A 1 308 ? -14.365 -7.086 32.012 1.00 81.38 308 LYS A CA 1
ATOM 2376 C C . LYS A 1 308 ? -12.872 -6.812 31.785 1.00 81.38 308 LYS A C 1
ATOM 2378 O O . LYS A 1 308 ? -12.161 -6.573 32.751 1.00 81.38 308 LYS A O 1
ATOM 2383 N N . ASN A 1 309 ? -12.403 -6.843 30.535 1.00 88.81 309 ASN A N 1
ATOM 2384 C CA . ASN A 1 309 ? -11.001 -6.579 30.196 1.00 88.81 309 ASN A CA 1
ATOM 2385 C C . ASN A 1 309 ? -10.721 -5.116 29.827 1.00 88.81 309 ASN A C 1
ATOM 2387 O O . ASN A 1 309 ? -9.570 -4.781 29.543 1.00 88.81 309 ASN A O 1
ATOM 2391 N N . LEU A 1 310 ? -11.737 -4.245 29.819 1.00 88.50 310 LEU A N 1
ATOM 2392 C CA . LEU A 1 310 ? -11.572 -2.846 29.447 1.00 88.50 310 LEU A CA 1
ATOM 2393 C C . LEU A 1 310 ? -10.759 -2.119 30.520 1.00 88.50 310 LEU A C 1
ATOM 2395 O O . LEU A 1 310 ? -11.189 -1.964 31.659 1.00 88.50 310 LEU A O 1
ATOM 2399 N N . LYS A 1 311 ? -9.574 -1.654 30.131 1.00 91.25 311 LYS A N 1
ATOM 2400 C CA . LYS A 1 311 ? -8.630 -0.938 30.995 1.00 91.25 311 LYS A CA 1
ATOM 2401 C C . LYS A 1 311 ? -8.773 0.567 30.849 1.00 91.25 311 LYS A C 1
ATOM 2403 O O . LYS A 1 311 ? -8.511 1.301 31.799 1.00 91.25 311 LYS A O 1
ATOM 2408 N N . LYS A 1 312 ? -9.145 1.043 29.657 1.00 90.44 312 LYS A N 1
ATOM 2409 C CA . LYS A 1 312 ? -9.183 2.472 29.348 1.00 90.44 312 LYS A CA 1
ATOM 2410 C C . LYS A 1 312 ? -10.321 2.826 28.405 1.00 90.44 312 LYS A C 1
ATOM 2412 O O . LYS A 1 312 ? -10.451 2.251 27.327 1.00 90.44 312 LYS A O 1
ATOM 2417 N N . VAL A 1 313 ? -11.055 3.874 28.764 1.00 87.38 313 VAL A N 1
ATOM 2418 C CA . VAL A 1 313 ? -12.019 4.534 27.886 1.00 87.38 313 VAL A CA 1
ATOM 2419 C C . VAL A 1 313 ? -11.743 6.034 27.794 1.00 87.38 313 VAL A C 1
ATOM 2421 O O . VAL A 1 313 ? -11.413 6.677 28.791 1.00 87.38 313 VAL A O 1
ATOM 2424 N N . THR A 1 314 ? -11.852 6.602 26.592 1.00 87.62 314 THR A N 1
ATOM 2425 C CA . THR A 1 314 ? -11.597 8.031 26.339 1.00 87.62 314 THR A CA 1
ATOM 2426 C C . THR A 1 314 ? -12.831 8.715 25.748 1.00 87.62 314 THR A C 1
ATOM 2428 O O . THR A 1 314 ? -13.410 8.225 24.784 1.00 87.62 314 THR A O 1
ATOM 2431 N N . PHE A 1 315 ? -13.220 9.862 26.313 1.00 82.25 315 PHE A N 1
ATOM 2432 C CA . PHE A 1 315 ? -14.407 10.644 25.941 1.00 82.25 315 PHE A CA 1
ATOM 2433 C C . PHE A 1 315 ? -14.087 12.135 25.722 1.00 82.25 315 PHE A C 1
ATOM 2435 O O . PHE A 1 315 ? -14.801 13.023 26.198 1.00 82.25 315 PHE A O 1
ATOM 2442 N N . ASN A 1 316 ? -12.980 12.456 25.051 1.00 82.88 316 ASN A N 1
ATOM 2443 C CA . ASN A 1 316 ? -12.591 13.856 24.870 1.00 82.88 316 ASN A CA 1
ATOM 2444 C C . ASN A 1 316 ? -13.565 14.574 23.929 1.00 82.88 316 ASN A C 1
ATOM 2446 O O . ASN A 1 316 ? -13.733 14.154 22.795 1.00 82.88 316 ASN A O 1
ATOM 2450 N N . GLY A 1 317 ? -14.187 15.668 24.367 1.00 74.06 317 GLY A N 1
ATOM 2451 C CA . GLY A 1 317 ? -15.107 16.461 23.549 1.00 74.06 317 GLY A CA 1
ATOM 2452 C C . GLY A 1 317 ? -16.417 15.751 23.195 1.00 74.06 317 GLY A C 1
ATOM 2453 O O . GLY A 1 317 ? -17.070 16.151 22.235 1.00 74.06 317 GLY A O 1
ATOM 2454 N N . THR A 1 318 ? -16.781 14.705 23.941 1.00 72.38 318 THR A N 1
ATOM 2455 C CA . THR A 1 318 ? -18.010 13.924 23.751 1.00 72.38 318 THR A CA 1
ATOM 2456 C C . THR A 1 318 ? -19.103 14.437 24.692 1.00 72.38 318 THR A C 1
ATOM 2458 O O . THR A 1 318 ? -18.901 14.486 25.906 1.00 72.38 318 THR A O 1
ATOM 2461 N N . ASP A 1 319 ? -20.270 14.787 24.149 1.00 66.38 319 ASP A N 1
ATOM 2462 C CA . ASP A 1 319 ? -21.430 15.208 24.945 1.00 66.38 319 ASP A CA 1
ATOM 2463 C C . ASP A 1 319 ? -22.266 13.980 25.349 1.00 66.38 319 ASP A C 1
ATOM 2465 O O . ASP A 1 319 ? -22.947 13.372 24.522 1.00 66.38 319 ASP A O 1
ATOM 2469 N N . PHE A 1 320 ? -22.236 13.621 26.634 1.00 64.69 320 PHE A N 1
ATOM 2470 C CA . PHE A 1 320 ? -23.092 12.589 27.230 1.00 64.69 320 PHE A CA 1
ATOM 2471 C C . PHE A 1 320 ? -23.531 12.992 28.645 1.00 64.69 320 PHE A C 1
ATOM 2473 O O . PHE A 1 320 ? -22.891 13.815 29.306 1.00 64.69 320 PHE A O 1
ATOM 2480 N N . ALA A 1 321 ? -24.643 12.420 29.117 1.00 58.50 321 ALA A N 1
ATOM 2481 C CA . ALA A 1 321 ? -25.079 12.571 30.501 1.00 58.50 321 ALA A CA 1
ATOM 2482 C C . ALA A 1 321 ? -24.212 11.678 31.403 1.00 58.50 321 ALA A C 1
ATOM 2484 O O . ALA A 1 321 ? -24.324 10.455 31.365 1.00 58.50 321 ALA A O 1
ATOM 2485 N N . VAL A 1 322 ? -23.332 12.287 32.205 1.00 54.19 322 VAL A N 1
ATOM 2486 C CA . VAL A 1 322 ? -22.339 11.567 33.029 1.00 54.19 322 VAL A CA 1
ATOM 2487 C C . VAL A 1 322 ? -22.991 10.615 34.034 1.00 54.19 322 VAL A C 1
ATOM 2489 O O . VAL A 1 322 ? -22.463 9.533 34.268 1.00 54.19 322 VAL A O 1
ATOM 2492 N N . GLY A 1 323 ? -24.152 10.984 34.585 1.00 56.34 323 GLY A N 1
ATOM 2493 C CA . GLY A 1 323 ? -24.879 10.172 35.567 1.00 56.34 323 GLY A CA 1
ATOM 2494 C C . GLY A 1 323 ? -25.364 8.812 35.054 1.00 56.34 323 GLY A C 1
ATOM 2495 O O . GLY A 1 323 ? -25.721 7.962 35.862 1.00 56.34 323 GLY A O 1
ATOM 2496 N N . ASP A 1 324 ? -25.349 8.582 33.739 1.00 61.94 324 ASP A N 1
ATOM 2497 C CA . ASP A 1 324 ? -25.738 7.297 33.168 1.00 61.94 324 ASP A CA 1
ATOM 2498 C C . ASP A 1 324 ? -24.513 6.359 32.958 1.00 61.94 324 ASP A C 1
ATOM 2500 O O . ASP A 1 324 ? -24.721 5.177 32.674 1.00 61.94 324 ASP A O 1
ATOM 2504 N N . LEU A 1 325 ? -23.254 6.835 33.092 1.00 70.69 325 LEU A N 1
ATOM 2505 C CA . LEU A 1 325 ? -22.021 6.072 32.792 1.00 70.69 325 LEU A CA 1
ATOM 2506 C C . LEU A 1 325 ? -21.625 5.098 33.916 1.00 70.69 325 LEU A C 1
ATOM 2508 O O . LEU A 1 325 ? -21.310 5.502 35.031 1.00 70.69 325 LEU A O 1
ATOM 2512 N N . LYS A 1 326 ? -21.549 3.813 33.579 1.00 77.12 326 LYS A N 1
ATOM 2513 C CA . LYS A 1 326 ? -21.084 2.702 34.400 1.00 77.12 326 LYS A CA 1
ATOM 2514 C C . LYS A 1 326 ? -19.944 1.991 33.686 1.00 77.12 326 LYS A C 1
ATOM 2516 O O . LYS A 1 326 ? -20.075 1.565 32.536 1.00 77.12 326 LYS A O 1
ATOM 2521 N N . LEU A 1 327 ? -18.836 1.858 34.398 1.00 78.69 327 LEU A N 1
ATOM 2522 C CA . LEU A 1 327 ? -17.593 1.283 33.905 1.00 78.69 327 LEU A CA 1
ATOM 2523 C C . LEU A 1 327 ? -17.316 -0.050 34.605 1.00 78.69 327 LEU A C 1
ATOM 2525 O O . LEU A 1 327 ? -17.753 -0.234 35.744 1.00 78.69 327 LEU A O 1
ATOM 2529 N N . PRO A 1 328 ? -16.595 -0.972 33.953 1.00 83.38 328 PRO A N 1
ATOM 2530 C CA . PRO A 1 328 ? -16.079 -2.153 34.625 1.00 83.38 328 PRO A CA 1
ATOM 2531 C C . PRO A 1 328 ? -15.065 -1.750 35.706 1.00 83.38 328 PRO A C 1
ATOM 2533 O O . PRO A 1 328 ? -14.417 -0.703 35.623 1.00 83.38 328 PRO A O 1
ATOM 2536 N N . GLU A 1 329 ? -14.951 -2.577 36.744 1.00 80.81 329 GLU A N 1
ATOM 2537 C CA . GLU A 1 329 ? -14.026 -2.347 37.856 1.00 80.81 329 GLU A CA 1
ATOM 2538 C C . GLU A 1 329 ? -12.576 -2.239 37.352 1.00 80.81 329 GLU A C 1
ATOM 2540 O O . GLU A 1 329 ? -12.144 -3.024 36.511 1.00 80.81 329 GLU A O 1
ATOM 2545 N N . GLY A 1 330 ? -11.830 -1.240 37.837 1.00 82.75 330 GLY A N 1
ATOM 2546 C CA . GLY A 1 330 ? -10.442 -0.999 37.422 1.00 82.75 330 GLY A CA 1
ATOM 2547 C C . GLY A 1 330 ? -10.265 -0.308 36.060 1.00 82.75 330 GLY A C 1
ATOM 2548 O O . GLY A 1 330 ? -9.132 -0.031 35.669 1.00 82.75 330 GLY A O 1
ATOM 2549 N N . CYS A 1 331 ? -11.347 0.019 35.344 1.00 85.31 331 CYS A N 1
ATOM 2550 C CA . CYS A 1 331 ? -11.272 0.773 34.093 1.00 85.31 331 CYS A CA 1
A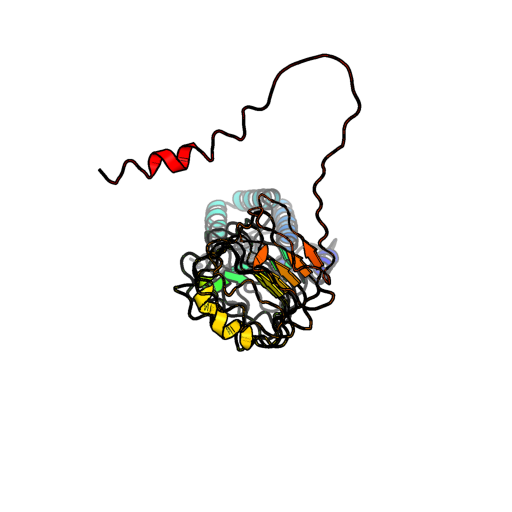TOM 2551 C C . CYS A 1 331 ? -11.015 2.266 34.344 1.00 85.31 331 CYS A C 1
ATOM 2553 O O . CYS A 1 331 ? -11.786 2.939 35.030 1.00 85.31 331 CYS A O 1
ATOM 2555 N N . ALA A 1 332 ? -9.986 2.821 33.704 1.00 84.88 332 ALA A N 1
ATOM 2556 C CA . ALA A 1 332 ? -9.708 4.251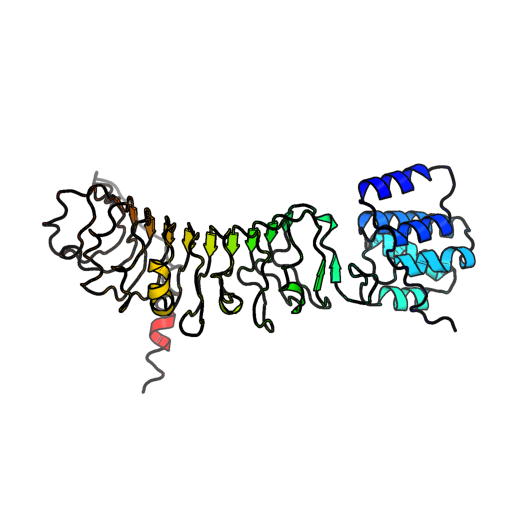 33.718 1.00 84.88 332 ALA A CA 1
ATOM 2557 C C . ALA A 1 332 ? -10.571 4.998 32.690 1.00 84.88 332 ALA A C 1
ATOM 2559 O O . ALA A 1 332 ? -10.643 4.613 31.519 1.00 84.88 332 ALA A O 1
ATOM 2560 N N . ALA A 1 333 ? -11.178 6.112 33.104 1.00 82.38 333 ALA A N 1
ATOM 2561 C CA . ALA A 1 333 ? -11.902 7.013 32.211 1.00 82.38 333 ALA A CA 1
ATOM 2562 C C . ALA A 1 333 ? -11.138 8.323 32.017 1.00 82.38 333 ALA A C 1
ATOM 2564 O O . ALA A 1 333 ? -10.879 9.054 32.974 1.00 82.38 333 ALA A O 1
ATOM 2565 N N . VAL A 1 334 ? -10.821 8.641 30.763 1.00 82.81 334 VAL A N 1
ATOM 2566 C CA . VAL A 1 334 ? -10.209 9.912 30.365 1.00 82.81 334 VAL A CA 1
ATOM 2567 C C . VAL A 1 334 ? -11.282 10.795 29.742 1.00 82.81 334 VAL A C 1
ATOM 2569 O O . VAL A 1 334 ? -11.795 10.501 28.664 1.00 82.81 334 VAL A O 1
ATOM 2572 N N . ILE A 1 335 ? -11.631 11.886 30.421 1.00 76.88 335 ILE A N 1
ATOM 2573 C CA . ILE A 1 335 ? -12.712 12.788 30.009 1.00 76.88 335 ILE A CA 1
ATOM 2574 C C . ILE A 1 335 ? -12.163 14.215 29.973 1.00 76.88 335 ILE A C 1
ATOM 2576 O O . ILE A 1 335 ? -11.828 14.773 31.015 1.00 76.88 335 ILE A O 1
ATOM 2580 N N . ASN A 1 336 ? -12.101 14.816 28.783 1.00 69.00 336 ASN A N 1
ATOM 2581 C CA . ASN A 1 336 ? -11.717 16.219 28.600 1.00 69.00 336 ASN A CA 1
ATOM 2582 C C . ASN A 1 336 ? -12.782 16.947 27.762 1.00 69.00 336 ASN A C 1
ATOM 2584 O O . ASN A 1 336 ? -12.906 16.673 26.574 1.00 69.00 336 ASN A O 1
ATOM 2588 N N . GLY A 1 337 ? -13.557 17.874 28.335 1.00 59.69 337 GLY A N 1
ATOM 2589 C CA . GLY A 1 337 ? -14.589 18.627 27.597 1.00 59.69 337 GLY A CA 1
ATOM 2590 C C . GLY A 1 337 ? -15.792 19.044 28.450 1.00 59.69 337 GLY A C 1
ATOM 2591 O O . GLY A 1 337 ? -15.847 18.743 29.640 1.00 59.69 337 GLY A O 1
ATOM 2592 N N . ARG A 1 338 ? -16.770 19.747 27.850 1.00 47.34 338 ARG A N 1
ATOM 2593 C CA . ARG A 1 338 ? -18.035 20.141 28.509 1.00 47.34 338 ARG A CA 1
ATOM 2594 C C . ARG A 1 338 ? -18.966 18.931 28.679 1.00 47.34 338 ARG A C 1
ATOM 2596 O O . ARG A 1 338 ? -20.041 18.896 28.102 1.00 47.34 338 ARG A O 1
ATOM 2603 N N . ALA A 1 339 ? -18.590 17.952 29.495 1.00 48.34 339 ALA A N 1
ATOM 2604 C CA . ALA A 1 339 ? -19.560 16.958 29.941 1.00 48.34 339 ALA A CA 1
ATOM 2605 C C . ALA A 1 339 ? -20.713 17.695 30.652 1.00 48.34 339 ALA A C 1
ATOM 2607 O O . ALA A 1 339 ? -20.464 18.533 31.526 1.00 48.34 339 ALA A O 1
ATOM 2608 N N . ALA A 1 340 ? -21.964 17.447 30.251 1.00 39.81 340 ALA A N 1
ATOM 2609 C CA . ALA A 1 340 ? -23.123 18.057 30.890 1.00 39.81 340 ALA A CA 1
ATOM 2610 C C . ALA A 1 340 ? -23.126 17.647 32.371 1.00 39.81 340 ALA A C 1
ATOM 2612 O O . ALA A 1 340 ? -23.299 16.475 32.707 1.00 39.81 340 ALA A O 1
ATOM 2613 N N . VAL A 1 341 ? -22.852 18.613 33.251 1.00 38.25 341 VAL A N 1
ATOM 2614 C CA . VAL A 1 341 ? -22.692 18.408 34.694 1.00 38.25 341 VAL A CA 1
ATOM 2615 C C . VAL A 1 341 ? -24.056 18.072 35.301 1.00 38.25 341 VAL A C 1
ATOM 2617 O O . VAL A 1 341 ? -24.790 18.949 35.742 1.00 38.25 341 VAL A O 1
ATOM 2620 N N . GLY A 1 342 ? -24.400 16.787 35.299 1.00 35.12 342 GLY A N 1
ATOM 2621 C CA . GLY A 1 342 ? -25.482 16.198 36.077 1.00 35.12 342 GLY A CA 1
ATOM 2622 C C . GLY A 1 342 ? -24.898 15.117 36.982 1.00 35.12 342 GLY A C 1
ATOM 2623 O O . GLY A 1 342 ? -24.420 14.110 36.474 1.00 35.12 342 GLY A O 1
ATOM 2624 N N . ALA A 1 343 ? -24.878 15.399 38.289 1.00 34.56 343 ALA A N 1
ATOM 2625 C CA . ALA A 1 343 ? -24.567 14.531 39.434 1.00 34.56 343 ALA A CA 1
ATOM 2626 C C . ALA A 1 343 ? -23.676 13.290 39.172 1.00 34.56 343 ALA A C 1
ATOM 2628 O O . ALA A 1 343 ? -24.150 12.230 38.777 1.00 34.56 343 ALA A O 1
ATOM 2629 N N . MET A 1 344 ? -22.382 13.396 39.505 1.00 40.09 344 MET A N 1
ATOM 2630 C CA . MET A 1 344 ? -21.471 12.248 39.639 1.00 40.09 344 MET A CA 1
ATOM 2631 C C . MET A 1 344 ? -21.738 11.498 40.958 1.00 40.09 344 MET A C 1
ATOM 2633 O O . MET A 1 344 ? -20.957 11.621 41.894 1.00 40.09 344 MET A O 1
ATOM 2637 N N . SER A 1 345 ? -22.850 10.769 41.076 1.00 36.78 345 SER A N 1
ATOM 2638 C CA . SER A 1 345 ? -23.205 10.042 42.312 1.00 36.78 345 SER A CA 1
ATOM 2639 C C . SER A 1 345 ? -23.077 8.515 42.209 1.00 36.78 345 SER A C 1
ATOM 2641 O O . SER A 1 345 ? -23.756 7.806 42.941 1.00 36.78 345 SER A O 1
ATOM 2643 N N . GLY A 1 346 ? -22.252 7.989 41.296 1.00 38.19 346 GLY A N 1
ATOM 2644 C CA . GLY A 1 346 ? -22.132 6.534 41.095 1.00 38.19 346 GLY A CA 1
ATOM 2645 C C . GLY A 1 346 ? -20.789 6.022 40.567 1.00 38.19 346 GLY A C 1
ATOM 2646 O O . GLY A 1 346 ? -20.686 4.845 40.242 1.00 38.19 346 GLY A O 1
ATOM 2647 N N . ILE A 1 347 ? -19.760 6.872 40.479 1.00 40.50 347 ILE A N 1
ATOM 2648 C CA . ILE A 1 347 ? -18.405 6.485 40.046 1.00 40.50 347 ILE A CA 1
ATOM 2649 C C . ILE A 1 347 ? -17.528 6.324 41.296 1.00 40.50 347 ILE A C 1
ATOM 2651 O O . ILE A 1 347 ? -16.570 7.063 41.491 1.00 40.50 347 ILE A O 1
ATOM 2655 N N . GLU A 1 348 ? -17.897 5.420 42.206 1.00 36.06 348 GLU A N 1
ATOM 2656 C CA . GLU A 1 348 ? -17.108 5.177 43.428 1.00 36.06 348 GLU A CA 1
ATOM 2657 C C . GLU A 1 348 ? -15.959 4.171 43.214 1.00 36.06 348 GLU A C 1
ATOM 2659 O O . GLU A 1 348 ? -15.141 3.989 44.109 1.00 36.06 348 GLU A O 1
ATOM 2664 N N . THR A 1 349 ? -15.830 3.561 42.025 1.00 33.88 349 THR A N 1
ATOM 2665 C CA . THR A 1 349 ? -14.838 2.491 41.766 1.00 33.88 349 THR A CA 1
ATOM 2666 C C . THR A 1 349 ? -13.925 2.694 40.550 1.00 33.88 349 THR A C 1
ATOM 2668 O O . THR A 1 349 ? -13.035 1.876 40.328 1.00 33.88 349 THR A O 1
ATOM 2671 N N . ALA A 1 350 ? -14.085 3.769 39.770 1.00 36.22 350 ALA A N 1
ATOM 2672 C CA . ALA A 1 350 ? -13.204 4.074 38.638 1.00 36.22 350 ALA A CA 1
ATOM 2673 C C . ALA A 1 350 ? -12.382 5.337 38.926 1.00 36.22 350 ALA A C 1
ATOM 2675 O O . ALA A 1 350 ? -12.947 6.387 39.237 1.00 36.22 350 ALA A O 1
ATOM 2676 N N . GLU A 1 351 ? -11.053 5.261 38.797 1.00 38.53 351 GLU A N 1
ATOM 2677 C CA . GLU A 1 351 ? -10.179 6.439 38.828 1.00 38.53 351 GLU A CA 1
ATOM 2678 C C . GLU A 1 351 ? -10.500 7.340 37.623 1.00 38.53 351 GLU A C 1
ATOM 2680 O O . GLU A 1 351 ? -9.968 7.194 36.521 1.00 38.53 351 GLU A O 1
ATOM 2685 N N . ALA A 1 352 ? -11.421 8.283 37.815 1.00 38.72 352 ALA A N 1
ATOM 2686 C CA . ALA A 1 352 ? -11.684 9.340 36.855 1.00 38.72 352 ALA A CA 1
ATOM 2687 C C . ALA A 1 352 ? -10.518 10.340 36.893 1.00 38.72 352 ALA A C 1
ATOM 2689 O O . ALA A 1 352 ? -10.463 11.229 37.746 1.00 38.72 352 ALA A O 1
ATOM 2690 N N . VAL A 1 353 ? -9.573 10.219 35.957 1.00 40.22 353 VAL A N 1
ATOM 2691 C CA . VAL A 1 353 ? -8.475 11.183 35.807 1.00 40.22 353 VAL A CA 1
ATOM 2692 C C . VAL A 1 353 ? -9.013 12.420 35.089 1.00 40.22 353 VAL A C 1
ATOM 2694 O O . VAL A 1 353 ? -8.947 12.559 33.868 1.00 40.22 353 VAL A O 1
ATOM 2697 N N . ARG A 1 354 ? -9.584 13.337 35.870 1.00 38.06 354 ARG A N 1
ATOM 2698 C CA . ARG A 1 354 ? -10.041 14.646 35.400 1.00 38.06 354 ARG A CA 1
ATOM 2699 C C . ARG A 1 354 ? -8.830 15.573 35.272 1.00 38.06 354 ARG A C 1
ATOM 2701 O O . ARG A 1 354 ? -8.408 16.188 36.246 1.00 38.06 354 ARG A O 1
ATOM 2708 N N . MET A 1 355 ? -8.254 15.685 34.077 1.00 36.72 355 MET A N 1
ATOM 2709 C CA . MET A 1 355 ? -7.191 16.660 33.787 1.00 36.72 355 MET A CA 1
ATOM 2710 C C . MET A 1 355 ? -7.792 18.042 33.484 1.00 36.72 355 MET A C 1
ATOM 2712 O O . MET A 1 355 ? -7.501 18.666 32.466 1.00 36.72 355 MET A O 1
ATOM 2716 N N . ASP A 1 356 ? -8.618 18.552 34.401 1.00 33.94 356 ASP A N 1
ATOM 2717 C CA . ASP A 1 356 ? -8.975 19.968 34.418 1.00 33.94 356 ASP A CA 1
ATOM 2718 C C . ASP A 1 356 ? -7.745 20.738 34.918 1.00 33.94 356 ASP A C 1
ATOM 2720 O O . ASP A 1 356 ? -7.532 20.905 36.120 1.00 33.94 356 ASP A O 1
ATOM 2724 N N . LYS A 1 357 ? -6.903 21.229 33.999 1.00 28.36 357 LYS A N 1
ATOM 2725 C CA . LYS A 1 357 ? -5.941 22.292 34.322 1.00 28.36 357 LYS A CA 1
ATOM 2726 C C . LYS A 1 357 ? -6.714 23.573 34.654 1.00 28.36 357 LYS A C 1
ATOM 2728 O O . LYS A 1 357 ? -6.809 24.494 33.848 1.00 28.36 357 LYS A O 1
ATOM 2733 N N . VAL A 1 358 ? -7.231 23.650 35.876 1.00 25.11 358 VAL A N 1
ATOM 2734 C CA . VAL A 1 358 ? -7.490 24.913 36.563 1.00 25.11 358 VAL A CA 1
ATOM 2735 C C . VAL A 1 358 ? -6.218 25.247 37.329 1.00 25.11 358 VAL A C 1
ATOM 2737 O O . VAL A 1 358 ? -5.962 24.718 38.409 1.00 25.11 358 VAL A O 1
ATOM 2740 N N . VAL A 1 359 ? -5.403 26.139 36.768 1.00 25.69 359 VAL A N 1
ATOM 2741 C CA . VAL A 1 359 ? -4.405 26.860 37.562 1.00 25.69 359 VAL A CA 1
ATOM 2742 C C . VAL A 1 359 ? -5.187 27.700 38.576 1.00 25.69 359 VAL A C 1
ATOM 2744 O O . VAL A 1 359 ? -5.908 28.623 38.194 1.00 25.69 359 VAL A O 1
ATOM 2747 N N . LYS A 1 360 ? -5.116 27.344 39.865 1.00 26.48 360 LYS A N 1
ATOM 2748 C CA . LYS A 1 360 ? -5.721 28.133 40.947 1.00 26.48 360 LYS A CA 1
ATOM 2749 C C . LYS A 1 360 ? -4.857 29.355 41.286 1.00 26.48 360 LYS A C 1
ATOM 2751 O O . LYS A 1 360 ? -3.634 29.296 41.303 1.00 26.48 360 LYS A O 1
ATOM 2756 N N . ALA A 1 361 ? -5.582 30.437 41.552 1.00 27.42 361 ALA A N 1
ATOM 2757 C CA . ALA A 1 361 ? -5.220 31.820 41.846 1.00 27.42 361 ALA A CA 1
ATOM 2758 C C . ALA A 1 361 ? -3.976 32.119 42.715 1.00 27.42 361 ALA A C 1
ATOM 2760 O O . ALA A 1 361 ? -3.805 31.570 43.799 1.00 27.42 361 ALA A O 1
ATOM 2761 N N . GLY A 1 362 ? -3.258 33.172 42.303 1.00 24.84 362 GLY A N 1
ATOM 2762 C CA . GLY A 1 362 ? -2.447 34.076 43.127 1.00 24.84 362 GLY A CA 1
ATOM 2763 C C . GLY A 1 362 ? -2.432 35.468 42.469 1.00 24.84 362 GLY A C 1
ATOM 2764 O O . GLY A 1 362 ? -2.247 35.572 41.262 1.00 24.84 362 GLY A O 1
ATOM 2765 N N . ARG A 1 363 ? -2.756 36.520 43.230 1.00 26.34 363 ARG A N 1
ATOM 2766 C CA . ARG A 1 363 ? -3.041 37.901 42.778 1.00 26.34 363 ARG A CA 1
ATOM 2767 C C . ARG A 1 363 ? -1.848 38.664 42.164 1.00 26.34 363 ARG A C 1
ATOM 2769 O O . ARG A 1 363 ? -0.734 38.521 42.644 1.00 26.34 363 ARG A O 1
ATOM 2776 N N . SER A 1 364 ? -2.220 39.645 41.317 1.00 27.09 364 SER A N 1
ATOM 2777 C CA . SER A 1 364 ? -1.550 40.937 41.010 1.00 27.09 364 SER A CA 1
ATOM 2778 C C . SER A 1 364 ? -0.316 40.866 40.088 1.00 27.09 364 SER A C 1
ATOM 2780 O O . SER A 1 364 ? 0.583 40.093 40.358 1.00 27.09 364 SER A O 1
ATOM 2782 N N . GLU A 1 365 ? -0.160 41.612 38.985 1.00 25.64 365 GLU A N 1
ATOM 2783 C CA . GLU A 1 365 ? -0.608 42.975 38.667 1.00 25.64 365 GLU A CA 1
ATOM 2784 C C . GLU A 1 365 ? -0.550 43.244 37.132 1.00 25.64 365 GLU A C 1
ATOM 2786 O O . GLU A 1 365 ? 0.301 42.703 36.437 1.00 25.64 365 GLU A O 1
ATOM 2791 N N . LYS A 1 366 ? -1.480 44.076 36.630 1.00 30.97 366 LYS A N 1
ATOM 2792 C CA . LYS A 1 366 ? -1.497 44.894 35.385 1.00 30.97 366 LYS A CA 1
ATOM 2793 C C . LYS A 1 366 ? -0.716 44.448 34.121 1.00 30.97 366 LYS A C 1
ATOM 2795 O O . LYS A 1 366 ? 0.493 44.613 34.053 1.00 30.97 366 LYS A O 1
ATOM 2800 N N . ALA A 1 367 ? -1.456 44.153 33.040 1.00 25.70 367 ALA A N 1
ATOM 2801 C CA . ALA A 1 367 ? -1.499 44.923 31.771 1.00 25.70 367 ALA A CA 1
ATOM 2802 C C . ALA A 1 367 ? -2.259 44.142 30.666 1.00 25.70 367 ALA A C 1
ATOM 2804 O O . ALA A 1 367 ? -2.115 42.932 30.536 1.00 25.70 367 ALA A O 1
ATOM 2805 N N . ALA A 1 368 ? -3.072 44.836 29.867 1.00 25.00 368 ALA A N 1
ATOM 2806 C CA . ALA A 1 368 ? -3.764 44.342 28.661 1.00 25.00 368 ALA A CA 1
ATOM 2807 C C . ALA A 1 368 ? -3.183 45.054 27.409 1.00 25.00 368 ALA A C 1
ATOM 2809 O O . ALA A 1 368 ? -2.467 46.035 27.622 1.00 25.00 368 ALA A O 1
ATOM 2810 N N . PRO A 1 369 ? -3.560 44.759 26.137 1.00 43.34 369 PRO A N 1
ATOM 2811 C CA . PRO A 1 369 ? -4.155 43.567 25.497 1.00 43.34 369 PRO A CA 1
ATOM 2812 C C . PRO A 1 369 ? -3.440 43.153 24.161 1.00 43.34 369 PRO A C 1
ATOM 2814 O O . PRO A 1 369 ? -2.412 43.702 23.793 1.00 43.34 369 PRO A O 1
ATOM 2817 N N . GLU A 1 370 ? -4.085 42.240 23.409 1.00 26.44 370 GLU A N 1
ATOM 2818 C CA . GLU A 1 370 ? -3.987 41.943 21.954 1.00 26.44 370 GLU A CA 1
ATOM 2819 C C . GLU A 1 370 ? -3.089 40.785 21.449 1.00 26.44 370 GLU A C 1
ATOM 2821 O O . GLU A 1 370 ? -1.887 40.921 21.269 1.00 26.44 370 GLU A O 1
ATOM 2826 N N . ARG A 1 371 ? -3.721 39.666 21.047 1.00 28.61 371 ARG A N 1
ATOM 2827 C CA . ARG A 1 371 ? -4.010 39.274 19.638 1.00 28.61 371 ARG A CA 1
ATOM 2828 C C . ARG A 1 371 ? -4.361 37.777 19.564 1.00 28.61 371 ARG A C 1
ATOM 2830 O O . ARG A 1 371 ? -3.493 36.923 19.459 1.00 28.61 371 ARG A O 1
ATOM 2837 N N . SER A 1 372 ? -5.655 37.454 19.533 1.00 33.66 372 SER A N 1
ATOM 2838 C CA . SER A 1 372 ? -6.139 36.167 19.010 1.00 33.66 372 SER A CA 1
ATOM 2839 C C . SER A 1 372 ? -7.410 36.396 18.196 1.00 33.66 372 SER A C 1
ATOM 2841 O O . SER A 1 372 ? -8.532 36.341 18.689 1.00 33.66 372 SER A O 1
ATOM 2843 N N . LYS A 1 373 ? -7.209 36.731 16.920 1.00 36.69 373 LYS A N 1
ATOM 2844 C CA . LYS A 1 373 ? -8.237 36.779 15.874 1.00 36.69 373 LYS A CA 1
ATOM 2845 C C . LYS A 1 373 ? -7.693 36.063 14.641 1.00 36.69 373 LYS A C 1
ATOM 2847 O O . LYS A 1 373 ? -7.366 36.717 13.664 1.00 36.69 373 LYS A O 1
ATOM 2852 N N . VAL A 1 374 ? -7.558 34.736 14.685 1.00 36.88 374 VAL A N 1
ATOM 2853 C CA . VAL A 1 374 ? -7.385 33.952 13.441 1.00 36.88 374 VAL A CA 1
ATOM 2854 C C . VAL A 1 374 ? -8.181 32.639 13.441 1.00 36.88 374 VAL A C 1
ATOM 2856 O O . VAL A 1 374 ? -8.634 32.228 12.382 1.00 36.88 374 VAL A O 1
ATOM 2859 N N . LEU A 1 375 ? -8.496 32.015 14.585 1.00 35.97 375 LEU A N 1
ATOM 2860 C CA . LEU A 1 375 ? -9.125 30.678 14.558 1.00 35.97 375 LEU A CA 1
ATOM 2861 C C . LEU A 1 375 ? -10.657 30.625 14.729 1.00 35.97 375 LEU A C 1
ATOM 2863 O O . LEU A 1 375 ? -11.250 29.567 14.559 1.00 35.97 375 LEU A O 1
ATOM 2867 N N . HIS A 1 376 ? -11.327 31.749 15.007 1.00 35.19 376 HIS A N 1
ATOM 2868 C CA . HIS A 1 376 ? -12.793 31.780 15.185 1.00 35.19 376 HIS A CA 1
ATOM 2869 C C . HIS A 1 376 ? -13.587 32.058 13.889 1.00 35.19 376 HIS A C 1
ATOM 2871 O O . HIS A 1 376 ? -14.815 32.018 13.899 1.00 35.19 376 HIS A O 1
ATOM 2877 N N . GLY A 1 377 ? -12.916 32.302 12.756 1.00 34.50 377 GLY A N 1
ATOM 2878 C CA . GLY A 1 377 ? -13.573 32.657 11.488 1.00 34.50 377 GLY A CA 1
ATOM 2879 C C . GLY A 1 377 ? -14.077 31.478 10.642 1.00 34.50 377 GLY A C 1
ATOM 2880 O O . GLY A 1 377 ? -15.025 31.641 9.879 1.00 34.50 377 GLY A O 1
ATOM 2881 N N . MET A 1 378 ? -13.497 30.279 10.767 1.00 35.41 378 MET A N 1
ATOM 2882 C CA . MET A 1 378 ? -13.782 29.186 9.818 1.00 35.41 378 MET A CA 1
ATOM 2883 C C . MET A 1 378 ? -14.943 28.264 10.214 1.00 35.41 378 MET A C 1
ATOM 2885 O O . MET A 1 378 ? -15.554 27.651 9.340 1.00 35.41 378 MET A O 1
ATOM 2889 N N . ILE A 1 379 ? -15.310 28.196 11.497 1.00 41.25 379 ILE A N 1
ATOM 2890 C CA . ILE A 1 379 ? -16.377 27.289 11.965 1.00 41.25 379 ILE A CA 1
ATOM 2891 C C . ILE A 1 379 ? -17.746 27.995 12.011 1.00 41.25 379 ILE A C 1
ATOM 2893 O O . ILE A 1 379 ? -18.776 27.365 11.772 1.00 41.25 379 ILE A O 1
ATOM 2897 N N . ALA A 1 380 ? -17.781 29.321 12.188 1.00 38.31 380 ALA A N 1
ATOM 2898 C CA . ALA A 1 380 ? -19.025 30.096 12.118 1.00 38.31 380 ALA A CA 1
ATOM 2899 C C . ALA A 1 380 ? -19.537 30.294 10.671 1.00 38.31 380 ALA A C 1
ATOM 2901 O O . ALA A 1 380 ? -20.747 30.347 10.448 1.00 38.31 380 ALA A O 1
ATOM 2902 N N . GLY A 1 381 ? -18.642 30.326 9.673 1.00 37.66 381 GLY A N 1
ATOM 2903 C CA . GLY A 1 381 ? -18.999 30.571 8.267 1.00 37.66 381 GLY A CA 1
ATOM 2904 C C . GLY A 1 381 ? -19.766 29.433 7.577 1.00 37.66 381 GLY A C 1
ATOM 2905 O O . GLY A 1 381 ? -20.601 29.693 6.714 1.00 37.66 381 GLY A O 1
ATOM 2906 N N . LYS A 1 382 ? -19.566 28.169 7.980 1.00 40.16 382 LYS A N 1
ATOM 2907 C CA . LYS A 1 382 ? -20.274 27.024 7.367 1.00 40.16 382 LYS A CA 1
ATOM 2908 C C . LYS A 1 382 ? -21.687 26.799 7.911 1.00 40.16 382 LYS A C 1
ATOM 2910 O O . LYS A 1 382 ? -22.516 26.229 7.206 1.00 40.16 382 LYS A O 1
ATOM 2915 N N . ARG A 1 383 ? -22.000 27.277 9.124 1.00 41.12 383 ARG A N 1
ATOM 2916 C CA . ARG A 1 383 ? -23.353 27.161 9.705 1.00 41.12 383 ARG A CA 1
ATOM 2917 C C . ARG A 1 383 ? -24.342 28.185 9.135 1.00 41.12 383 ARG A C 1
ATOM 2919 O O . ARG A 1 383 ? -25.519 27.866 9.027 1.00 41.12 383 ARG A O 1
ATOM 2926 N N . ALA A 1 384 ? -23.875 29.358 8.699 1.00 39.56 384 ALA A N 1
ATOM 2927 C CA . ALA A 1 384 ? -24.732 30.386 8.097 1.00 39.56 384 ALA A CA 1
ATOM 2928 C C . ALA A 1 384 ? -25.085 30.124 6.617 1.00 39.56 384 ALA A C 1
ATOM 2930 O O . ALA A 1 384 ? -26.075 30.655 6.120 1.00 39.56 384 ALA A O 1
ATOM 2931 N N . MET A 1 385 ? -24.310 29.294 5.907 1.00 36.53 385 MET A N 1
ATOM 2932 C CA . MET A 1 385 ? -24.554 28.999 4.487 1.00 36.53 385 MET A CA 1
ATOM 2933 C C . MET A 1 385 ? -25.546 27.841 4.274 1.00 36.53 385 MET A C 1
ATOM 2935 O O . MET A 1 385 ? -26.202 27.780 3.240 1.00 36.53 385 MET A O 1
ATOM 2939 N N . MET A 1 386 ? -25.720 26.956 5.265 1.00 41.25 386 MET A N 1
ATOM 2940 C CA . MET A 1 386 ? -26.668 25.833 5.182 1.00 41.25 386 MET A CA 1
ATOM 2941 C C . MET A 1 386 ? -28.091 26.157 5.666 1.00 41.25 386 MET A C 1
ATOM 2943 O O . MET A 1 386 ? -28.995 25.365 5.418 1.00 41.25 386 MET A O 1
ATOM 2947 N N . SER A 1 387 ? -28.331 27.318 6.290 1.00 38.97 387 SER A N 1
ATOM 2948 C CA . SER A 1 387 ? -29.689 27.748 6.674 1.00 38.97 387 SER A CA 1
ATOM 2949 C C . SER A 1 387 ? -30.392 28.638 5.639 1.00 38.97 387 SER A C 1
ATOM 2951 O O . SER A 1 387 ? -31.548 28.987 5.847 1.00 38.97 387 SER A O 1
ATOM 2953 N N . ARG A 1 388 ? -29.740 28.990 4.518 1.00 41.31 388 ARG A N 1
ATOM 2954 C CA . ARG A 1 388 ? -30.336 29.819 3.446 1.00 41.31 388 ARG A CA 1
ATOM 2955 C C . ARG A 1 388 ? -30.819 29.055 2.207 1.00 41.31 388 ARG A C 1
ATOM 2957 O O . ARG A 1 388 ? -31.430 29.672 1.352 1.00 41.31 388 ARG A O 1
ATOM 2964 N N . ASN A 1 389 ? -30.630 27.735 2.137 1.00 39.94 389 ASN A N 1
ATOM 2965 C CA . ASN A 1 389 ? -31.152 26.898 1.039 1.00 39.94 389 ASN A CA 1
ATOM 2966 C C . ASN A 1 389 ? -32.407 26.088 1.423 1.00 39.94 389 ASN A C 1
ATOM 2968 O O . ASN A 1 389 ? -32.734 25.090 0.785 1.00 39.94 389 ASN A O 1
ATOM 2972 N N . ARG A 1 390 ? -33.111 26.508 2.478 1.00 44.00 390 ARG A N 1
ATOM 2973 C CA . ARG A 1 390 ? -34.477 26.070 2.791 1.00 44.00 390 ARG A CA 1
ATOM 2974 C C . ARG A 1 390 ? -35.309 27.285 3.200 1.00 44.00 390 ARG A C 1
ATOM 2976 O O . ARG A 1 390 ? -35.606 27.466 4.376 1.00 44.00 390 ARG A O 1
ATOM 2983 N N . ALA A 1 391 ? -35.606 28.125 2.218 1.00 39.41 391 ALA A N 1
ATOM 2984 C CA . ALA A 1 391 ? -36.707 29.078 2.214 1.00 39.41 391 ALA A CA 1
ATOM 2985 C C . ALA A 1 391 ? -37.242 29.132 0.785 1.00 39.41 391 ALA A C 1
ATOM 2987 O O . ALA A 1 391 ? -36.388 29.211 -0.129 1.00 39.41 391 ALA A O 1
#